Protein AF-A0A2P6TY11-F1 (afdb_monomer)

Foldseek 3Di:
DDDDDDDDDDDDDDDDDDDDDDDDDDDDPDDPPPDDDDPPPPDPDPDDDDDDDDDDDDDPPDVPPPDPVVVVVVVLLVVLVVLLVLLLVLLVVLLVLLCCQQPPVQVCCCVQQVDGDDLLSSLLSNLLSLLSNLLSLLSNLSSVCSNVVNCLDPLNLLSLLLLLQLLVQLLVLLVPQDDGPGDGSSVVSNVSSVSSNVSSQVSSQVNDPVGPDVVVSVVVLVVLLVCLPDDDDADPVLRVLLVLLSVLLVVLLVQLVCLLCCVVVVPPPVVWFPDDCPSSNNSSSNSSSSSSNSVSSLSSSSSVCSRVLNCQDPSNLSSLQSLLSSLVSNLVSLVSCVVVVRTDPDPVSVVSSVSSNVSNVVSVCSNVDRDD

Radius of gyration: 25.92 Å; Cα contacts (8 Å, |Δi|>4): 413; chains: 1; bounding box: 106×38×72 Å

pLDDT: mean 79.42, std 19.56, range [36.31, 98.5]

Structure (mmCIF, N/CA/C/O backbone):
data_AF-A0A2P6TY11-F1
#
_entry.id   AF-A0A2P6TY11-F1
#
loop_
_atom_site.group_PDB
_atom_site.id
_atom_site.type_symbol
_atom_site.label_atom_id
_atom_site.label_alt_id
_atom_site.label_comp_id
_atom_site.label_asym_id
_atom_site.label_entity_id
_atom_site.label_seq_id
_atom_site.pdbx_PDB_ins_code
_atom_site.Cartn_x
_atom_site.Cartn_y
_atom_site.Cartn_z
_atom_site.occupancy
_atom_site.B_iso_or_equiv
_atom_site.auth_seq_id
_atom_site.auth_comp_id
_atom_site.auth_asym_id
_atom_site.auth_atom_id
_atom_site.pdbx_PDB_model_num
ATOM 1 N N . MET A 1 1 ? 55.629 5.378 -38.501 1.00 40.62 1 MET A N 1
ATOM 2 C CA . MET A 1 1 ? 54.324 5.969 -38.134 1.00 40.62 1 MET A CA 1
ATOM 3 C C . MET A 1 1 ? 53.344 5.737 -39.278 1.00 40.62 1 MET A C 1
ATOM 5 O O . MET A 1 1 ? 53.450 6.406 -40.295 1.00 40.62 1 MET A O 1
ATOM 9 N N . ARG A 1 2 ? 52.465 4.734 -39.169 1.00 37.78 2 ARG A N 1
ATOM 10 C CA . ARG A 1 2 ? 51.372 4.485 -40.125 1.00 37.78 2 ARG A CA 1
ATOM 11 C C . ARG A 1 2 ? 50.059 4.681 -39.375 1.00 37.78 2 ARG A C 1
ATOM 13 O O . ARG A 1 2 ? 49.819 3.980 -38.398 1.00 37.78 2 ARG A O 1
ATOM 20 N N . ALA A 1 3 ? 49.269 5.659 -39.804 1.00 41.94 3 ALA A N 1
ATOM 21 C CA . ALA A 1 3 ? 47.935 5.915 -39.284 1.00 41.94 3 ALA A CA 1
ATOM 22 C C . ALA A 1 3 ? 46.945 4.952 -39.954 1.00 41.94 3 ALA A C 1
ATOM 24 O O . ALA A 1 3 ? 46.796 4.953 -41.174 1.00 41.94 3 ALA A O 1
ATOM 25 N N . THR A 1 4 ? 46.299 4.109 -39.157 1.00 53.91 4 THR A N 1
ATOM 26 C CA . THR A 1 4 ? 45.190 3.249 -39.574 1.00 53.91 4 THR A CA 1
ATOM 27 C C . THR A 1 4 ? 43.882 4.018 -39.424 1.00 53.91 4 THR A C 1
ATOM 29 O O . THR A 1 4 ? 43.480 4.346 -38.308 1.00 53.91 4 THR A O 1
ATOM 32 N N . ALA A 1 5 ? 43.234 4.318 -40.548 1.00 45.38 5 ALA A N 1
ATOM 33 C CA . ALA A 1 5 ? 41.890 4.880 -40.596 1.00 45.38 5 ALA A CA 1
ATOM 34 C C . ALA A 1 5 ? 40.842 3.790 -40.298 1.00 45.38 5 ALA A C 1
ATOM 36 O O . ALA A 1 5 ? 40.917 2.688 -40.841 1.00 45.38 5 ALA A O 1
ATOM 37 N N . ALA A 1 6 ? 39.875 4.105 -39.435 1.00 46.41 6 ALA A N 1
ATOM 38 C CA . ALA A 1 6 ? 38.727 3.255 -39.127 1.00 46.41 6 ALA A CA 1
ATOM 39 C C . ALA A 1 6 ? 37.583 3.483 -40.140 1.00 46.41 6 ALA A C 1
ATOM 41 O O . ALA A 1 6 ? 37.410 4.615 -40.602 1.00 46.41 6 ALA A O 1
ATOM 42 N N . PRO A 1 7 ? 36.781 2.457 -40.483 1.00 54.06 7 PRO A N 1
ATOM 43 C CA . PRO A 1 7 ? 35.682 2.604 -41.429 1.00 54.06 7 PRO A CA 1
ATOM 44 C C . PRO A 1 7 ? 34.426 3.176 -40.756 1.00 54.06 7 PRO A C 1
ATOM 46 O O . PRO A 1 7 ? 34.010 2.738 -39.683 1.00 54.06 7 PRO A O 1
ATOM 49 N N . ALA A 1 8 ? 33.801 4.145 -41.426 1.00 42.31 8 ALA A N 1
ATOM 50 C CA . ALA A 1 8 ? 32.500 4.695 -41.074 1.00 42.31 8 ALA A CA 1
ATOM 51 C C . ALA A 1 8 ? 31.389 3.690 -41.424 1.00 42.31 8 ALA A C 1
ATOM 53 O O . ALA A 1 8 ? 31.134 3.411 -42.595 1.00 42.31 8 ALA A O 1
ATOM 54 N N . ALA A 1 9 ? 30.721 3.149 -40.406 1.00 42.91 9 ALA A N 1
ATOM 55 C CA . ALA A 1 9 ? 29.521 2.340 -40.575 1.00 42.91 9 ALA A CA 1
ATOM 56 C C . ALA A 1 9 ? 28.297 3.254 -40.759 1.00 42.91 9 ALA A C 1
ATOM 58 O O . ALA A 1 9 ? 27.858 3.928 -39.827 1.00 42.91 9 ALA A O 1
ATOM 59 N N . LEU A 1 10 ? 27.751 3.268 -41.977 1.00 42.81 10 LEU A N 1
ATOM 60 C CA . LEU A 1 10 ? 26.432 3.811 -42.298 1.00 42.81 10 LEU A CA 1
ATOM 61 C C . LEU A 1 10 ? 25.348 2.962 -41.615 1.00 42.81 10 LEU A C 1
ATOM 63 O O . LEU A 1 10 ? 25.094 1.828 -42.016 1.00 42.81 10 LEU A O 1
ATOM 67 N N . LEU A 1 11 ? 24.683 3.522 -40.605 1.00 41.84 11 LEU A N 1
ATOM 68 C CA . LEU A 1 11 ? 23.433 2.988 -40.066 1.00 41.84 11 LEU A CA 1
ATOM 69 C C . LEU A 1 11 ? 22.262 3.582 -40.855 1.00 41.84 11 LEU A C 1
ATOM 71 O O . LEU A 1 11 ? 21.918 4.752 -40.701 1.00 41.84 11 LEU A O 1
ATOM 75 N N . ALA A 1 12 ? 21.660 2.761 -41.713 1.00 39.78 12 ALA A N 1
ATOM 76 C CA . ALA A 1 12 ? 20.399 3.058 -42.375 1.00 39.78 12 ALA A CA 1
ATOM 77 C C . ALA A 1 12 ? 19.230 2.859 -41.391 1.00 39.78 12 ALA A C 1
ATOM 79 O O . ALA A 1 12 ? 19.043 1.772 -40.844 1.00 39.78 12 ALA A O 1
ATOM 80 N N . SER A 1 13 ? 18.433 3.907 -41.176 1.00 36.94 13 SER A N 1
ATOM 81 C CA . SER A 1 13 ? 17.167 3.847 -40.435 1.00 36.94 13 SER A CA 1
ATOM 82 C C . SER A 1 13 ? 16.083 3.143 -41.261 1.00 36.94 13 SER A C 1
ATOM 84 O O . SER A 1 13 ? 15.829 3.580 -42.387 1.00 36.94 13 SER A O 1
ATOM 86 N N . PRO A 1 14 ? 15.362 2.135 -40.736 1.00 51.38 14 PRO A N 1
ATOM 87 C CA . PRO A 1 14 ? 14.135 1.680 -41.368 1.00 51.38 14 PRO A CA 1
ATOM 88 C C . PRO A 1 14 ? 12.995 2.649 -41.028 1.00 51.38 14 PRO A C 1
ATOM 90 O O . PRO A 1 14 ? 12.669 2.893 -39.864 1.00 51.38 14 PRO A O 1
ATOM 93 N N . ALA A 1 15 ? 12.408 3.225 -42.074 1.00 41.44 15 ALA A N 1
ATOM 94 C CA . ALA A 1 15 ? 11.246 4.094 -42.006 1.00 41.44 15 ALA A CA 1
ATOM 95 C C . ALA A 1 15 ? 10.008 3.344 -41.479 1.00 41.44 15 ALA A C 1
ATOM 97 O O . ALA A 1 15 ? 9.709 2.222 -41.887 1.00 41.44 15 ALA A O 1
ATOM 98 N N . LEU A 1 16 ? 9.276 4.010 -40.584 1.00 43.75 16 LEU A N 1
ATOM 99 C CA . LEU A 1 16 ? 7.970 3.605 -40.075 1.00 43.75 16 LEU A CA 1
ATOM 100 C C . LEU A 1 16 ? 6.944 3.461 -41.210 1.00 43.75 16 LEU A C 1
ATOM 102 O O . LEU A 1 16 ? 6.547 4.453 -41.820 1.00 43.75 16 LEU A O 1
ATOM 106 N N . ALA A 1 17 ? 6.418 2.253 -41.398 1.00 38.78 17 ALA A N 1
ATOM 107 C CA . ALA A 1 17 ? 5.129 2.040 -42.043 1.00 38.78 17 ALA A CA 1
ATOM 108 C C . ALA A 1 17 ? 4.051 1.911 -40.953 1.00 38.78 17 ALA A C 1
ATOM 110 O O . ALA A 1 17 ? 4.006 0.928 -40.214 1.00 38.78 17 ALA A O 1
ATOM 111 N N . ALA A 1 18 ? 3.194 2.924 -40.825 1.00 40.81 18 ALA A N 1
ATOM 112 C CA . ALA A 1 18 ? 2.023 2.877 -39.955 1.00 40.81 18 ALA A CA 1
ATOM 113 C C . ALA A 1 18 ? 0.886 2.090 -40.635 1.00 40.81 18 ALA A C 1
ATOM 115 O O . ALA A 1 18 ? 0.525 2.429 -41.767 1.00 40.81 18 ALA A O 1
ATOM 116 N N . PRO A 1 19 ? 0.249 1.105 -39.975 1.00 49.22 19 PRO A N 1
ATOM 117 C CA . PRO A 1 19 ? -0.977 0.528 -40.493 1.00 49.22 19 PRO A CA 1
ATOM 118 C C . PRO A 1 19 ? -2.156 1.449 -40.161 1.00 49.22 19 PRO A C 1
ATOM 120 O O . PRO A 1 19 ? -2.515 1.689 -39.009 1.00 49.22 19 PRO A O 1
ATOM 123 N N . ARG A 1 20 ? -2.745 1.988 -41.227 1.00 48.00 20 ARG A N 1
ATOM 124 C CA . ARG A 1 20 ? -4.023 2.703 -41.258 1.00 48.00 20 ARG A CA 1
ATOM 125 C C . ARG A 1 20 ? -5.128 1.663 -41.498 1.00 48.00 20 ARG A C 1
ATOM 127 O O . ARG A 1 20 ? -4.941 0.830 -42.380 1.00 48.00 20 ARG A O 1
ATOM 134 N N . ARG A 1 21 ? -6.291 1.838 -40.841 1.00 39.62 21 ARG A N 1
ATOM 135 C CA . ARG A 1 21 ? -7.585 1.098 -40.968 1.00 39.62 21 ARG A CA 1
ATOM 136 C C . ARG A 1 21 ? -7.737 -0.072 -39.969 1.00 39.62 21 ARG A C 1
ATOM 138 O O . ARG A 1 21 ? -6.777 -0.778 -39.728 1.00 39.62 21 ARG A O 1
ATOM 145 N N . LEU A 1 22 ? -8.881 -0.333 -39.323 1.00 39.62 22 LEU A N 1
ATOM 146 C CA . LEU A 1 22 ? -10.284 -0.024 -39.626 1.00 39.62 22 LEU A CA 1
ATOM 147 C C . LEU A 1 22 ? -11.126 0.070 -38.338 1.00 39.62 22 LEU A C 1
ATOM 149 O O . LEU A 1 22 ? -10.875 -0.616 -37.351 1.00 39.62 22 LEU A O 1
ATOM 153 N N . ALA A 1 23 ? -12.154 0.910 -38.411 1.00 45.47 23 ALA A N 1
ATOM 154 C CA . ALA A 1 23 ? -13.245 1.012 -37.461 1.00 45.47 23 ALA A CA 1
ATOM 155 C C . ALA A 1 23 ? -14.111 -0.258 -37.459 1.00 45.47 23 ALA A C 1
ATOM 157 O O . ALA A 1 23 ? -14.538 -0.718 -38.514 1.00 45.47 23 ALA A O 1
ATOM 158 N N . ALA A 1 24 ? -14.422 -0.760 -36.267 1.00 36.34 24 ALA A N 1
ATOM 159 C CA . ALA A 1 24 ? -15.607 -1.567 -35.999 1.00 36.34 24 ALA A CA 1
ATOM 160 C C . ALA A 1 24 ? -15.994 -1.334 -34.534 1.00 36.34 24 ALA A C 1
ATOM 162 O O . ALA A 1 24 ? -15.425 -1.921 -33.613 1.00 36.34 24 ALA A O 1
ATOM 163 N N . ALA A 1 25 ? -16.912 -0.393 -34.322 1.00 40.16 25 ALA A N 1
ATOM 164 C CA . ALA A 1 25 ? -17.541 -0.161 -33.034 1.00 40.16 25 ALA A CA 1
ATOM 165 C C . ALA A 1 25 ? -18.395 -1.389 -32.687 1.00 40.16 25 ALA A C 1
ATOM 167 O O . ALA A 1 25 ? -19.441 -1.617 -33.290 1.00 40.16 25 ALA A O 1
ATOM 168 N N . ALA A 1 26 ? -17.926 -2.201 -31.742 1.00 40.09 26 ALA A N 1
ATOM 169 C CA . ALA A 1 26 ? -18.736 -3.250 -31.145 1.00 40.09 26 ALA A CA 1
ATOM 170 C C . ALA A 1 26 ? -19.734 -2.598 -30.178 1.00 40.09 26 ALA A C 1
ATOM 172 O O . ALA A 1 26 ? -19.340 -1.936 -29.217 1.00 40.09 26 ALA A O 1
ATOM 173 N N . ALA A 1 27 ? -21.021 -2.764 -30.473 1.00 42.53 27 ALA A N 1
ATOM 174 C CA . ALA A 1 27 ? -22.122 -2.359 -29.617 1.00 42.53 27 ALA A CA 1
ATOM 175 C C . ALA A 1 27 ? -21.977 -3.002 -28.227 1.00 42.53 27 ALA A C 1
ATOM 177 O O . ALA A 1 27 ? -21.871 -4.222 -28.100 1.00 42.53 27 ALA A O 1
ATOM 178 N N . ILE A 1 28 ? -21.961 -2.169 -27.188 1.00 42.12 28 ILE A N 1
ATOM 179 C CA . ILE A 1 28 ? -22.003 -2.603 -25.792 1.00 42.12 28 ILE A CA 1
ATOM 180 C C . ILE A 1 28 ? -23.464 -2.966 -25.485 1.00 42.12 28 ILE A C 1
ATOM 182 O O . ILE A 1 28 ? -24.328 -2.099 -25.645 1.00 42.12 28 ILE A O 1
ATOM 186 N N . PRO A 1 29 ? -23.784 -4.199 -25.052 1.00 41.47 29 PRO A N 1
ATOM 187 C CA . PRO A 1 29 ? -25.127 -4.511 -24.590 1.00 41.47 29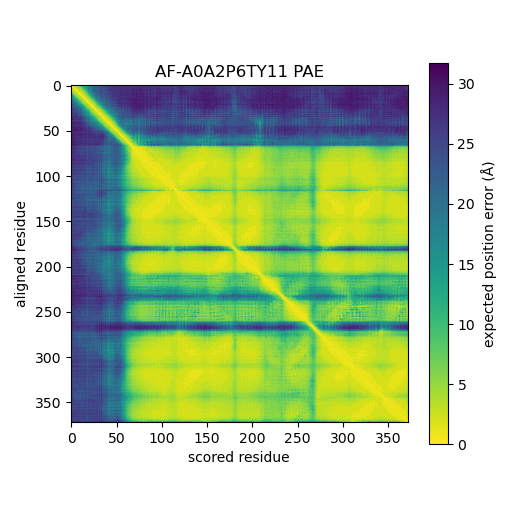 PRO A CA 1
ATOM 188 C C . PRO A 1 29 ? -25.401 -3.715 -23.310 1.00 41.47 29 PRO A C 1
ATOM 190 O O . PRO A 1 29 ? -24.650 -3.796 -22.335 1.00 41.47 29 PRO A O 1
ATOM 193 N N . ALA A 1 30 ? -26.466 -2.915 -23.328 1.00 38.72 30 ALA A N 1
ATOM 194 C CA . ALA A 1 30 ? -26.945 -2.201 -22.157 1.00 38.72 30 ALA A CA 1
ATOM 195 C C . ALA A 1 30 ? -27.335 -3.218 -21.070 1.00 38.72 30 ALA A C 1
ATOM 197 O O . ALA A 1 30 ? -28.277 -3.991 -21.234 1.00 38.72 30 ALA A O 1
ATOM 198 N N . LEU A 1 31 ? -26.589 -3.228 -19.965 1.00 39.88 31 LEU A N 1
ATOM 199 C CA . LEU A 1 31 ? -26.963 -3.956 -18.756 1.00 39.88 31 LEU A CA 1
ATOM 200 C C . LEU A 1 31 ? -28.198 -3.284 -18.133 1.00 39.88 31 LEU A C 1
ATOM 202 O O . LEU A 1 31 ? -28.187 -2.061 -17.959 1.00 39.88 31 LEU A O 1
ATOM 206 N N . PRO A 1 32 ? -29.241 -4.038 -17.743 1.00 39.47 32 PRO A N 1
ATOM 207 C CA . PRO A 1 32 ? -30.366 -3.479 -17.013 1.00 39.47 32 PRO A CA 1
ATOM 208 C C . PRO A 1 32 ? -29.928 -3.204 -15.568 1.00 39.47 32 PRO A C 1
ATOM 210 O O . PRO A 1 32 ? -30.013 -4.063 -14.694 1.00 39.47 32 PRO A O 1
ATOM 213 N N . LEU A 1 33 ? -29.437 -1.992 -15.302 1.00 39.03 33 LEU A N 1
ATOM 214 C CA . LEU A 1 33 ? -29.245 -1.481 -13.944 1.00 39.03 33 LEU A CA 1
ATOM 215 C C . LEU A 1 33 ? -30.608 -1.102 -13.350 1.00 39.03 33 LEU A C 1
ATOM 217 O O . LEU A 1 33 ? -30.952 0.069 -13.215 1.00 39.03 33 LEU A O 1
ATOM 221 N N . GLY A 1 34 ? -31.397 -2.112 -12.987 1.00 36.31 34 GLY A N 1
ATOM 222 C CA . GLY A 1 34 ? -32.557 -1.951 -12.114 1.00 36.31 34 GLY A CA 1
ATOM 223 C C . GLY A 1 34 ? -32.104 -1.771 -10.666 1.00 36.31 34 GLY A C 1
ATOM 224 O O . GLY A 1 34 ? -32.229 -2.689 -9.861 1.00 36.31 34 GLY A O 1
ATOM 225 N N . TRP A 1 35 ? -31.529 -0.614 -10.331 1.00 45.62 35 TRP A N 1
ATOM 226 C CA . TRP A 1 35 ? -31.229 -0.261 -8.943 1.00 45.62 35 TRP A CA 1
ATOM 227 C C . TRP A 1 35 ? -32.441 0.454 -8.346 1.00 45.62 35 TRP A C 1
ATOM 229 O O . TRP A 1 35 ? -32.693 1.619 -8.644 1.00 45.62 35 TRP A O 1
ATOM 239 N N . VAL A 1 36 ? -33.211 -0.253 -7.518 1.00 40.28 36 VAL A N 1
ATOM 240 C CA . VAL A 1 36 ? -34.223 0.368 -6.657 1.00 40.28 36 VAL A CA 1
ATOM 241 C C . VAL A 1 36 ? -33.528 0.718 -5.339 1.00 40.28 36 VAL A C 1
ATOM 243 O O . VAL A 1 36 ? -33.209 -0.195 -4.572 1.00 40.28 36 VAL A O 1
ATOM 246 N N . PRO A 1 37 ? -33.241 2.001 -5.047 1.00 43.97 37 PRO A N 1
ATOM 247 C CA . PRO A 1 37 ? -32.718 2.379 -3.744 1.00 43.97 37 PRO A CA 1
ATOM 248 C C . PRO A 1 37 ? -33.745 2.016 -2.672 1.00 43.97 37 PRO A C 1
ATOM 250 O O . PRO A 1 37 ? -34.868 2.521 -2.662 1.00 43.97 37 PRO A O 1
ATOM 253 N N . ARG A 1 38 ? -33.354 1.135 -1.748 1.00 48.62 38 ARG A N 1
ATOM 254 C CA . ARG A 1 38 ? -34.124 0.879 -0.529 1.00 48.62 38 ARG A CA 1
ATOM 255 C C . ARG A 1 38 ? -34.150 2.195 0.263 1.00 48.62 38 ARG A C 1
ATOM 257 O O . ARG A 1 38 ? -33.069 2.734 0.521 1.00 48.62 38 ARG A O 1
ATOM 264 N N . PRO A 1 39 ? -35.323 2.749 0.619 1.00 40.44 39 PRO A N 1
ATOM 265 C CA . PRO A 1 39 ? -35.387 4.010 1.344 1.00 40.44 39 PRO A CA 1
ATOM 266 C C . PRO A 1 39 ? -34.617 3.864 2.656 1.00 40.44 39 PRO A C 1
ATOM 268 O O . PRO A 1 39 ? -34.905 2.985 3.470 1.00 40.44 39 PRO A O 1
ATOM 271 N N . ALA A 1 40 ? -33.591 4.698 2.827 1.00 43.97 40 ALA A N 1
ATOM 272 C CA . ALA A 1 40 ? -32.840 4.775 4.064 1.00 43.97 40 ALA A CA 1
ATOM 273 C C . ALA A 1 40 ? -33.810 5.206 5.167 1.00 43.97 40 ALA A C 1
ATOM 275 O O . ALA A 1 40 ? -34.296 6.338 5.160 1.00 43.97 40 ALA A O 1
ATOM 276 N N . ALA A 1 41 ? -34.108 4.294 6.093 1.00 46.41 41 ALA A N 1
ATOM 277 C CA . ALA A 1 41 ? -34.803 4.633 7.321 1.00 46.41 41 ALA A CA 1
ATOM 278 C C . ALA A 1 41 ? -33.974 5.712 8.028 1.00 46.41 41 ALA A C 1
ATOM 280 O O . ALA A 1 41 ? -32.862 5.457 8.496 1.00 46.41 41 ALA A O 1
ATOM 281 N N . GLN A 1 42 ? -34.484 6.942 8.025 1.00 38.94 42 GLN A N 1
ATOM 282 C CA . GLN A 1 42 ? -33.873 8.059 8.726 1.00 38.94 42 GLN A CA 1
ATOM 283 C C . GLN A 1 42 ? -33.934 7.741 10.221 1.00 38.94 42 GLN A C 1
ATOM 285 O O . GLN A 1 42 ? -34.986 7.862 10.845 1.00 38.94 42 GLN A O 1
ATOM 290 N N . ARG A 1 43 ? -32.815 7.291 10.800 1.00 44.38 43 ARG A N 1
ATOM 291 C CA . ARG A 1 43 ? -32.682 7.214 12.257 1.00 44.38 43 ARG A CA 1
ATOM 292 C C . ARG A 1 43 ? -32.761 8.648 12.800 1.00 44.38 43 ARG A C 1
ATOM 294 O O . ARG A 1 43 ? -31.983 9.492 12.346 1.00 44.38 43 ARG A O 1
ATOM 301 N N . PRO A 1 44 ? -33.679 8.953 13.733 1.00 43.09 44 PRO A N 1
ATOM 302 C CA . PRO A 1 44 ? -33.722 10.264 14.356 1.00 43.09 44 PRO A CA 1
ATOM 303 C C . PRO A 1 44 ? -32.406 10.492 15.103 1.00 43.09 44 PRO A C 1
ATOM 305 O O . PRO A 1 44 ? -32.013 9.706 15.962 1.00 43.09 44 PRO A O 1
ATOM 308 N N . LEU A 1 45 ? -31.709 11.568 14.734 1.00 41.53 45 LEU A N 1
ATOM 309 C CA . LEU A 1 45 ? -30.538 12.063 15.446 1.00 41.53 45 LEU A CA 1
ATOM 310 C C . LEU A 1 45 ? -30.964 12.388 16.880 1.00 41.53 45 LEU A C 1
ATOM 312 O O . LEU A 1 45 ? -31.670 13.371 17.116 1.00 41.53 45 LEU A O 1
ATOM 316 N N . SER A 1 46 ? -30.537 11.566 17.835 1.00 43.38 46 SER A N 1
ATOM 317 C CA . SER A 1 46 ? -30.676 11.837 19.260 1.00 43.38 46 SER A CA 1
ATOM 318 C C . SER A 1 46 ? -29.835 13.066 19.611 1.00 43.38 46 SER A C 1
ATOM 320 O O . SER A 1 46 ? -28.642 12.971 19.903 1.00 43.38 46 SER A O 1
ATOM 322 N N . ARG A 1 47 ? -30.451 14.248 19.535 1.00 41.34 47 ARG A N 1
ATOM 323 C CA . ARG A 1 47 ? -29.926 15.472 20.138 1.00 41.34 47 ARG A CA 1
ATOM 324 C C . ARG A 1 47 ? -29.892 15.271 21.649 1.00 41.34 47 ARG A C 1
ATOM 326 O O . ARG A 1 47 ? -30.924 15.012 22.262 1.00 41.34 47 ARG A O 1
ATOM 333 N N . ALA A 1 48 ? -28.703 15.411 22.228 1.00 44.88 48 ALA A N 1
ATOM 334 C CA . ALA A 1 48 ? -28.534 15.568 23.661 1.00 44.88 48 ALA A CA 1
ATOM 335 C C . ALA A 1 48 ? -29.424 16.721 24.155 1.00 44.88 48 ALA A C 1
ATOM 337 O O . ALA A 1 48 ? -29.466 17.797 23.552 1.00 44.88 48 ALA A O 1
ATOM 338 N N . ALA A 1 49 ? -30.177 16.433 25.212 1.00 42.75 49 ALA A N 1
ATOM 339 C CA . ALA A 1 49 ? -31.235 17.263 25.752 1.00 42.75 49 ALA A CA 1
ATOM 340 C C . ALA A 1 49 ? -30.709 18.612 26.265 1.00 42.75 49 ALA A C 1
ATOM 342 O O . ALA A 1 49 ? -29.871 18.665 27.163 1.00 42.75 49 ALA A O 1
ATOM 343 N N . ALA A 1 50 ? -31.274 19.696 25.733 1.00 45.47 50 ALA A N 1
ATOM 344 C CA . ALA A 1 50 ? -31.438 20.938 26.470 1.00 45.47 50 ALA A CA 1
ATOM 345 C C . ALA A 1 50 ? -32.874 20.949 27.009 1.00 45.47 50 ALA A C 1
ATOM 347 O O . ALA A 1 50 ? -33.826 20.721 26.262 1.00 45.47 50 ALA A O 1
ATOM 348 N N . ALA A 1 51 ? -33.011 21.148 28.316 1.00 58.12 51 ALA A N 1
ATOM 349 C CA . ALA A 1 51 ? -34.282 21.169 29.019 1.00 58.12 51 ALA A CA 1
ATOM 350 C C . ALA A 1 51 ? -35.161 22.348 28.570 1.00 58.12 51 ALA A C 1
ATOM 352 O O . ALA A 1 51 ? -34.692 23.482 28.530 1.00 58.12 51 ALA A O 1
ATOM 353 N N . SER A 1 52 ? -36.441 22.097 28.284 1.00 49.03 52 SER A N 1
ATOM 354 C CA . SER A 1 52 ? -37.553 22.988 28.661 1.00 49.03 52 SER A CA 1
ATOM 355 C C . SER A 1 52 ? -38.930 22.425 28.276 1.00 49.03 52 SER A C 1
ATOM 357 O O . SER A 1 52 ? -39.140 21.910 27.184 1.00 49.03 52 SER A O 1
ATOM 359 N N . SER A 1 53 ? -39.830 22.574 29.251 1.00 46.41 53 SER A N 1
ATOM 360 C CA . SER A 1 53 ? -41.297 22.659 29.238 1.00 46.41 53 SER A CA 1
ATOM 361 C C . SER A 1 53 ? -42.144 21.579 28.556 1.00 46.41 53 SER A C 1
ATOM 363 O O . SER A 1 53 ? -42.303 21.516 27.339 1.00 46.41 53 SER A O 1
ATOM 365 N N . SER A 1 54 ? -42.815 20.848 29.444 1.00 55.34 54 SER A N 1
ATOM 366 C CA . SER A 1 54 ? -44.102 20.171 29.316 1.00 55.34 54 SER A CA 1
ATOM 367 C C . SER A 1 54 ? -45.123 20.889 28.424 1.00 55.34 54 SER A C 1
ATOM 369 O O . SER A 1 54 ? -45.579 21.986 28.748 1.00 55.34 54 SER A O 1
ATOM 371 N N . ALA A 1 55 ? -45.563 20.204 27.373 1.00 51.97 55 ALA A N 1
ATOM 372 C CA . ALA A 1 55 ? -46.898 20.365 26.817 1.00 51.97 55 ALA A CA 1
ATOM 373 C C . ALA A 1 55 ? -47.391 18.986 26.363 1.00 51.97 55 ALA A C 1
ATOM 375 O O . ALA A 1 55 ? -46.759 18.337 25.524 1.00 51.97 55 ALA A O 1
ATOM 376 N N . ASP A 1 56 ? -48.485 18.547 26.982 1.00 57.06 56 ASP A N 1
ATOM 377 C CA . ASP A 1 56 ? -49.173 17.281 26.754 1.00 57.06 56 ASP A CA 1
ATOM 378 C C . ASP A 1 56 ? -49.410 17.010 25.264 1.00 57.06 56 ASP A C 1
ATOM 380 O O . ASP A 1 56 ? -50.099 17.761 24.570 1.00 57.06 56 ASP A O 1
ATOM 384 N N . LYS A 1 57 ? -48.869 15.888 24.777 1.00 51.81 57 LYS A N 1
ATOM 385 C CA . LYS A 1 57 ? -49.295 15.259 23.523 1.00 51.81 57 LYS A CA 1
ATOM 386 C C . LYS A 1 57 ? -49.858 13.871 23.829 1.00 51.81 57 LYS A C 1
ATOM 388 O O . LYS A 1 57 ? -49.198 13.117 24.546 1.00 51.81 57 LYS A O 1
ATOM 393 N N . PRO A 1 58 ? -51.033 13.512 23.278 1.00 53.53 58 PRO A N 1
ATOM 394 C CA . PRO A 1 58 ? -51.674 12.246 23.580 1.00 53.53 58 PRO A CA 1
ATOM 395 C C . PRO A 1 58 ? -50.841 11.071 23.065 1.00 53.53 58 PRO A C 1
ATOM 397 O O . PRO A 1 58 ? -50.415 11.010 21.910 1.00 53.53 58 PRO A O 1
ATOM 400 N N . SER A 1 59 ? -50.624 10.147 23.988 1.00 51.12 59 SER A N 1
ATOM 401 C CA . SER A 1 59 ? -49.892 8.893 23.920 1.00 51.12 59 SER A CA 1
ATOM 402 C C . SER A 1 59 ? -50.584 7.874 23.010 1.00 51.12 59 SER A C 1
ATOM 404 O O . SER A 1 59 ? -51.332 7.009 23.448 1.00 51.12 59 SER A O 1
ATOM 406 N N . GLY A 1 60 ? -50.274 7.949 21.718 1.00 50.59 60 GLY A N 1
ATOM 407 C CA . GLY A 1 60 ? -50.470 6.869 20.747 1.00 50.59 60 GLY A CA 1
ATOM 408 C C . GLY A 1 60 ? -49.159 6.144 20.437 1.00 50.59 60 GLY A C 1
ATOM 409 O O . GLY A 1 60 ? -48.824 5.958 19.271 1.00 50.59 60 GLY A O 1
ATOM 410 N N . GLN A 1 61 ? -48.362 5.799 21.455 1.00 51.88 61 GLN A N 1
ATOM 411 C CA . GLN A 1 61 ? -47.175 4.958 21.283 1.00 51.88 61 GLN A CA 1
ATOM 412 C C . GLN A 1 61 ? -47.643 3.511 21.103 1.00 51.88 61 GLN A C 1
ATOM 414 O O . GLN A 1 61 ? -47.766 2.752 22.061 1.00 51.88 61 GLN A O 1
ATOM 419 N N . GLN A 1 62 ? -47.942 3.134 19.857 1.00 52.97 62 GLN A N 1
ATOM 420 C CA . GLN A 1 62 ? -47.965 1.724 19.484 1.00 52.97 62 GLN A CA 1
ATOM 421 C C . GLN A 1 62 ? -46.602 1.131 19.871 1.00 52.97 62 GLN A C 1
ATOM 423 O O . GLN A 1 62 ? -45.581 1.661 19.420 1.00 52.97 62 GLN A O 1
ATOM 428 N N . PRO A 1 63 ? -46.547 0.070 20.697 1.00 54.75 63 PRO A N 1
ATOM 429 C CA . PRO A 1 63 ? -45.315 -0.670 20.905 1.00 54.75 63 PRO A CA 1
ATOM 430 C C . PRO A 1 63 ? -44.917 -1.242 19.546 1.00 54.75 63 PRO A C 1
ATOM 432 O O . PRO A 1 63 ? -45.523 -2.193 19.053 1.00 54.75 63 PRO A O 1
ATOM 435 N N . GLY A 1 64 ? -43.966 -0.580 18.885 1.00 61.47 64 GLY A N 1
ATOM 436 C CA . GLY A 1 64 ? -43.459 -0.997 17.590 1.00 61.47 64 GLY A CA 1
ATOM 437 C C . GLY A 1 64 ? -42.944 -2.421 17.721 1.00 61.47 64 GLY A C 1
ATOM 438 O O . GLY A 1 64 ? -41.976 -2.669 18.434 1.00 61.47 64 GLY A O 1
ATOM 439 N N . ALA A 1 65 ? -43.607 -3.356 17.046 1.00 54.66 65 ALA A N 1
ATOM 440 C CA . ALA A 1 65 ? -43.326 -4.789 17.043 1.00 54.66 65 ALA A CA 1
ATOM 441 C C . ALA A 1 65 ? -41.978 -5.163 16.376 1.00 54.66 65 ALA A C 1
ATOM 443 O O . ALA A 1 65 ? -41.863 -6.223 15.767 1.00 54.66 65 ALA A O 1
ATOM 444 N N . GLY A 1 66 ? -40.967 -4.292 16.431 1.00 57.78 66 GLY A N 1
ATOM 445 C CA . GLY A 1 66 ? -39.764 -4.380 15.601 1.00 57.78 66 GLY A CA 1
ATOM 446 C C . GLY A 1 66 ? -38.428 -4.437 16.339 1.00 57.78 66 GLY A C 1
ATOM 447 O O . GLY A 1 66 ? -37.448 -4.844 15.725 1.00 57.78 66 GLY A O 1
ATOM 448 N N . ASP A 1 67 ? -38.361 -4.098 17.627 1.00 66.62 67 ASP A N 1
ATOM 449 C CA . ASP A 1 67 ? -37.083 -4.011 18.345 1.00 66.62 67 ASP A CA 1
ATOM 450 C C . ASP A 1 67 ? -36.862 -5.255 19.204 1.00 66.62 67 ASP A C 1
ATOM 452 O O . ASP A 1 67 ? -36.937 -5.219 20.430 1.00 66.62 67 ASP A O 1
ATOM 456 N N . ASN A 1 68 ? -36.607 -6.396 18.558 1.00 87.00 68 ASN A N 1
ATOM 457 C CA . ASN A 1 68 ? -36.053 -7.541 19.270 1.00 87.00 68 ASN A CA 1
ATOM 458 C C . ASN A 1 68 ? -34.526 -7.350 19.378 1.00 87.00 68 ASN A C 1
ATOM 460 O O . ASN A 1 68 ? -33.819 -7.593 18.393 1.00 87.00 68 ASN A O 1
ATOM 464 N N . PRO A 1 69 ? -33.981 -6.954 20.547 1.00 88.56 69 PRO A N 1
ATOM 465 C CA . PRO A 1 69 ? -32.551 -6.678 20.703 1.00 88.56 69 PRO A CA 1
ATOM 466 C C . PRO A 1 69 ? -31.685 -7.922 20.466 1.00 88.56 69 PRO A C 1
ATOM 468 O O . PRO A 1 69 ? -30.490 -7.811 20.195 1.00 88.56 69 PRO A O 1
ATOM 471 N N . ILE A 1 70 ? -32.271 -9.120 20.566 1.00 90.31 70 ILE A N 1
ATOM 472 C CA . ILE A 1 70 ? -31.592 -10.376 20.247 1.00 90.31 70 ILE A CA 1
ATOM 473 C C . ILE A 1 70 ? -31.403 -10.490 18.734 1.00 90.31 70 ILE A C 1
ATOM 475 O O . ILE A 1 70 ? -30.311 -10.828 18.286 1.00 90.31 70 ILE A O 1
ATOM 479 N N . LEU A 1 71 ? -32.426 -10.149 17.945 1.00 89.38 71 LEU A N 1
ATOM 480 C CA . LEU A 1 71 ? -32.349 -10.200 16.487 1.00 89.38 71 LEU A CA 1
ATOM 481 C C . LEU A 1 71 ? -31.316 -9.198 15.948 1.00 89.38 71 LEU A C 1
ATOM 483 O O . LEU A 1 71 ? -30.520 -9.563 15.088 1.00 89.38 71 LEU A O 1
ATOM 487 N N . GLU A 1 72 ? -31.257 -7.976 16.494 1.00 89.50 72 GLU A N 1
ATOM 488 C CA . GLU A 1 72 ? -30.241 -6.985 16.093 1.00 89.50 72 GLU A CA 1
ATOM 489 C C . GLU A 1 72 ? -28.817 -7.478 16.399 1.00 89.50 72 GLU A C 1
ATOM 491 O O . GLU A 1 72 ? -27.929 -7.368 15.551 1.00 89.50 72 GLU A O 1
ATOM 496 N N . LYS A 1 73 ? -28.604 -8.103 17.566 1.00 89.88 73 LYS A N 1
ATOM 497 C CA . LYS A 1 73 ? -27.310 -8.706 17.923 1.00 89.88 73 LYS A CA 1
ATOM 498 C C . LYS A 1 73 ? -26.923 -9.851 16.988 1.00 89.88 73 LYS A C 1
ATOM 500 O O . LYS A 1 73 ? -25.772 -9.903 16.564 1.00 89.88 73 LYS A O 1
ATOM 505 N N . VAL A 1 74 ? -27.857 -10.742 16.648 1.00 92.38 74 VAL A N 1
ATOM 506 C CA . VAL A 1 74 ? -27.602 -11.859 15.720 1.00 92.38 74 VAL A CA 1
ATOM 507 C C . VAL A 1 74 ? -27.205 -11.330 14.341 1.00 92.38 74 VAL A C 1
ATOM 509 O O . VAL A 1 74 ? -26.157 -11.714 13.824 1.00 92.38 74 VAL A O 1
ATOM 512 N N . VAL A 1 75 ? -27.962 -10.370 13.798 1.00 91.50 75 VAL A N 1
ATOM 513 C CA . VAL A 1 75 ? -27.656 -9.732 12.505 1.00 91.50 75 VAL A CA 1
ATOM 514 C C . VAL A 1 75 ? -26.300 -9.017 12.542 1.00 91.50 75 VAL A C 1
ATOM 516 O O . VAL A 1 75 ? -25.552 -9.036 11.563 1.00 91.50 75 VAL A O 1
ATOM 519 N N . GLN A 1 76 ? -25.944 -8.387 13.664 1.00 90.50 76 GLN A N 1
ATOM 520 C CA . GLN A 1 76 ? -24.651 -7.722 13.813 1.00 90.50 76 GLN A CA 1
ATOM 521 C C . GLN A 1 76 ? -23.478 -8.715 13.819 1.00 90.50 76 GLN A C 1
ATOM 523 O O . GLN A 1 76 ? -22.460 -8.437 13.183 1.00 90.50 76 GLN A O 1
ATOM 528 N N . VAL A 1 77 ? -23.611 -9.850 14.510 1.00 92.31 77 VAL A N 1
ATOM 529 C CA . VAL A 1 77 ? -22.582 -10.905 14.555 1.00 92.31 77 VAL A CA 1
ATOM 530 C C . VAL A 1 77 ? -22.409 -11.556 13.182 1.00 92.31 77 VAL A C 1
ATOM 532 O O . VAL A 1 77 ? -21.281 -11.737 12.727 1.00 92.31 77 VAL A O 1
ATOM 535 N N . GLU A 1 78 ? -23.505 -11.841 12.479 1.00 94.12 78 GLU A N 1
ATOM 536 C CA . GLU A 1 78 ? -23.466 -12.403 11.125 1.00 94.12 78 GLU A CA 1
ATOM 537 C C . GLU A 1 78 ? -22.716 -11.478 10.155 1.00 94.12 78 GLU A C 1
ATOM 539 O O . GLU A 1 78 ? -21.752 -11.896 9.512 1.00 94.12 78 GLU A O 1
ATOM 544 N N . ARG A 1 79 ? -23.038 -10.177 10.159 1.00 93.06 79 ARG A N 1
ATOM 545 C CA . ARG A 1 79 ? -22.313 -9.176 9.355 1.00 93.06 79 ARG A CA 1
ATOM 546 C C . ARG A 1 79 ? -20.834 -9.062 9.723 1.00 93.06 79 ARG A C 1
ATOM 548 O O . ARG A 1 79 ? -20.002 -8.787 8.859 1.00 93.06 79 ARG A O 1
ATOM 555 N N . GLN A 1 80 ? -20.478 -9.215 11.000 1.00 94.25 80 GLN A N 1
ATOM 556 C CA . GLN A 1 80 ? -19.074 -9.211 11.426 1.00 94.25 80 GLN A CA 1
ATOM 557 C C . GLN A 1 80 ? -18.314 -10.409 10.850 1.00 94.25 80 GLN A C 1
ATOM 559 O O . GLN A 1 80 ? -17.209 -10.225 10.335 1.00 94.25 80 GLN A O 1
ATOM 564 N N . ASN A 1 81 ? -18.926 -11.594 10.862 1.00 95.94 81 ASN A N 1
ATOM 565 C CA . ASN A 1 81 ? -18.348 -12.804 10.283 1.00 95.94 81 ASN A CA 1
ATOM 566 C C . ASN A 1 81 ? -18.175 -12.681 8.764 1.00 95.94 81 ASN A C 1
ATOM 568 O O . ASN A 1 81 ? -17.093 -12.965 8.252 1.00 95.94 81 ASN A O 1
ATOM 572 N N . GLU A 1 82 ? -19.188 -12.187 8.046 1.00 95.62 82 GLU A N 1
ATOM 573 C CA . GLU A 1 82 ? -19.110 -11.957 6.596 1.00 95.62 82 GLU A CA 1
ATOM 574 C C . GLU A 1 82 ? -17.966 -11.005 6.224 1.00 95.62 82 GLU A C 1
ATOM 576 O O . GLU A 1 82 ? -17.179 -11.287 5.317 1.00 95.62 82 GLU A O 1
ATOM 581 N N . ARG A 1 83 ? -17.815 -9.896 6.960 1.00 95.44 83 ARG A N 1
ATOM 582 C CA . ARG A 1 83 ? -16.705 -8.950 6.763 1.00 95.44 83 ARG A CA 1
ATOM 583 C C . ARG A 1 83 ? -15.354 -9.597 7.060 1.00 95.44 83 ARG A C 1
ATOM 585 O O . ARG A 1 83 ? -14.413 -9.418 6.291 1.00 95.44 83 ARG A O 1
ATOM 592 N N . GLY A 1 84 ? -15.248 -10.347 8.158 1.00 96.12 84 GLY A N 1
ATOM 593 C CA . GLY A 1 84 ? -14.027 -11.070 8.518 1.00 96.12 84 GLY A CA 1
ATOM 594 C C . GLY A 1 84 ? -13.591 -12.046 7.421 1.00 96.12 84 GLY A C 1
ATOM 595 O O . GLY A 1 84 ? -12.423 -12.054 7.025 1.00 96.12 84 GLY A O 1
ATOM 596 N N . LEU A 1 85 ? -14.541 -12.804 6.867 1.00 97.25 85 LEU A N 1
ATOM 597 C CA . LEU A 1 85 ? -14.308 -13.720 5.749 1.00 97.25 85 LEU A CA 1
ATOM 598 C C . LEU A 1 85 ? -13.876 -12.981 4.479 1.00 97.25 85 LEU A C 1
ATOM 600 O O . LEU A 1 85 ? -12.882 -13.367 3.863 1.00 97.25 85 LEU A O 1
ATOM 604 N N . ALA A 1 86 ? -14.565 -11.899 4.112 1.00 97.06 86 ALA A N 1
ATOM 605 C CA . ALA A 1 86 ? -14.241 -11.114 2.923 1.00 97.06 86 ALA A CA 1
ATOM 606 C C . ALA A 1 86 ? -12.837 -10.486 3.003 1.00 97.06 86 ALA A C 1
ATOM 608 O O . ALA A 1 86 ? -12.044 -10.633 2.071 1.00 97.06 86 ALA A O 1
ATOM 609 N N . TYR A 1 87 ? -12.474 -9.863 4.130 1.00 98.00 87 TYR A N 1
ATOM 610 C CA . TYR A 1 87 ? -11.113 -9.358 4.339 1.00 98.00 87 TYR A CA 1
ATOM 611 C C . TYR A 1 87 ? -10.071 -10.475 4.400 1.00 98.00 87 TYR A C 1
ATOM 613 O O . TYR A 1 87 ? -8.958 -10.294 3.906 1.00 98.00 87 TYR A O 1
ATOM 621 N N . GLY A 1 88 ? -10.419 -11.637 4.958 1.00 97.94 88 GLY A N 1
ATOM 622 C CA . GLY A 1 88 ? -9.564 -12.822 4.932 1.00 97.94 88 GLY A CA 1
ATOM 623 C C . GLY A 1 88 ? -9.259 -13.287 3.509 1.00 9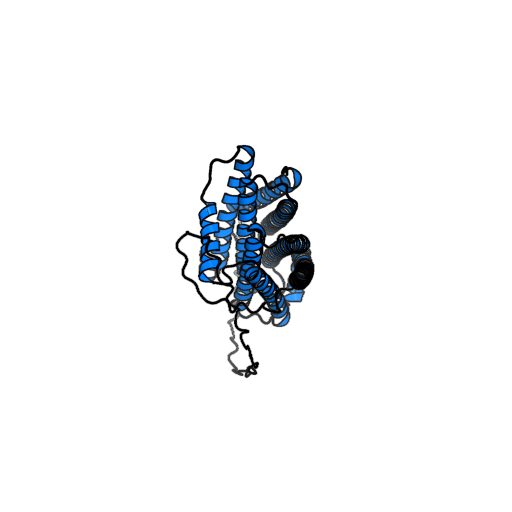7.94 88 GLY A C 1
ATOM 624 O O . GLY A 1 88 ? -8.094 -13.490 3.170 1.00 97.94 88 GLY A O 1
ATOM 625 N N . ALA A 1 89 ? -10.283 -13.388 2.661 1.00 97.88 89 ALA A N 1
ATOM 626 C CA . ALA A 1 89 ? -10.130 -13.750 1.257 1.00 97.88 89 ALA A CA 1
ATOM 627 C C . ALA A 1 89 ? -9.294 -12.712 0.490 1.00 97.88 89 ALA A C 1
ATOM 629 O O . ALA A 1 89 ? -8.356 -13.081 -0.216 1.00 97.88 89 ALA A O 1
ATOM 630 N N . LEU A 1 90 ? -9.571 -11.414 0.678 1.00 97.25 90 LEU A N 1
ATOM 631 C CA . LEU A 1 90 ? -8.781 -10.336 0.076 1.00 97.25 90 LEU A CA 1
ATOM 632 C C . LEU A 1 90 ? -7.312 -10.397 0.509 1.00 97.25 90 LEU A C 1
ATOM 634 O O . LEU A 1 90 ? -6.431 -10.279 -0.338 1.00 97.25 9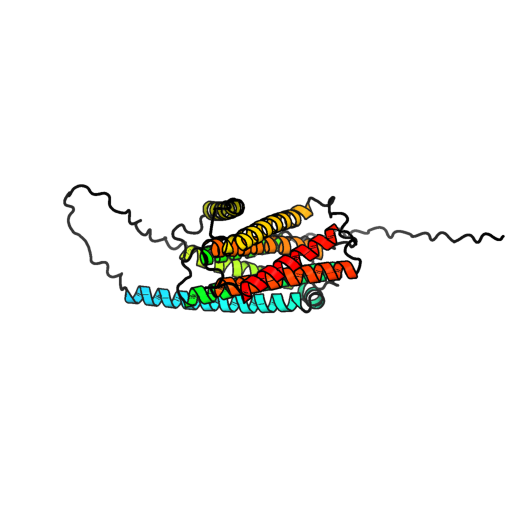0 LEU A O 1
ATOM 638 N N . ALA A 1 91 ? -7.035 -10.627 1.796 1.00 97.81 91 ALA A N 1
ATOM 639 C CA . ALA A 1 91 ? -5.672 -10.747 2.306 1.00 97.81 91 ALA A CA 1
ATOM 640 C C . ALA A 1 91 ? -4.912 -11.910 1.649 1.00 97.81 91 ALA A C 1
ATOM 642 O O . ALA A 1 91 ? -3.760 -11.739 1.258 1.00 97.81 91 ALA A O 1
ATOM 643 N N . VAL A 1 92 ? -5.553 -13.069 1.472 1.00 97.88 92 VAL A N 1
ATOM 644 C CA . VAL A 1 92 ? -4.935 -14.229 0.810 1.00 97.88 92 VAL A CA 1
ATOM 645 C C . VAL A 1 92 ? -4.699 -13.964 -0.676 1.00 97.88 92 VAL A C 1
ATOM 647 O O . VAL A 1 92 ? -3.594 -14.191 -1.163 1.00 97.88 92 VAL A O 1
ATOM 650 N N . LEU A 1 93 ? -5.701 -13.452 -1.398 1.00 97.19 93 LEU A N 1
ATOM 651 C CA . LEU A 1 93 ? -5.599 -13.202 -2.839 1.00 97.19 93 LEU A CA 1
ATOM 652 C C . LEU A 1 93 ? -4.548 -12.132 -3.160 1.00 97.19 93 LEU A C 1
ATOM 654 O O . LEU A 1 93 ? -3.665 -12.352 -3.989 1.00 97.19 93 LEU A O 1
ATOM 658 N N . LEU A 1 94 ? -4.610 -10.987 -2.476 1.00 97.00 94 LEU A N 1
ATOM 659 C CA . LEU A 1 94 ? -3.665 -9.884 -2.666 1.00 97.00 94 LEU A CA 1
ATOM 660 C C . LEU A 1 94 ? -2.278 -10.240 -2.127 1.00 97.00 94 LEU A C 1
ATOM 662 O O . LEU A 1 94 ? -1.277 -9.863 -2.731 1.00 97.00 94 LEU A O 1
ATOM 666 N N . GLY A 1 95 ? -2.211 -11.007 -1.036 1.00 98.00 95 GLY A N 1
ATOM 667 C CA . GLY A 1 95 ? -0.961 -11.496 -0.462 1.00 98.00 95 GLY A CA 1
ATOM 668 C C . GLY A 1 95 ? -0.247 -12.470 -1.396 1.00 98.00 95 GLY A C 1
ATOM 669 O O . GLY A 1 95 ? 0.939 -12.302 -1.669 1.00 98.00 95 GLY A O 1
ATOM 670 N N . GLY A 1 96 ? -0.978 -13.439 -1.951 1.00 97.56 96 GLY A N 1
ATOM 671 C CA . GLY A 1 96 ? -0.458 -14.387 -2.935 1.00 97.56 96 GLY A CA 1
ATOM 672 C C . GLY A 1 96 ? 0.005 -13.698 -4.219 1.00 97.56 96 GLY A C 1
ATOM 673 O O . GLY A 1 96 ? 1.122 -13.938 -4.676 1.00 97.56 96 GLY A O 1
ATOM 674 N N . ALA A 1 97 ? -0.804 -12.779 -4.760 1.00 96.06 97 ALA A N 1
ATOM 675 C CA . ALA A 1 97 ? -0.429 -11.986 -5.930 1.00 96.06 97 ALA A CA 1
ATOM 676 C C . ALA A 1 97 ? 0.801 -11.102 -5.657 1.00 96.06 97 ALA A C 1
ATOM 678 O O . ALA A 1 97 ? 1.733 -11.065 -6.462 1.00 96.06 97 ALA A O 1
ATOM 679 N N . GLY A 1 98 ? 0.834 -10.428 -4.505 1.00 97.06 98 GLY A N 1
ATOM 680 C CA . GLY A 1 98 ? 1.954 -9.593 -4.082 1.00 97.06 98 GLY A CA 1
ATOM 681 C C . GLY A 1 98 ? 3.247 -10.385 -3.918 1.00 97.06 98 GLY A C 1
ATOM 682 O O . GLY A 1 98 ? 4.290 -9.960 -4.412 1.00 97.06 98 GLY A O 1
ATOM 683 N N . LEU A 1 99 ? 3.178 -11.571 -3.306 1.00 97.88 99 LEU A N 1
ATOM 684 C CA . LEU A 1 99 ? 4.326 -12.461 -3.142 1.00 97.88 99 LEU A CA 1
ATOM 685 C C . LEU A 1 99 ? 4.848 -12.966 -4.492 1.00 97.88 99 LEU A C 1
ATOM 687 O O . LEU A 1 99 ? 6.058 -12.948 -4.714 1.00 97.88 99 LEU A O 1
ATOM 691 N N . ALA A 1 100 ? 3.958 -13.356 -5.410 1.00 97.06 100 ALA A N 1
ATOM 692 C CA . ALA A 1 100 ? 4.340 -13.780 -6.755 1.00 97.06 100 ALA A CA 1
ATOM 693 C C . ALA A 1 100 ? 5.056 -12.653 -7.520 1.00 97.06 100 ALA A C 1
ATOM 695 O O . ALA A 1 100 ? 6.152 -12.859 -8.045 1.00 97.06 100 ALA A O 1
ATOM 696 N N . LEU A 1 101 ? 4.492 -11.440 -7.506 1.00 96.06 101 LEU A N 1
ATOM 697 C CA . LEU A 1 101 ? 5.085 -10.261 -8.149 1.00 96.06 101 LEU A CA 1
ATOM 698 C C . LEU A 1 101 ? 6.412 -9.842 -7.501 1.00 96.06 101 LEU A C 1
ATOM 700 O O . LEU A 1 101 ? 7.296 -9.335 -8.189 1.00 96.06 101 LEU A O 1
ATOM 704 N N . LEU A 1 102 ? 6.577 -10.064 -6.195 1.00 96.31 102 LEU A N 1
ATOM 705 C CA . LEU A 1 102 ? 7.818 -9.772 -5.482 1.00 96.31 102 LEU A CA 1
ATOM 706 C C . LEU A 1 102 ? 8.929 -10.784 -5.823 1.00 96.31 102 LEU A C 1
ATOM 708 O O . LEU A 1 102 ? 10.067 -10.387 -6.105 1.00 96.31 102 LEU A O 1
ATOM 712 N N . ALA A 1 103 ? 8.591 -12.078 -5.795 1.00 97.25 103 ALA A N 1
ATOM 713 C CA . ALA A 1 103 ? 9.528 -13.191 -5.933 1.00 97.25 103 ALA A CA 1
ATOM 714 C C . ALA A 1 103 ? 9.934 -13.452 -7.390 1.00 97.25 103 ALA A C 1
ATOM 716 O O . ALA A 1 103 ? 11.120 -13.596 -7.683 1.00 97.25 103 ALA A O 1
ATOM 717 N N . VAL A 1 104 ? 8.967 -13.470 -8.312 1.00 96.94 104 VAL A N 1
ATOM 718 C CA . VAL A 1 104 ? 9.173 -13.809 -9.730 1.00 96.94 104 VAL A CA 1
ATOM 719 C C . VAL A 1 104 ? 8.588 -12.739 -10.668 1.00 96.94 104 VAL A C 1
ATOM 721 O O . VAL A 1 104 ? 7.817 -13.065 -11.575 1.00 96.94 104 VAL A O 1
ATOM 724 N N . PRO A 1 105 ? 8.980 -11.452 -10.523 1.00 95.88 105 PRO A N 1
ATOM 725 C CA . PRO A 1 105 ? 8.379 -10.340 -11.267 1.00 95.88 105 PRO A CA 1
ATOM 726 C C . PRO A 1 105 ? 8.418 -10.544 -12.783 1.00 95.88 105 PRO A C 1
ATOM 728 O O . PRO A 1 105 ? 7.460 -10.209 -13.470 1.00 95.88 105 PRO A O 1
ATOM 731 N N . GLN A 1 106 ? 9.499 -11.128 -13.312 1.00 95.31 106 GLN A N 1
ATOM 732 C CA . GLN A 1 106 ? 9.639 -11.359 -14.749 1.00 95.31 106 GLN A CA 1
ATOM 733 C C . GLN A 1 106 ? 8.591 -12.344 -15.281 1.00 95.31 106 GLN A C 1
ATOM 735 O O . GLN A 1 106 ? 7.901 -12.042 -16.249 1.00 95.31 106 GLN A O 1
ATOM 740 N N . ARG A 1 107 ? 8.404 -13.480 -14.597 1.00 95.62 107 ARG A N 1
ATOM 741 C CA . ARG A 1 107 ? 7.407 -14.492 -14.978 1.00 95.62 107 ARG A CA 1
ATOM 742 C C . ARG A 1 107 ? 5.987 -13.963 -14.855 1.00 95.62 107 ARG A C 1
ATOM 744 O O . ARG A 1 107 ? 5.158 -14.248 -15.709 1.00 95.62 107 ARG A O 1
ATOM 751 N N . CYS A 1 108 ? 5.709 -13.158 -13.831 1.00 93.62 108 CYS A N 1
ATOM 752 C CA . CYS A 1 108 ? 4.416 -12.497 -13.713 1.00 93.62 108 CYS A CA 1
ATOM 753 C C . CYS A 1 108 ? 4.170 -11.518 -14.866 1.00 93.62 108 CYS A C 1
ATOM 755 O O . CYS A 1 108 ? 3.055 -11.474 -15.374 1.00 93.62 108 CYS A O 1
ATOM 757 N N . VAL A 1 109 ? 5.190 -10.770 -15.303 1.00 91.31 109 VAL A N 1
ATOM 758 C CA . VAL A 1 109 ? 5.075 -9.873 -16.464 1.00 91.31 109 VAL A CA 1
ATOM 759 C C . VAL A 1 109 ? 4.808 -10.651 -17.751 1.00 91.31 109 VAL A C 1
ATOM 761 O O . VAL A 1 109 ? 3.875 -10.319 -18.480 1.00 91.31 109 VAL A O 1
ATOM 764 N N . GLU A 1 110 ? 5.567 -11.718 -17.989 1.00 91.75 110 GLU A N 1
ATOM 765 C CA . GLU A 1 110 ? 5.368 -12.616 -19.132 1.00 91.75 110 GLU A CA 1
ATOM 766 C C . GLU A 1 110 ? 3.961 -13.228 -19.128 1.00 91.75 110 GLU A C 1
ATOM 768 O O . GLU A 1 110 ? 3.298 -13.253 -20.158 1.00 91.75 110 GLU A O 1
ATOM 773 N N . PHE A 1 111 ? 3.471 -13.675 -17.970 1.00 90.56 111 PHE A N 1
ATOM 774 C CA . PHE A 1 111 ? 2.171 -14.335 -17.856 1.00 90.56 111 PHE A CA 1
ATOM 775 C C . PHE A 1 111 ? 0.984 -13.365 -17.953 1.00 90.56 111 PHE A C 1
ATOM 777 O O . PHE A 1 111 ? 0.067 -13.576 -18.742 1.00 90.56 111 PHE A O 1
ATOM 784 N N . LEU A 1 112 ? 0.977 -12.301 -17.146 1.00 88.06 112 LEU A N 1
ATOM 785 C CA . LEU A 1 112 ? -0.162 -11.382 -17.042 1.00 88.06 112 LEU A CA 1
ATOM 786 C C . LEU A 1 112 ? -0.205 -10.375 -18.197 1.00 88.06 112 LEU A C 1
ATOM 788 O O . LEU A 1 112 ? -1.294 -9.963 -18.605 1.00 88.06 112 LEU A O 1
ATOM 792 N N . TRP A 1 113 ? 0.966 -9.974 -18.706 1.00 85.25 113 TRP A N 1
ATOM 793 C CA . TRP A 1 113 ? 1.097 -8.946 -19.737 1.00 85.25 113 TRP A CA 1
ATOM 794 C C . TRP A 1 113 ? 1.678 -9.467 -21.059 1.00 85.25 113 TRP A C 1
ATOM 796 O O . TRP A 1 113 ? 1.902 -8.650 -21.945 1.00 85.25 113 TRP A O 1
ATOM 806 N N . ALA A 1 114 ? 1.915 -10.778 -21.227 1.00 87.75 114 ALA A N 1
ATOM 807 C CA . ALA A 1 114 ? 2.434 -11.364 -22.476 1.00 87.75 114 ALA A CA 1
ATOM 808 C C . ALA A 1 114 ? 3.635 -10.588 -23.061 1.00 87.75 114 ALA A C 1
ATOM 810 O O . ALA A 1 114 ? 3.782 -10.453 -24.275 1.00 87.75 114 ALA A O 1
ATOM 811 N N . ALA A 1 115 ? 4.462 -10.019 -22.180 1.00 86.50 115 ALA A N 1
ATOM 812 C CA . ALA A 1 115 ? 5.502 -9.060 -22.524 1.00 86.50 115 ALA A CA 1
ATOM 813 C C . ALA A 1 115 ? 6.853 -9.535 -22.002 1.00 86.50 115 ALA A C 1
ATOM 815 O O . ALA A 1 115 ? 6.937 -10.122 -20.926 1.00 86.50 115 ALA A O 1
ATOM 816 N N . THR A 1 116 ? 7.923 -9.228 -22.735 1.00 87.75 116 THR A N 1
ATOM 817 C CA . THR A 1 116 ? 9.292 -9.471 -22.273 1.00 87.75 116 THR A CA 1
ATOM 818 C C . THR A 1 116 ? 9.693 -8.367 -21.287 1.00 87.75 116 THR A C 1
ATOM 820 O O . THR A 1 116 ? 9.810 -7.203 -21.686 1.00 87.75 116 THR A O 1
ATOM 823 N N . PRO A 1 117 ? 9.885 -8.677 -19.994 1.00 87.94 117 PRO A N 1
ATOM 824 C CA . PRO A 1 117 ? 10.179 -7.669 -18.987 1.00 87.94 117 PRO A CA 1
ATOM 825 C C . PRO A 1 117 ? 11.611 -7.156 -19.134 1.00 87.94 117 PRO A C 1
ATOM 827 O O . PRO A 1 117 ? 12.572 -7.918 -19.043 1.00 87.94 117 PRO A O 1
ATOM 830 N N . SER A 1 118 ? 11.775 -5.839 -19.259 1.00 91.50 118 SER A N 1
ATOM 831 C CA . SER A 1 118 ? 13.071 -5.216 -18.986 1.00 91.50 118 SER A CA 1
ATOM 832 C C . SER A 1 118 ? 13.391 -5.294 -17.487 1.00 91.50 118 SER A C 1
ATOM 834 O O . SER A 1 118 ? 12.492 -5.439 -16.652 1.00 91.50 118 SER A O 1
ATOM 836 N N . VAL A 1 119 ? 14.668 -5.144 -17.116 1.00 91.19 119 VAL A N 1
ATOM 837 C CA . VAL A 1 119 ? 15.091 -5.098 -15.699 1.00 91.19 119 VAL A CA 1
ATOM 838 C C . VAL A 1 119 ? 14.332 -4.004 -14.936 1.00 91.19 119 VAL A C 1
ATOM 840 O O . VAL A 1 119 ? 13.910 -4.209 -13.798 1.00 91.19 119 VAL A O 1
ATOM 843 N N . LEU A 1 120 ? 14.079 -2.870 -15.596 1.00 89.75 120 LEU A N 1
ATOM 844 C CA . LEU A 1 120 ? 13.319 -1.752 -15.042 1.00 89.75 120 LEU A CA 1
ATOM 845 C C . LEU A 1 120 ? 11.858 -2.114 -14.768 1.00 89.75 120 LEU A C 1
ATOM 847 O O . LEU A 1 120 ? 11.368 -1.887 -13.663 1.00 89.75 120 LEU A O 1
ATOM 851 N N . VAL A 1 121 ? 11.179 -2.737 -15.734 1.00 91.38 121 VAL A N 1
ATOM 852 C CA . VAL A 1 121 ? 9.797 -3.205 -15.560 1.00 91.38 121 VAL A CA 1
ATOM 853 C C . VAL A 1 121 ? 9.716 -4.266 -14.464 1.00 91.38 121 VAL A C 1
ATOM 855 O O . VAL A 1 121 ? 8.802 -4.212 -13.644 1.00 91.38 121 VAL A O 1
ATOM 858 N N . ALA A 1 122 ? 10.682 -5.184 -14.384 1.00 93.25 122 ALA A N 1
ATOM 859 C CA . ALA A 1 122 ? 10.738 -6.173 -13.311 1.00 93.25 122 ALA A CA 1
ATOM 860 C C . ALA A 1 122 ? 10.898 -5.513 -11.926 1.00 93.25 122 ALA A C 1
ATOM 862 O O . ALA A 1 122 ? 10.225 -5.914 -10.978 1.00 93.25 122 ALA A O 1
ATOM 863 N N . GLY A 1 123 ? 11.722 -4.465 -11.810 1.00 92.81 123 GLY A N 1
ATOM 864 C CA . GLY A 1 123 ? 11.864 -3.678 -10.580 1.00 92.81 123 GLY A CA 1
ATOM 865 C C . GLY A 1 123 ? 10.580 -2.938 -10.181 1.00 92.81 123 GLY A C 1
ATOM 866 O O . GLY A 1 123 ? 10.169 -2.994 -9.023 1.00 92.81 123 GLY A O 1
ATOM 867 N N . ILE A 1 124 ? 9.898 -2.299 -11.139 1.00 91.69 124 ILE A N 1
ATOM 868 C CA . ILE A 1 124 ? 8.601 -1.636 -10.902 1.00 91.69 124 ILE A CA 1
ATOM 869 C C . ILE A 1 124 ? 7.539 -2.664 -10.489 1.00 91.69 124 ILE A C 1
ATOM 871 O O . ILE A 1 124 ? 6.782 -2.431 -9.550 1.00 91.69 124 ILE A O 1
ATOM 875 N N . THR A 1 125 ? 7.517 -3.825 -11.145 1.00 94.12 125 THR A N 1
ATOM 876 C CA . THR A 1 125 ? 6.600 -4.931 -10.835 1.00 94.12 125 THR A CA 1
ATOM 877 C C . THR A 1 125 ? 6.829 -5.461 -9.421 1.00 94.12 125 THR A C 1
ATOM 879 O O . THR A 1 125 ? 5.871 -5.651 -8.676 1.00 94.12 125 THR A O 1
ATOM 882 N N . ARG A 1 126 ? 8.093 -5.621 -9.009 1.00 95.69 126 ARG A N 1
ATOM 883 C CA . ARG A 1 126 ? 8.456 -6.009 -7.639 1.00 95.69 126 ARG A CA 1
ATOM 884 C C . ARG A 1 126 ? 7.966 -4.989 -6.609 1.00 95.69 126 ARG A C 1
ATOM 886 O O . ARG A 1 126 ? 7.416 -5.374 -5.581 1.00 95.69 126 ARG A O 1
ATOM 893 N N . ASN A 1 127 ? 8.115 -3.697 -6.899 1.00 94.50 127 ASN A N 1
ATOM 894 C CA . ASN A 1 127 ? 7.601 -2.621 -6.046 1.00 94.50 127 ASN A CA 1
ATOM 895 C C . ASN A 1 127 ? 6.068 -2.635 -5.966 1.00 94.50 127 ASN A C 1
ATOM 897 O O . ASN A 1 127 ? 5.493 -2.472 -4.896 1.00 94.50 127 ASN A O 1
ATOM 901 N N . PHE A 1 128 ? 5.379 -2.896 -7.075 1.00 94.38 128 PHE A N 1
ATOM 902 C CA . PHE A 1 128 ? 3.930 -3.075 -7.045 1.00 94.38 128 PHE A CA 1
ATOM 903 C C . PHE A 1 128 ? 3.517 -4.302 -6.212 1.00 94.38 128 PHE A C 1
ATOM 905 O O . PHE A 1 128 ? 2.577 -4.226 -5.422 1.00 94.38 128 PHE A O 1
ATOM 912 N N . GLY A 1 129 ? 4.266 -5.405 -6.308 1.00 96.62 129 GLY A N 1
ATOM 913 C CA . GLY A 1 129 ? 4.077 -6.590 -5.469 1.00 96.62 129 GLY A CA 1
ATOM 914 C C . GLY A 1 129 ? 4.199 -6.297 -3.970 1.00 96.62 129 GLY A C 1
ATOM 915 O O . GLY A 1 129 ? 3.371 -6.757 -3.185 1.00 96.62 129 GLY A O 1
ATOM 916 N N . SER A 1 130 ? 5.165 -5.470 -3.558 1.00 97.44 130 SER A N 1
ATOM 917 C CA . SER A 1 130 ? 5.314 -5.080 -2.148 1.00 97.44 130 SER A CA 1
ATOM 918 C C . SER A 1 130 ? 4.149 -4.218 -1.646 1.00 97.44 130 SER A C 1
ATOM 920 O O . SER A 1 130 ? 3.696 -4.396 -0.514 1.00 97.44 130 SER A O 1
ATOM 922 N N . VAL A 1 131 ? 3.600 -3.340 -2.493 1.00 96.69 131 VAL A N 1
ATOM 923 C CA . VAL A 1 131 ? 2.375 -2.584 -2.186 1.00 96.69 131 VAL A CA 1
ATOM 924 C C . VAL A 1 131 ? 1.194 -3.533 -1.991 1.00 96.69 131 VAL A C 1
ATOM 926 O O . VAL A 1 131 ? 0.455 -3.374 -1.024 1.00 96.69 131 VAL A O 1
ATOM 929 N N . LEU A 1 132 ? 1.024 -4.546 -2.846 1.00 96.94 132 LEU A N 1
ATOM 930 C CA . LEU A 1 132 ? -0.037 -5.548 -2.679 1.00 96.94 132 LEU A CA 1
ATOM 931 C C . LEU A 1 132 ? 0.109 -6.343 -1.376 1.00 96.94 132 LEU A C 1
ATOM 933 O O . LEU A 1 132 ? -0.892 -6.616 -0.716 1.00 96.94 132 LEU A O 1
ATOM 937 N N . LEU A 1 133 ? 1.340 -6.647 -0.953 1.00 98.00 133 LEU A N 1
ATOM 938 C CA . LEU A 1 133 ? 1.589 -7.245 0.361 1.00 98.00 133 LEU A CA 1
ATOM 939 C C . LEU A 1 133 ? 1.172 -6.308 1.503 1.00 98.00 133 LEU A C 1
ATOM 941 O O . LEU A 1 133 ? 0.552 -6.760 2.462 1.00 98.00 133 LEU A O 1
ATOM 945 N N . LEU A 1 134 ? 1.437 -5.001 1.402 1.00 97.94 134 LEU A N 1
ATOM 946 C CA . LEU A 1 134 ? 0.945 -4.035 2.390 1.00 97.94 134 LEU A CA 1
ATOM 947 C C . LEU A 1 134 ? -0.590 -3.978 2.415 1.00 97.94 134 LEU A C 1
ATOM 949 O O . LEU A 1 134 ? -1.185 -3.937 3.490 1.00 97.94 134 LEU A O 1
ATOM 953 N N . VAL A 1 135 ? -1.239 -4.013 1.251 1.00 97.88 135 VAL A N 1
ATOM 954 C CA . VAL A 1 135 ? -2.705 -4.069 1.141 1.00 97.88 135 VAL A CA 1
ATOM 955 C C . VAL A 1 135 ? -3.241 -5.334 1.817 1.00 97.88 135 VAL A C 1
ATOM 957 O O . VAL A 1 135 ? -4.209 -5.259 2.573 1.00 97.88 135 VAL A O 1
ATOM 960 N N . ALA A 1 136 ? -2.584 -6.477 1.612 1.00 98.38 136 ALA A N 1
ATOM 961 C CA . ALA A 1 136 ? -2.929 -7.734 2.265 1.00 98.38 136 ALA A CA 1
ATOM 962 C C . ALA A 1 136 ? -2.784 -7.657 3.793 1.00 98.38 136 ALA A C 1
ATOM 964 O O . ALA A 1 136 ? -3.660 -8.129 4.515 1.00 98.38 136 ALA A O 1
ATOM 965 N N . VAL A 1 137 ? -1.735 -6.998 4.296 1.00 98.38 137 VAL A N 1
ATOM 966 C CA . VAL A 1 137 ? -1.564 -6.722 5.732 1.00 98.38 137 VAL A CA 1
ATOM 967 C C . VAL A 1 137 ? -2.689 -5.826 6.260 1.00 98.38 137 VAL A C 1
ATOM 969 O O . VAL A 1 137 ? -3.252 -6.112 7.315 1.00 98.38 137 VAL A O 1
ATOM 972 N N . CYS A 1 138 ? -3.068 -4.772 5.533 1.00 98.31 138 CYS A N 1
ATOM 973 C CA . CYS A 1 138 ? -4.204 -3.923 5.899 1.00 98.31 138 CYS A CA 1
ATOM 974 C C . CYS A 1 138 ? -5.514 -4.723 5.954 1.00 98.31 138 CYS A C 1
ATOM 976 O O . CYS A 1 138 ? -6.257 -4.603 6.927 1.00 98.31 138 CYS A O 1
ATOM 978 N N . ALA A 1 139 ? -5.778 -5.568 4.953 1.00 98.25 139 ALA A N 1
ATOM 979 C CA . ALA A 1 139 ? -6.940 -6.452 4.928 1.00 98.25 139 ALA A CA 1
ATOM 980 C C . ALA A 1 139 ? -6.917 -7.445 6.102 1.00 98.25 139 ALA A C 1
ATOM 982 O O . ALA A 1 139 ? -7.922 -7.607 6.785 1.00 98.25 139 ALA A O 1
ATOM 983 N N . HIS A 1 140 ? -5.764 -8.032 6.425 1.00 98.50 140 HIS A N 1
ATOM 984 C CA . HIS A 1 140 ? -5.614 -8.906 7.588 1.00 98.50 140 HIS A CA 1
ATOM 985 C C . HIS A 1 140 ? -5.923 -8.181 8.912 1.00 98.50 140 HIS A C 1
ATOM 987 O O . HIS A 1 140 ? -6.683 -8.689 9.734 1.00 98.50 140 HIS A O 1
ATOM 993 N N . CYS A 1 141 ? -5.426 -6.955 9.094 1.00 98.25 141 CYS A N 1
ATOM 994 C CA . CYS A 1 141 ? -5.762 -6.123 10.253 1.00 98.25 141 CYS A CA 1
ATOM 995 C C . CYS A 1 141 ? -7.268 -5.810 10.344 1.00 98.25 141 CYS A C 1
ATOM 997 O O . CYS A 1 141 ? -7.822 -5.745 11.441 1.00 98.25 141 CYS A O 1
ATOM 999 N N . LEU A 1 142 ? -7.936 -5.601 9.205 1.00 98.12 142 LEU A N 1
ATOM 1000 C CA . LEU A 1 142 ? -9.379 -5.348 9.139 1.00 98.12 142 LEU A CA 1
ATOM 1001 C C . LEU A 1 142 ? -10.203 -6.611 9.401 1.00 98.12 142 LEU A C 1
ATOM 1003 O O . LEU A 1 142 ? -11.237 -6.526 10.061 1.00 98.12 142 LEU 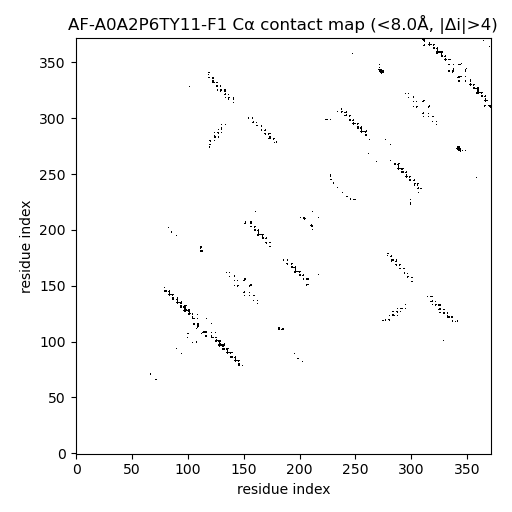A O 1
ATOM 1007 N N . LYS A 1 143 ? -9.714 -7.782 8.980 1.00 98.12 143 LYS A N 1
ATOM 1008 C CA . LYS A 1 143 ? -10.260 -9.078 9.392 1.00 98.12 143 LYS A CA 1
ATOM 1009 C C . LYS A 1 143 ? -10.235 -9.206 10.917 1.00 98.12 143 LYS A C 1
ATOM 1011 O O . LYS A 1 143 ? -11.289 -9.401 11.515 1.00 98.12 143 LYS A O 1
ATOM 1016 N N . GLU A 1 144 ? -9.075 -9.015 11.555 1.00 97.94 144 GLU A N 1
ATOM 1017 C CA . GLU A 1 144 ? -8.978 -9.080 13.023 1.00 97.94 144 GLU A CA 1
ATOM 1018 C C . GLU A 1 144 ? -9.897 -8.047 13.694 1.00 97.94 144 GLU A C 1
ATOM 1020 O O . GLU A 1 144 ? -10.471 -8.286 14.756 1.00 97.94 144 GLU A O 1
ATOM 1025 N N . ALA A 1 145 ? -10.042 -6.861 13.107 1.00 97.19 145 ALA A N 1
ATOM 1026 C CA . ALA A 1 145 ? -10.936 -5.842 13.633 1.00 97.19 145 ALA A CA 1
ATOM 1027 C C . ALA A 1 145 ? -12.414 -6.239 13.531 1.00 97.19 145 ALA A C 1
ATOM 1029 O O . ALA A 1 145 ? -13.173 -5.927 14.450 1.00 97.19 145 ALA A O 1
ATOM 1030 N N . ALA A 1 146 ? -12.815 -6.915 12.453 1.00 97.19 146 ALA A N 1
ATOM 1031 C CA . ALA A 1 146 ? -14.164 -7.435 12.266 1.00 97.19 146 ALA A CA 1
ATOM 1032 C C . ALA A 1 146 ? -14.482 -8.534 13.287 1.00 97.19 146 ALA A C 1
ATOM 1034 O O . ALA A 1 146 ? -15.483 -8.414 13.990 1.00 97.19 146 ALA A O 1
ATOM 1035 N N . GLU A 1 147 ? -13.581 -9.506 13.451 1.00 96.50 147 GLU A N 1
ATOM 1036 C CA . GLU A 1 147 ? -13.720 -10.624 14.400 1.00 96.50 147 GLU A CA 1
ATOM 1037 C C . GLU A 1 147 ? -13.844 -10.154 15.857 1.00 96.50 147 GLU A C 1
ATOM 1039 O O . GLU A 1 147 ? -14.559 -10.750 16.654 1.00 96.50 147 GLU A O 1
ATOM 1044 N N . HIS A 1 148 ? -13.182 -9.049 16.210 1.00 96.69 148 HIS A N 1
ATOM 1045 C CA . HIS A 1 148 ? -13.213 -8.495 17.568 1.00 96.69 148 HIS A CA 1
ATOM 1046 C C . HIS A 1 148 ? -14.229 -7.351 17.739 1.00 96.69 148 HIS A C 1
ATOM 1048 O O . HIS A 1 148 ? -14.191 -6.648 18.750 1.00 96.69 148 HIS A O 1
ATOM 1054 N N . GLY A 1 149 ? -15.077 -7.073 16.742 1.00 95.25 149 GLY A N 1
ATOM 1055 C CA . GLY A 1 149 ? -16.066 -5.991 16.809 1.00 95.25 149 GLY A CA 1
ATOM 1056 C C . GLY A 1 149 ? -15.475 -4.576 16.921 1.00 95.25 149 GLY A C 1
ATOM 1057 O O . GLY A 1 149 ? -16.149 -3.648 17.362 1.00 95.25 149 GLY A O 1
ATOM 1058 N N . ARG A 1 150 ? -14.216 -4.372 16.511 1.00 96.19 150 ARG A N 1
ATOM 1059 C CA . ARG A 1 150 ? -13.483 -3.097 16.640 1.00 96.19 150 ARG A CA 1
ATOM 1060 C C . ARG A 1 150 ? -13.559 -2.206 15.403 1.00 96.19 150 ARG A C 1
ATOM 1062 O O . ARG A 1 150 ? -12.972 -1.129 15.417 1.00 96.19 150 ARG A O 1
ATOM 1069 N N . MET A 1 151 ? -14.287 -2.605 14.358 1.00 95.12 151 MET A N 1
ATOM 1070 C CA . MET A 1 151 ? -14.378 -1.887 13.070 1.00 95.12 151 MET A CA 1
ATOM 1071 C C . MET A 1 151 ? -14.797 -0.417 13.181 1.00 95.12 151 MET A C 1
ATOM 1073 O O . MET A 1 151 ? -14.474 0.382 12.309 1.00 95.12 151 MET A O 1
ATOM 1077 N N . GLN A 1 152 ? -15.469 -0.051 14.273 1.00 93.88 152 GLN A N 1
ATOM 1078 C CA . GLN A 1 152 ? -15.874 1.323 14.551 1.00 93.88 152 GLN A CA 1
ATOM 1079 C C . GLN A 1 152 ? -14.724 2.246 14.971 1.00 93.88 152 GLN A C 1
ATOM 1081 O O . GLN A 1 152 ? -14.894 3.462 14.998 1.00 93.88 152 GLN A O 1
ATOM 1086 N N . SER A 1 153 ? -13.546 1.703 15.293 1.00 93.19 153 SER A N 1
ATOM 1087 C CA . SER A 1 153 ? -12.415 2.538 15.686 1.00 93.19 153 SER A CA 1
ATOM 1088 C C . SER A 1 153 ? -11.901 3.380 14.515 1.00 93.19 153 SER A C 1
ATOM 1090 O O . SER A 1 153 ? -11.827 2.923 13.371 1.00 93.19 153 SER A O 1
ATOM 1092 N N . GLU A 1 154 ? -11.467 4.600 14.828 1.00 90.50 154 GLU A N 1
ATOM 1093 C CA . GLU A 1 154 ? -10.939 5.565 13.860 1.00 90.50 154 GLU A CA 1
ATOM 1094 C C . GLU A 1 154 ? -9.796 4.988 13.003 1.00 90.50 154 GLU A C 1
ATOM 1096 O O . GLU A 1 154 ? -9.722 5.247 11.803 1.00 90.50 154 GLU A O 1
ATOM 1101 N N . THR A 1 155 ? -8.933 4.149 13.586 1.00 92.81 155 THR A N 1
ATOM 1102 C CA . THR A 1 155 ? -7.831 3.490 12.871 1.00 92.81 155 THR A CA 1
ATOM 1103 C C . THR A 1 155 ? -8.342 2.610 11.730 1.00 92.81 155 THR A C 1
ATOM 1105 O O . THR A 1 155 ? -7.862 2.732 10.605 1.00 92.81 155 THR A O 1
ATOM 1108 N N . TYR A 1 156 ? -9.337 1.758 11.987 1.00 95.12 156 TYR A N 1
ATOM 1109 C CA . TYR A 1 156 ? -9.862 0.840 10.971 1.00 95.12 156 TYR A CA 1
ATOM 1110 C C . TYR A 1 156 ? -10.732 1.559 9.942 1.00 95.12 156 TYR A C 1
ATOM 1112 O O . TYR A 1 156 ? -10.654 1.233 8.760 1.00 95.12 156 TYR A O 1
ATOM 1120 N N . ARG A 1 157 ? -11.470 2.605 10.343 1.00 92.56 157 ARG A N 1
ATOM 1121 C CA . ARG A 1 157 ? -12.167 3.483 9.388 1.00 92.56 157 ARG A CA 1
ATOM 1122 C C . ARG A 1 157 ? -11.185 4.138 8.411 1.00 92.56 157 ARG A C 1
ATOM 1124 O O . ARG A 1 157 ? -11.428 4.126 7.208 1.00 92.56 157 ARG A O 1
ATOM 1131 N N . ARG A 1 158 ? -10.042 4.642 8.896 1.00 90.81 158 ARG A N 1
ATOM 1132 C CA . ARG A 1 158 ? -8.981 5.201 8.036 1.00 90.81 158 ARG A CA 1
ATOM 1133 C C . ARG A 1 158 ? -8.365 4.148 7.114 1.00 90.81 158 ARG A C 1
ATOM 1135 O O . ARG A 1 158 ? -8.143 4.447 5.946 1.00 90.81 158 ARG A O 1
ATOM 1142 N N . LEU A 1 159 ? -8.112 2.932 7.604 1.00 94.62 159 LEU A N 1
ATOM 1143 C CA . LEU A 1 159 ? -7.591 1.841 6.771 1.00 94.62 159 LEU A CA 1
ATOM 1144 C C . LEU A 1 159 ? -8.583 1.434 5.672 1.00 94.62 159 LEU A C 1
ATOM 1146 O O . LEU A 1 159 ? -8.175 1.333 4.519 1.00 94.62 159 LEU A O 1
ATOM 1150 N N . ASN A 1 160 ? -9.875 1.292 5.988 1.00 95.19 160 ASN A N 1
ATOM 1151 C CA . ASN A 1 160 ? -10.925 1.052 4.989 1.00 95.19 160 ASN A CA 1
ATOM 1152 C C . ASN A 1 160 ? -10.971 2.163 3.942 1.00 95.19 160 ASN A C 1
ATOM 1154 O O . ASN A 1 160 ? -10.997 1.889 2.746 1.00 95.19 160 ASN A O 1
ATOM 1158 N N . LEU A 1 161 ? -10.920 3.423 4.380 1.00 91.25 161 LEU A N 1
ATOM 1159 C CA . LEU A 1 161 ? -10.887 4.559 3.467 1.00 91.25 161 LEU A CA 1
ATOM 1160 C C . LEU A 1 161 ? -9.638 4.529 2.570 1.00 91.25 161 LEU A C 1
ATOM 1162 O O . LEU A 1 161 ? -9.723 4.815 1.378 1.00 91.25 161 LEU A O 1
ATOM 1166 N N . GLY A 1 162 ? -8.489 4.140 3.123 1.00 92.75 162 GLY A N 1
ATOM 1167 C CA . GLY A 1 162 ? -7.257 3.934 2.367 1.00 92.75 162 GLY A CA 1
AT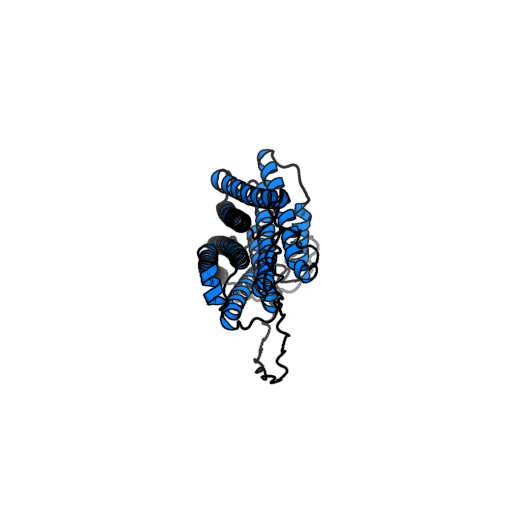OM 1168 C C . GLY A 1 162 ? -7.382 2.837 1.314 1.00 92.75 162 GLY A C 1
ATOM 1169 O O . GLY A 1 162 ? -6.986 3.057 0.173 1.00 92.75 162 GLY A O 1
ATOM 1170 N N . LEU A 1 163 ? -7.974 1.692 1.663 1.00 96.25 163 LEU A N 1
ATOM 1171 C CA . LEU A 1 163 ? -8.225 0.592 0.726 1.00 96.25 163 LEU A CA 1
ATOM 1172 C C . LEU A 1 163 ? -9.221 0.971 -0.374 1.00 96.25 163 LEU A C 1
ATOM 1174 O O . LEU A 1 163 ? -9.002 0.621 -1.533 1.00 96.25 163 LEU A O 1
ATOM 1178 N N . LEU A 1 164 ? -10.269 1.726 -0.031 1.00 94.88 164 LEU A N 1
ATOM 1179 C CA . LEU A 1 164 ? -11.222 2.283 -0.990 1.00 94.88 164 LEU A CA 1
ATOM 1180 C C . LEU A 1 164 ? -10.506 3.152 -2.031 1.00 94.88 164 LEU A C 1
ATOM 1182 O O . LEU A 1 164 ? -10.613 2.899 -3.231 1.00 94.88 164 LEU A O 1
ATOM 1186 N N . TRP A 1 165 ? -9.748 4.155 -1.579 1.00 92.12 165 TRP A N 1
ATOM 1187 C CA . TRP A 1 165 ? -9.049 5.073 -2.481 1.00 92.12 165 TRP A CA 1
ATOM 1188 C C . TRP A 1 165 ? -7.929 4.402 -3.264 1.00 92.12 165 TRP A C 1
ATOM 1190 O O . TRP A 1 165 ? -7.739 4.722 -4.435 1.00 92.12 165 TRP A O 1
ATOM 1200 N N . TRP A 1 166 ? -7.212 3.464 -2.649 1.00 94.88 166 TRP A N 1
ATOM 1201 C CA . TRP A 1 166 ? -6.195 2.681 -3.336 1.00 94.88 166 TRP A CA 1
ATOM 1202 C C . TRP A 1 166 ? -6.815 1.838 -4.455 1.00 94.88 166 TRP A C 1
ATOM 1204 O O . TRP A 1 166 ? -6.379 1.943 -5.597 1.00 94.88 166 TRP A O 1
ATOM 1214 N N . GLY A 1 167 ? -7.880 1.081 -4.173 1.00 96.38 167 GLY A N 1
ATOM 1215 C CA . GLY A 1 167 ? -8.537 0.247 -5.179 1.00 96.38 167 GLY A CA 1
ATOM 1216 C C . GLY A 1 167 ? -9.127 1.070 -6.331 1.00 96.38 167 GLY A C 1
ATOM 1217 O O . GLY A 1 167 ? -8.881 0.750 -7.494 1.00 96.38 167 GLY A O 1
ATOM 1218 N N . LEU A 1 168 ? -9.821 2.178 -6.032 1.00 94.81 168 LEU A N 1
ATOM 1219 C CA . LEU A 1 168 ? -10.355 3.088 -7.057 1.00 94.81 168 LEU A CA 1
ATOM 1220 C C . LEU A 1 168 ? -9.245 3.766 -7.865 1.00 94.81 168 LEU A C 1
ATOM 1222 O O . LEU A 1 168 ? -9.309 3.806 -9.092 1.00 94.81 168 LEU A O 1
ATOM 1226 N N . GLY A 1 169 ? -8.219 4.286 -7.189 1.00 93.19 169 GLY A N 1
ATOM 1227 C CA . GLY A 1 169 ? -7.097 4.965 -7.827 1.00 93.19 169 GLY A CA 1
ATOM 1228 C C . GLY A 1 169 ? -6.295 4.026 -8.723 1.00 93.19 169 GLY A C 1
ATOM 1229 O O . GLY A 1 169 ? -5.951 4.397 -9.841 1.00 93.19 169 GLY A O 1
ATOM 1230 N N . SER A 1 170 ? -6.043 2.793 -8.279 1.00 94.25 170 SER A N 1
ATOM 1231 C CA . SER A 1 170 ? -5.336 1.784 -9.066 1.00 94.25 170 SER A CA 1
ATOM 1232 C C . SER A 1 170 ? -6.177 1.283 -10.240 1.00 94.25 170 SER A C 1
ATOM 1234 O O . SER A 1 170 ? -5.645 1.123 -11.336 1.00 94.25 170 SER A O 1
ATOM 1236 N N . ALA A 1 171 ? -7.489 1.092 -10.062 1.00 94.12 171 ALA A N 1
ATOM 1237 C CA . ALA A 1 171 ? -8.382 0.746 -11.167 1.00 94.12 171 ALA A CA 1
ATOM 1238 C C . ALA A 1 171 ? -8.427 1.862 -12.224 1.00 94.12 171 ALA A C 1
ATOM 1240 O O . ALA A 1 171 ? -8.317 1.582 -13.417 1.00 94.12 171 ALA A O 1
ATOM 1241 N N . LEU A 1 172 ? -8.511 3.126 -11.795 1.00 92.62 172 LEU A N 1
ATOM 1242 C CA . LEU A 1 172 ? -8.464 4.283 -12.687 1.00 92.62 172 LEU A CA 1
ATOM 1243 C C . LEU A 1 172 ? -7.109 4.400 -13.397 1.00 92.62 172 LEU A C 1
ATOM 1245 O O . LEU A 1 172 ? -7.068 4.641 -14.598 1.00 92.62 172 LEU A O 1
ATOM 1249 N N . ALA A 1 173 ? -6.002 4.195 -12.683 1.00 90.25 173 ALA A N 1
ATOM 1250 C CA . ALA A 1 173 ? -4.662 4.195 -13.261 1.00 90.25 173 ALA A CA 1
ATOM 1251 C C . ALA A 1 173 ? -4.494 3.103 -14.333 1.00 90.25 173 ALA A C 1
ATOM 1253 O O . ALA A 1 173 ? -3.946 3.383 -15.395 1.00 90.25 173 ALA A O 1
ATOM 1254 N N . LEU A 1 174 ? -5.018 1.893 -14.096 1.00 89.00 174 LEU A N 1
ATOM 1255 C CA . LEU A 1 174 ? -5.071 0.836 -15.113 1.00 89.00 174 LEU A CA 1
ATOM 1256 C C . LEU A 1 174 ? -5.954 1.225 -16.301 1.00 89.00 174 LEU A C 1
ATOM 1258 O O . LEU A 1 174 ? -5.619 0.906 -17.436 1.00 89.00 174 LEU A O 1
ATOM 1262 N N . TRP A 1 175 ? -7.081 1.892 -16.056 1.00 88.06 175 TRP A N 1
ATOM 1263 C CA . TRP A 1 175 ? -8.009 2.307 -17.109 1.00 88.06 175 TRP A CA 1
ATOM 1264 C C . TRP A 1 175 ? -7.434 3.407 -18.009 1.00 88.06 175 TRP A C 1
ATOM 1266 O O . TRP A 1 175 ? -7.652 3.402 -19.217 1.00 88.06 175 TRP A O 1
ATOM 1276 N N . LEU A 1 176 ? -6.692 4.349 -17.423 1.00 87.56 176 LEU A N 1
ATOM 1277 C CA . LEU A 1 176 ? -6.044 5.456 -18.130 1.00 87.56 176 LEU A CA 1
ATOM 1278 C C . LEU A 1 176 ? -4.693 5.073 -18.746 1.00 87.56 176 LEU A C 1
ATOM 1280 O O . LEU A 1 176 ? -4.105 5.878 -19.473 1.00 87.56 176 LEU A O 1
ATOM 1284 N N . ALA A 1 177 ? -4.180 3.877 -18.451 1.00 83.88 177 ALA A N 1
ATOM 1285 C CA . ALA A 1 177 ? -2.948 3.389 -19.042 1.00 83.88 177 ALA A CA 1
ATOM 1286 C C . ALA A 1 177 ? -3.078 3.325 -20.578 1.00 83.88 177 ALA A C 1
ATOM 1288 O O . ALA A 1 177 ? -4.130 2.933 -21.091 1.00 83.88 177 ALA A O 1
ATOM 1289 N N . PRO A 1 178 ? -2.029 3.704 -21.337 1.00 78.38 178 PRO A N 1
ATOM 1290 C CA . PRO A 1 178 ? -2.060 3.644 -22.795 1.00 78.38 178 PRO A CA 1
ATOM 1291 C C . PRO A 1 178 ? -2.427 2.229 -23.245 1.00 78.38 178 PRO A C 1
ATOM 1293 O O . PRO A 1 178 ? -1.850 1.270 -22.737 1.00 78.38 178 PRO A O 1
ATOM 1296 N N . ALA A 1 179 ? -3.385 2.117 -24.173 1.00 64.94 179 ALA A N 1
ATOM 1297 C CA . ALA A 1 179 ? -3.994 0.852 -24.578 1.00 64.94 179 ALA A CA 1
ATOM 1298 C C . ALA A 1 179 ? -2.933 -0.221 -24.865 1.00 64.94 179 ALA A C 1
ATOM 1300 O O . ALA A 1 179 ? -2.219 -0.170 -25.867 1.00 64.94 179 ALA A O 1
ATOM 1301 N N . GLN A 1 180 ? -2.832 -1.188 -23.958 1.00 64.25 180 GLN A N 1
ATOM 1302 C CA . GLN A 1 180 ? -2.023 -2.381 -24.141 1.00 64.25 180 GLN A CA 1
ATOM 1303 C C . GLN A 1 180 ? -2.905 -3.471 -24.775 1.00 64.25 180 GLN A C 1
ATOM 1305 O O . GLN A 1 180 ? -4.110 -3.505 -24.510 1.00 64.25 180 GLN A O 1
ATOM 1310 N N . PRO A 1 181 ? -2.352 -4.413 -25.557 1.00 55.62 181 PRO A N 1
ATOM 1311 C CA . PRO A 1 181 ? -3.088 -5.559 -26.113 1.00 55.62 181 PRO A CA 1
ATOM 1312 C C . PRO A 1 181 ? -3.579 -6.586 -25.056 1.00 55.62 181 PRO A C 1
ATOM 1314 O O . PRO A 1 181 ? -3.756 -7.765 -25.348 1.00 55.62 181 PRO A O 1
ATOM 1317 N N . LEU A 1 182 ? -3.823 -6.170 -23.811 1.00 54.75 182 LEU A N 1
ATOM 1318 C CA . LEU A 1 182 ? -3.792 -7.017 -22.617 1.00 54.75 182 LEU A CA 1
ATOM 1319 C C . LEU A 1 182 ? -5.148 -7.099 -21.935 1.00 54.75 182 LEU A C 1
ATOM 1321 O O . LEU A 1 182 ? -5.392 -6.469 -20.914 1.00 54.75 182 LEU A O 1
ATOM 1325 N N . ARG A 1 183 ? -6.055 -7.897 -22.497 1.00 67.25 183 ARG A N 1
ATOM 1326 C CA . ARG A 1 183 ? -7.437 -7.951 -21.996 1.00 67.25 183 ARG A CA 1
ATOM 1327 C C . ARG A 1 183 ? -7.591 -8.757 -20.701 1.00 67.25 183 ARG A C 1
ATOM 1329 O O . ARG A 1 183 ? -8.375 -8.361 -19.846 1.00 67.25 183 ARG A O 1
ATOM 1336 N N . MET A 1 184 ? -6.847 -9.855 -20.526 1.00 76.44 184 MET A N 1
ATOM 1337 C CA . MET A 1 184 ? -7.115 -10.790 -19.422 1.00 76.44 184 MET A CA 1
ATOM 1338 C C . MET A 1 184 ? -6.455 -10.384 -18.096 1.00 76.44 184 MET A C 1
ATOM 1340 O O . MET A 1 184 ? -7.156 -10.237 -17.098 1.00 76.44 184 MET A O 1
ATOM 1344 N N . GLY A 1 185 ? -5.135 -10.151 -18.073 1.00 80.94 185 GLY A N 1
ATOM 1345 C CA . GLY A 1 185 ? -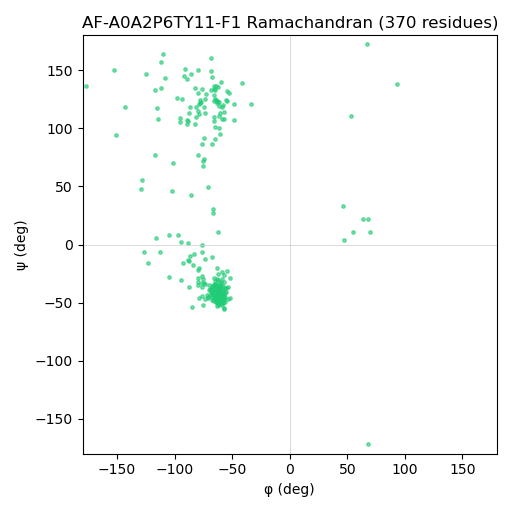4.420 -9.763 -16.847 1.00 80.94 185 GLY A CA 1
ATOM 1346 C C . GLY A 1 185 ? -4.887 -8.417 -16.288 1.00 80.94 185 GLY A C 1
ATOM 1347 O O . GLY A 1 185 ? -5.123 -8.291 -15.087 1.00 80.94 185 GLY A O 1
ATOM 1348 N N . GLN A 1 186 ? -5.118 -7.437 -17.168 1.00 84.00 186 GLN A N 1
ATOM 1349 C CA . GLN A 1 186 ? -5.702 -6.151 -16.787 1.00 84.00 186 GLN A CA 1
ATOM 1350 C C . GLN A 1 186 ? -7.120 -6.326 -16.238 1.00 84.00 186 GLN A C 1
ATOM 1352 O O . GLN A 1 186 ? -7.416 -5.786 -15.179 1.00 84.00 186 GLN A O 1
ATOM 1357 N N . GLY A 1 187 ? -7.974 -7.113 -16.905 1.00 88.25 187 GLY A N 1
ATOM 1358 C CA . GLY A 1 187 ? -9.342 -7.370 -16.450 1.00 88.25 187 GLY A CA 1
ATOM 1359 C C . GLY A 1 187 ? -9.396 -8.010 -15.062 1.00 88.25 187 GLY A C 1
ATOM 1360 O O . GLY A 1 187 ? -10.129 -7.533 -14.197 1.00 88.25 187 GLY A O 1
ATOM 1361 N N . LEU A 1 188 ? -8.569 -9.033 -14.818 1.00 89.12 188 LEU A N 1
ATOM 1362 C CA . LEU A 1 188 ? -8.480 -9.702 -13.518 1.00 89.12 188 LEU A CA 1
ATOM 1363 C C . LEU A 1 188 ? -7.999 -8.746 -12.418 1.00 89.12 188 LEU A C 1
ATOM 1365 O O . LEU A 1 188 ? -8.604 -8.678 -11.348 1.00 89.12 188 LEU A O 1
ATOM 1369 N N . MET A 1 189 ? -6.941 -7.976 -12.691 1.00 89.81 189 MET A N 1
ATOM 1370 C CA . MET A 1 189 ? -6.423 -6.988 -11.746 1.00 89.81 189 MET A CA 1
ATOM 1371 C C . MET A 1 189 ? -7.452 -5.897 -11.454 1.00 89.81 189 MET A C 1
ATOM 1373 O O . MET A 1 189 ? -7.696 -5.590 -10.291 1.00 89.81 189 MET A O 1
ATOM 1377 N N . THR A 1 190 ? -8.100 -5.339 -12.477 1.00 91.94 190 THR A N 1
ATOM 1378 C CA . THR A 1 190 ? -9.154 -4.335 -12.305 1.00 91.94 190 THR A CA 1
ATOM 1379 C C . THR A 1 190 ? -10.318 -4.891 -11.488 1.00 91.94 190 THR A C 1
ATOM 1381 O O . THR A 1 190 ? -10.778 -4.211 -10.575 1.00 91.94 190 THR A O 1
ATOM 1384 N N . ALA A 1 191 ? -10.757 -6.126 -11.744 1.00 93.56 191 ALA A N 1
ATOM 1385 C CA . ALA A 1 191 ? -11.817 -6.764 -10.966 1.00 93.56 191 ALA A CA 1
ATOM 1386 C C . ALA A 1 191 ? -11.429 -6.913 -9.487 1.00 93.56 191 ALA A C 1
ATOM 1388 O O . ALA A 1 191 ? -12.209 -6.544 -8.613 1.00 93.56 191 ALA A O 1
ATOM 1389 N N . LEU A 1 192 ? -10.208 -7.375 -9.197 1.00 94.75 192 LEU A N 1
ATOM 1390 C CA . LEU A 1 192 ? -9.710 -7.517 -7.826 1.00 94.75 192 LEU A CA 1
ATOM 1391 C C . LEU A 1 192 ? -9.594 -6.162 -7.103 1.00 94.75 192 LEU A C 1
ATOM 1393 O O . LEU A 1 192 ? -9.981 -6.037 -5.938 1.00 94.75 19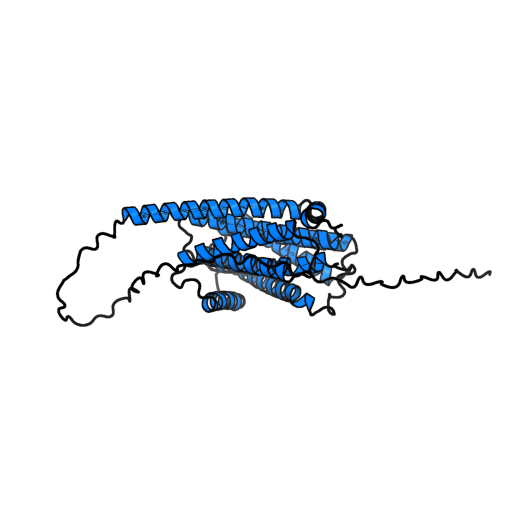2 LEU A O 1
ATOM 1397 N N . LEU A 1 193 ? -9.104 -5.128 -7.793 1.00 94.75 193 LEU A N 1
ATOM 1398 C CA . LEU A 1 193 ? -8.978 -3.768 -7.258 1.00 94.75 193 LEU A CA 1
ATOM 1399 C C . LEU A 1 193 ? -10.346 -3.133 -6.978 1.00 94.75 193 LEU A C 1
ATOM 1401 O O . LEU A 1 193 ? -10.546 -2.548 -5.913 1.00 94.75 193 LEU A O 1
ATOM 1405 N N . LEU A 1 194 ? -11.302 -3.289 -7.898 1.00 96.12 194 LEU A N 1
ATOM 1406 C CA . LEU A 1 194 ? -12.668 -2.801 -7.723 1.00 96.12 194 LEU A CA 1
ATOM 1407 C C . LEU A 1 194 ? -13.415 -3.577 -6.638 1.00 96.12 194 LEU A C 1
ATOM 1409 O O . LEU A 1 194 ? -14.118 -2.954 -5.853 1.00 96.12 194 LEU A O 1
ATOM 1413 N N . ALA A 1 195 ? -13.227 -4.894 -6.531 1.00 96.12 195 ALA A N 1
ATOM 1414 C CA . ALA A 1 195 ? -13.793 -5.691 -5.443 1.00 96.12 195 ALA A CA 1
ATOM 1415 C C . ALA A 1 195 ? -13.253 -5.239 -4.077 1.00 96.12 195 ALA A C 1
ATOM 1417 O O . ALA A 1 195 ? -14.020 -5.076 -3.128 1.00 96.12 195 ALA A O 1
ATOM 1418 N N . THR A 1 196 ? -11.947 -4.955 -3.998 1.00 96.38 196 THR A N 1
ATOM 1419 C CA . THR A 1 196 ? -11.313 -4.398 -2.793 1.00 96.38 196 THR A CA 1
ATOM 1420 C C . THR A 1 196 ? -11.916 -3.040 -2.437 1.00 96.38 196 THR A C 1
ATOM 1422 O O . THR A 1 196 ? -12.333 -2.829 -1.298 1.00 96.38 196 THR A O 1
ATOM 1425 N N . ALA A 1 197 ? -12.013 -2.134 -3.416 1.00 96.62 197 ALA A N 1
ATOM 1426 C CA . ALA A 1 197 ? -12.592 -0.810 -3.222 1.00 96.62 197 ALA A CA 1
ATOM 1427 C C . ALA A 1 197 ? -14.059 -0.880 -2.787 1.00 96.62 197 ALA A C 1
ATOM 1429 O O . ALA A 1 197 ? -14.459 -0.219 -1.833 1.00 96.62 197 ALA A O 1
ATOM 1430 N N . TRP A 1 198 ? -14.847 -1.709 -3.467 1.00 96.56 198 TRP A N 1
ATOM 1431 C CA . TRP A 1 198 ? -16.262 -1.911 -3.197 1.00 96.56 198 TRP A CA 1
ATOM 1432 C C . TRP A 1 198 ? -16.494 -2.410 -1.772 1.00 96.56 198 TRP A C 1
ATOM 1434 O O . TRP A 1 198 ? -17.244 -1.794 -1.015 1.00 96.56 198 TRP A O 1
ATOM 1444 N N . HIS A 1 199 ? -15.797 -3.475 -1.369 1.00 96.88 199 HIS A N 1
ATOM 1445 C CA . HIS A 1 199 ? -15.949 -4.043 -0.033 1.00 96.88 199 HIS A CA 1
ATOM 1446 C C . HIS A 1 199 ? -15.507 -3.067 1.070 1.00 96.88 199 HIS A C 1
ATOM 1448 O O . HIS A 1 199 ? -16.213 -2.890 2.069 1.00 96.88 199 HIS A O 1
ATOM 1454 N N . ALA A 1 200 ? -14.380 -2.380 0.869 1.00 95.81 200 ALA A N 1
ATOM 1455 C CA . ALA A 1 200 ? -13.893 -1.371 1.804 1.00 95.81 200 ALA A CA 1
ATOM 1456 C C . ALA A 1 200 ? -14.856 -0.175 1.919 1.00 95.81 200 ALA A C 1
ATOM 1458 O O . ALA A 1 200 ? -15.112 0.308 3.023 1.00 95.81 200 ALA A O 1
ATOM 1459 N N . GLY A 1 201 ? -15.438 0.266 0.799 1.00 94.44 201 GLY A N 1
ATOM 1460 C CA . GLY A 1 201 ? -16.420 1.348 0.747 1.00 94.44 201 GLY A CA 1
ATOM 1461 C C . GLY A 1 201 ? -17.726 1.006 1.459 1.00 94.44 201 GLY A C 1
ATOM 1462 O O . GLY A 1 201 ? -18.183 1.795 2.285 1.00 94.44 201 GLY A O 1
ATOM 1463 N N . LEU A 1 202 ? -18.283 -0.184 1.214 1.00 94.69 202 LEU A N 1
ATOM 1464 C CA . LEU A 1 202 ? -19.472 -0.667 1.925 1.00 94.69 202 LEU A CA 1
ATOM 1465 C C . LEU A 1 202 ? -19.215 -0.762 3.431 1.00 94.69 202 LEU A C 1
ATOM 1467 O O . LEU A 1 202 ? -19.983 -0.236 4.233 1.00 94.69 202 LEU A O 1
ATOM 1471 N N . THR A 1 203 ? -18.084 -1.351 3.821 1.00 94.38 203 THR A N 1
ATOM 1472 C CA . THR A 1 203 ? -17.715 -1.469 5.235 1.00 94.38 203 THR A CA 1
ATOM 1473 C C . THR A 1 203 ? -17.547 -0.097 5.893 1.00 94.38 203 THR A C 1
ATOM 1475 O O . THR A 1 203 ? -17.956 0.101 7.039 1.00 94.38 203 THR A O 1
ATOM 1478 N N . TYR A 1 204 ? -16.953 0.869 5.186 1.00 92.50 204 TYR A N 1
ATOM 1479 C CA . TYR A 1 204 ? -16.843 2.242 5.672 1.00 92.50 204 TYR A CA 1
ATOM 1480 C C . TYR A 1 204 ? -18.228 2.875 5.851 1.00 92.50 204 TYR A C 1
ATOM 1482 O O . TYR A 1 204 ? -18.504 3.436 6.905 1.00 92.50 204 TYR A O 1
ATOM 1490 N N . GLN A 1 205 ? -19.122 2.738 4.867 1.00 93.00 205 GLN A N 1
ATOM 1491 C CA . GLN A 1 205 ? -20.480 3.286 4.928 1.00 93.00 205 GLN A CA 1
ATOM 1492 C C . GLN A 1 205 ? -21.274 2.772 6.132 1.00 93.00 205 GLN A C 1
ATOM 1494 O O . GLN A 1 205 ? -22.023 3.523 6.744 1.00 93.00 205 GLN A O 1
ATOM 1499 N N . GLU A 1 206 ? -21.125 1.492 6.459 1.00 90.94 206 GLU A N 1
ATOM 1500 C CA . GLU A 1 206 ? -21.843 0.865 7.570 1.00 90.94 206 GLU A CA 1
ATOM 1501 C C . GLU A 1 206 ? -21.231 1.177 8.939 1.00 90.94 206 GLU A C 1
ATOM 1503 O O . GLU A 1 206 ? -21.882 0.996 9.969 1.00 90.94 206 GLU A O 1
ATOM 1508 N N . THR A 1 207 ? -19.963 1.585 8.969 1.00 89.19 207 THR A N 1
ATOM 1509 C CA . THR A 1 207 ? -19.277 1.945 10.212 1.00 89.19 207 THR A CA 1
ATOM 1510 C C . THR A 1 207 ? -19.358 3.441 10.485 1.00 89.19 207 THR A C 1
ATOM 1512 O O . THR A 1 207 ? -19.425 3.840 11.640 1.00 89.19 207 THR A O 1
ATOM 1515 N N . ASP A 1 208 ? -19.409 4.295 9.470 1.00 87.06 208 ASP A N 1
ATOM 1516 C CA . ASP A 1 208 ? -19.446 5.737 9.673 1.00 87.06 208 ASP A CA 1
ATOM 1517 C C . ASP A 1 208 ? -20.871 6.306 9.698 1.00 87.06 208 ASP A C 1
ATOM 1519 O O . ASP A 1 208 ? -21.638 6.159 8.749 1.00 87.06 208 ASP A O 1
ATOM 1523 N N . GLU A 1 209 ? -21.215 7.029 10.766 1.00 86.31 209 GLU A N 1
ATOM 1524 C CA . GLU A 1 209 ? -22.542 7.646 10.937 1.00 86.31 209 GLU A CA 1
ATOM 1525 C C . GLU A 1 209 ? -22.857 8.684 9.853 1.00 86.31 209 GLU A C 1
ATOM 1527 O O . GLU A 1 209 ? -24.020 8.952 9.552 1.00 86.31 209 GLU A O 1
ATOM 1532 N N . GLN A 1 210 ? -21.824 9.284 9.254 1.00 83.62 210 GLN A N 1
ATOM 1533 C CA . GLN A 1 210 ? -21.983 10.334 8.251 1.00 83.62 210 GLN A CA 1
ATOM 1534 C C . GLN A 1 210 ? -22.156 9.783 6.826 1.00 83.62 210 GLN A C 1
ATOM 1536 O O . GLN A 1 210 ? -22.533 10.542 5.922 1.00 83.62 210 GLN A O 1
ATOM 1541 N N . GLY A 1 211 ? -21.937 8.474 6.640 1.00 80.62 211 GLY A N 1
ATOM 1542 C CA . GLY A 1 211 ? -22.034 7.764 5.368 1.00 80.62 211 GLY A CA 1
ATOM 1543 C C . GLY A 1 211 ? -20.954 8.142 4.344 1.00 80.62 211 GLY A C 1
ATOM 1544 O O . GLY A 1 211 ? -20.007 8.880 4.613 1.00 80.62 211 GLY A O 1
ATOM 1545 N N . LEU A 1 212 ? -21.108 7.645 3.112 1.00 78.75 212 LEU A N 1
ATOM 1546 C CA . LEU A 1 212 ? -20.208 7.945 1.991 1.00 78.75 212 LEU A CA 1
ATOM 1547 C C . LEU A 1 212 ? -20.542 9.309 1.380 1.00 78.75 212 LEU A C 1
ATOM 1549 O O . LEU A 1 212 ? -21.162 9.399 0.324 1.00 78.75 212 LEU A O 1
ATOM 1553 N N . LYS A 1 213 ? -20.133 10.394 2.038 1.00 84.69 213 LYS A N 1
ATOM 1554 C CA . LYS A 1 213 ? -20.160 11.734 1.434 1.00 84.69 213 LYS A CA 1
ATOM 1555 C C . LYS A 1 213 ? -18.780 12.027 0.839 1.00 84.69 213 LYS A C 1
ATOM 1557 O O . LYS A 1 213 ? -17.867 12.330 1.607 1.00 84.69 213 LYS A O 1
ATOM 1562 N N . PRO A 1 214 ? -18.585 11.987 -0.496 1.00 73.56 214 PRO A N 1
ATOM 1563 C CA . PRO A 1 214 ? -17.253 12.077 -1.106 1.00 73.56 214 PRO A CA 1
ATOM 1564 C C . PRO A 1 214 ? -16.467 13.321 -0.679 1.00 73.56 214 PRO A C 1
ATOM 1566 O O . PRO A 1 214 ? -15.285 13.226 -0.360 1.00 73.56 214 PRO A O 1
ATOM 1569 N N . GLY A 1 215 ? -17.136 14.476 -0.583 1.00 77.62 215 GLY A N 1
ATOM 1570 C CA . GLY A 1 215 ? -16.513 15.717 -0.111 1.00 77.62 215 GLY A CA 1
ATOM 1571 C C . GLY A 1 215 ? -16.061 15.656 1.352 1.00 77.62 215 GLY A C 1
ATOM 1572 O O . GLY A 1 215 ? -15.014 16.201 1.694 1.00 77.62 215 GLY A O 1
ATOM 1573 N N . TYR A 1 216 ? -16.801 14.949 2.210 1.00 77.56 216 TYR A N 1
ATOM 1574 C CA . TYR A 1 216 ? -16.413 14.728 3.602 1.00 77.56 216 TYR A CA 1
ATOM 1575 C C . TYR A 1 216 ? -15.222 13.774 3.706 1.00 77.56 216 TYR A C 1
ATOM 1577 O O . TYR A 1 216 ? -14.255 14.094 4.391 1.00 77.56 216 TYR A O 1
ATOM 1585 N N . LEU A 1 217 ? -15.248 12.661 2.968 1.00 72.31 217 LEU A N 1
ATOM 1586 C CA . LEU A 1 217 ? -14.144 11.699 2.904 1.00 72.31 217 LEU A CA 1
ATOM 1587 C C . LEU A 1 217 ? -12.855 12.353 2.416 1.00 72.31 217 LEU A C 1
ATOM 1589 O O . LEU A 1 217 ? -11.792 12.170 3.005 1.00 72.31 217 LEU A O 1
ATOM 1593 N N . PHE A 1 218 ? -12.958 13.157 1.359 1.00 73.62 218 PHE A N 1
ATOM 1594 C CA . PHE A 1 218 ? -11.828 13.893 0.816 1.00 73.62 218 PHE A CA 1
ATOM 1595 C C . PHE A 1 218 ? -11.312 14.938 1.810 1.00 73.62 218 PHE A C 1
ATOM 1597 O O . PHE A 1 218 ? -10.108 15.034 2.031 1.00 73.62 218 PHE A O 1
ATOM 1604 N N . LYS A 1 219 ? -12.205 15.671 2.490 1.00 80.81 219 LYS A N 1
ATOM 1605 C CA . LYS A 1 219 ? -11.824 16.624 3.542 1.00 80.81 219 LYS A CA 1
ATOM 1606 C C . LYS A 1 219 ? -11.183 15.933 4.748 1.00 80.81 219 LYS A C 1
ATOM 1608 O O . LYS A 1 219 ? -10.209 16.456 5.278 1.00 80.81 219 LYS A O 1
ATOM 1613 N N . GLN A 1 220 ? -11.679 14.772 5.175 1.00 73.31 220 GLN A N 1
ATOM 1614 C CA . GLN A 1 220 ? -11.060 13.966 6.231 1.00 73.31 220 GLN A CA 1
ATOM 1615 C C . GLN A 1 220 ? -9.674 13.475 5.815 1.00 73.31 220 GLN A C 1
ATOM 1617 O O . GLN A 1 220 ? -8.734 13.541 6.609 1.00 73.31 220 GLN A O 1
ATOM 1622 N N . PHE A 1 221 ? -9.537 13.006 4.575 1.00 70.38 221 PHE A N 1
ATOM 1623 C CA . PHE A 1 221 ? -8.260 12.580 4.020 1.00 70.38 221 PHE A CA 1
ATOM 1624 C C . PHE A 1 221 ? -7.264 13.746 3.994 1.00 70.38 221 PHE A C 1
ATOM 1626 O O . PHE A 1 221 ? -6.195 13.650 4.590 1.00 70.38 221 PHE A O 1
ATOM 1633 N N . LEU A 1 222 ? -7.645 14.890 3.418 1.00 73.88 222 LEU A N 1
ATOM 1634 C CA . LEU A 1 222 ? -6.814 16.096 3.395 1.00 73.88 222 LEU A CA 1
ATOM 1635 C C . LEU A 1 222 ? -6.512 16.643 4.794 1.00 73.88 222 LEU A C 1
ATOM 1637 O O . LEU A 1 222 ? -5.391 17.065 5.050 1.00 73.88 222 LEU A O 1
ATOM 1641 N N . GLY A 1 223 ? -7.474 16.618 5.717 1.00 72.12 223 GLY A N 1
ATOM 1642 C CA . GLY A 1 223 ? -7.266 17.026 7.107 1.00 72.12 223 GLY A CA 1
ATOM 1643 C C . GLY A 1 223 ? -6.278 16.111 7.832 1.00 72.12 223 GLY A C 1
ATOM 1644 O O . GLY A 1 223 ? -5.401 16.584 8.555 1.00 72.12 223 GLY A O 1
ATOM 1645 N N . SER A 1 224 ? -6.354 14.804 7.571 1.00 65.12 224 SER A N 1
ATOM 1646 C CA . SER A 1 224 ? -5.373 13.823 8.047 1.00 65.12 224 SER A CA 1
ATOM 1647 C C . SER A 1 224 ? -3.983 14.113 7.473 1.00 65.12 224 SER A C 1
ATOM 1649 O O . SER A 1 224 ? -2.999 14.104 8.211 1.00 65.12 224 SER A O 1
ATOM 1651 N N . LEU A 1 225 ? -3.902 14.474 6.186 1.00 65.56 225 LEU A N 1
ATOM 1652 C CA . LEU A 1 225 ? -2.653 14.907 5.562 1.00 65.56 225 LEU A CA 1
ATOM 1653 C C . LEU A 1 225 ? -2.120 16.223 6.153 1.00 65.56 225 LEU A C 1
ATOM 1655 O O . LEU A 1 225 ? -0.929 16.322 6.423 1.00 65.56 225 LEU A O 1
ATOM 1659 N N . GLY A 1 226 ? -2.968 17.216 6.422 1.00 67.56 226 GLY A N 1
ATOM 1660 C CA . GLY A 1 226 ? -2.567 18.474 7.066 1.00 67.56 226 GLY A CA 1
ATOM 1661 C C . GLY A 1 226 ? -1.995 18.252 8.470 1.00 67.56 226 GLY A C 1
ATOM 1662 O O . GLY A 1 226 ? -0.961 18.816 8.837 1.00 67.56 226 GLY A O 1
ATOM 1663 N N . ASN A 1 227 ? -2.582 17.317 9.220 1.00 68.31 227 ASN A N 1
ATOM 1664 C CA . ASN A 1 227 ? -2.098 16.906 10.538 1.00 68.31 227 ASN A CA 1
ATOM 1665 C C . ASN A 1 227 ? -0.744 16.167 10.500 1.00 68.31 227 ASN A C 1
ATOM 1667 O O . ASN A 1 227 ? -0.102 16.003 11.545 1.00 68.31 227 ASN A O 1
ATOM 1671 N N . LEU A 1 228 ? -0.230 15.765 9.328 1.00 63.56 228 LEU A N 1
ATOM 1672 C CA . LEU A 1 228 ? 1.153 15.282 9.206 1.00 63.56 228 LEU A CA 1
ATOM 1673 C C . LEU A 1 228 ? 2.173 16.367 9.560 1.00 63.56 228 LEU A C 1
ATOM 1675 O O . LEU A 1 228 ? 3.245 16.025 10.058 1.00 63.56 228 LEU A O 1
ATOM 1679 N N . ALA A 1 229 ? 1.853 17.647 9.347 1.00 63.59 229 ALA A N 1
ATOM 1680 C CA . ALA A 1 229 ? 2.746 18.764 9.653 1.00 63.59 229 ALA A CA 1
ATOM 1681 C C . ALA A 1 229 ? 2.695 19.221 11.117 1.00 63.59 229 ALA A C 1
ATOM 1683 O O . ALA A 1 229 ? 3.630 19.873 11.572 1.00 63.59 229 ALA A O 1
ATOM 1684 N N . SER A 1 230 ? 1.649 18.851 11.858 1.00 66.31 230 SER A N 1
ATOM 1685 C CA . SER A 1 230 ? 1.545 19.173 13.279 1.00 66.31 230 SER A CA 1
ATOM 1686 C C . SER A 1 230 ? 2.418 18.227 14.110 1.00 66.31 230 SER A C 1
ATOM 1688 O O . SER A 1 230 ? 2.283 16.997 14.028 1.00 66.31 230 SER A O 1
ATOM 1690 N N . TYR A 1 231 ? 3.315 18.809 14.904 1.00 66.31 231 TYR A N 1
ATOM 1691 C CA . TYR A 1 231 ? 4.080 18.137 15.949 1.00 66.31 231 TYR A CA 1
ATOM 1692 C C . TYR A 1 231 ? 3.638 18.737 17.284 1.00 66.31 231 TYR A C 1
ATOM 1694 O O . TYR A 1 231 ? 3.922 19.896 17.566 1.00 66.31 231 TYR A O 1
ATOM 1702 N N . SER A 1 232 ? 2.882 17.982 18.081 1.00 64.50 232 SER A N 1
ATOM 1703 C CA . SER A 1 232 ? 2.578 18.382 19.459 1.00 64.50 232 SER A CA 1
ATOM 1704 C C . SER A 1 232 ? 3.627 17.798 20.399 1.00 64.50 232 SER A C 1
ATOM 1706 O O . SER A 1 232 ? 4.047 16.663 20.183 1.00 64.50 232 SER A O 1
ATOM 1708 N N . ASN A 1 233 ? 3.984 18.526 21.457 1.00 53.97 233 ASN A N 1
ATOM 1709 C CA . ASN A 1 233 ? 4.844 18.033 22.535 1.00 53.97 233 ASN A CA 1
ATOM 1710 C C . ASN A 1 233 ? 4.201 16.813 23.220 1.00 53.97 233 ASN A C 1
ATOM 1712 O O . ASN A 1 233 ? 3.347 16.957 24.089 1.00 53.97 233 ASN A O 1
ATOM 1716 N N . THR A 1 234 ? 4.583 15.612 22.792 1.00 59.41 234 THR A N 1
ATOM 1717 C CA . THR A 1 234 ? 4.281 14.334 23.457 1.00 59.41 234 THR A CA 1
ATOM 1718 C C . THR A 1 234 ? 5.552 13.748 24.066 1.00 59.41 234 THR A C 1
ATOM 1720 O O . THR A 1 234 ? 6.651 14.181 23.719 1.00 59.41 234 THR A O 1
ATOM 1723 N N . ASP A 1 235 ? 5.402 12.775 24.967 1.00 62.66 235 ASP A N 1
ATOM 1724 C CA . ASP A 1 235 ? 6.493 12.107 25.686 1.00 62.66 235 ASP A CA 1
ATOM 1725 C C . ASP A 1 235 ? 7.715 11.777 24.820 1.00 62.66 235 ASP A C 1
ATOM 1727 O O . ASP A 1 235 ? 7.596 11.293 23.689 1.00 62.66 235 ASP A O 1
ATOM 1731 N N . LYS A 1 236 ? 8.911 11.994 25.390 1.00 64.81 236 LYS A N 1
ATOM 1732 C CA . LYS A 1 236 ? 10.214 11.948 24.699 1.00 64.81 236 LYS A CA 1
ATOM 1733 C C . LYS A 1 236 ? 10.461 10.665 23.889 1.00 64.81 236 LYS A C 1
ATOM 1735 O O . LYS A 1 236 ? 11.153 10.721 22.877 1.00 64.81 236 LYS A O 1
ATOM 1740 N N . SER A 1 237 ? 9.884 9.530 24.289 1.00 55.38 237 SER A N 1
ATOM 1741 C CA . SER A 1 237 ? 10.044 8.234 23.610 1.00 55.38 237 SER A CA 1
ATOM 1742 C C . SER A 1 237 ? 9.230 8.099 22.314 1.00 55.38 237 SER A C 1
ATOM 1744 O O . SER A 1 237 ? 9.651 7.380 21.411 1.00 55.38 237 SER A O 1
ATOM 1746 N N . ALA A 1 238 ? 8.105 8.808 22.177 1.00 67.12 238 ALA A N 1
ATOM 1747 C CA . ALA A 1 238 ? 7.258 8.770 20.979 1.00 67.12 238 ALA A CA 1
ATOM 1748 C C . ALA A 1 238 ? 7.695 9.780 19.904 1.00 67.12 238 ALA A C 1
ATOM 1750 O O . ALA A 1 238 ? 7.273 9.685 18.749 1.00 67.12 238 ALA A O 1
ATOM 1751 N N . ILE A 1 239 ? 8.548 10.741 20.275 1.00 74.69 239 ILE A N 1
ATOM 1752 C CA . ILE A 1 239 ? 8.955 11.861 19.424 1.00 74.69 239 ILE A CA 1
ATOM 1753 C C . ILE A 1 239 ? 9.664 11.379 18.152 1.00 74.69 239 ILE A C 1
ATOM 1755 O O . ILE A 1 239 ? 9.311 11.812 17.055 1.00 74.69 239 ILE A O 1
ATOM 1759 N N . VAL A 1 240 ? 10.625 10.457 18.268 1.00 77.06 240 VAL A N 1
ATOM 1760 C CA . VAL A 1 240 ? 11.392 9.969 17.107 1.00 77.06 240 VAL A CA 1
ATOM 1761 C C . VAL A 1 240 ? 10.470 9.280 16.101 1.00 77.06 240 VAL A C 1
ATOM 1763 O O . VAL A 1 240 ? 10.492 9.622 14.921 1.00 77.06 240 VAL A O 1
ATOM 1766 N N . SER A 1 241 ? 9.588 8.389 16.560 1.00 74.12 241 SER A N 1
ATOM 1767 C CA . SER A 1 241 ? 8.606 7.728 15.692 1.00 74.12 241 SER A CA 1
ATOM 1768 C C . SER A 1 241 ? 7.628 8.707 15.058 1.00 74.12 241 SER A C 1
ATOM 1770 O O . SER A 1 241 ? 7.334 8.591 13.869 1.00 74.12 241 SER A O 1
ATOM 1772 N N . LEU A 1 242 ? 7.185 9.723 15.798 1.00 73.62 242 LEU A N 1
ATOM 1773 C CA . LEU A 1 242 ? 6.319 10.774 15.271 1.00 73.62 242 LEU A CA 1
ATOM 1774 C C . LEU A 1 242 ? 6.978 11.533 14.103 1.00 73.62 242 LEU A C 1
ATOM 1776 O O . LEU A 1 242 ? 6.333 11.752 13.072 1.00 73.62 242 LEU A O 1
ATOM 1780 N N . TYR A 1 243 ? 8.251 11.917 14.253 1.00 77.56 243 TYR A N 1
ATOM 1781 C CA . TYR A 1 243 ? 9.009 12.639 13.228 1.00 77.56 243 TYR A CA 1
ATOM 1782 C C . TYR A 1 243 ? 9.349 11.759 12.030 1.00 77.56 243 TYR A C 1
ATOM 1784 O O . TYR A 1 243 ? 9.120 12.179 10.896 1.00 77.56 243 TYR A O 1
ATOM 1792 N N . VAL A 1 244 ? 9.840 10.538 12.258 1.00 79.56 244 VAL A N 1
ATOM 1793 C CA . VAL A 1 244 ? 10.234 9.626 11.176 1.00 79.56 244 VAL A CA 1
ATOM 1794 C C . VAL A 1 244 ? 9.024 9.240 10.330 1.00 79.56 244 VAL A C 1
ATOM 1796 O O . VAL A 1 244 ? 9.071 9.399 9.112 1.00 79.56 244 VAL A O 1
ATOM 1799 N N . TYR A 1 245 ? 7.908 8.823 10.940 1.00 78.44 245 TYR A N 1
ATOM 1800 C CA . TYR A 1 245 ? 6.698 8.492 10.181 1.00 78.44 245 TYR A CA 1
ATOM 1801 C C . TYR A 1 245 ? 6.078 9.721 9.507 1.00 78.44 245 TYR A C 1
ATOM 1803 O O . TYR A 1 245 ? 5.608 9.625 8.374 1.00 78.44 245 TYR A O 1
ATOM 1811 N N . GLY A 1 246 ? 6.105 10.888 10.163 1.00 72.12 246 GLY A N 1
ATOM 1812 C CA . GLY A 1 246 ? 5.620 12.139 9.580 1.00 72.12 246 GLY A CA 1
ATOM 1813 C C . GLY A 1 246 ? 6.421 12.570 8.349 1.00 72.12 246 GLY A C 1
ATOM 1814 O O . GLY A 1 246 ? 5.836 12.916 7.321 1.00 72.12 246 GLY A O 1
ATOM 1815 N N . LEU A 1 247 ? 7.752 12.513 8.429 1.00 77.69 247 LEU A N 1
ATOM 1816 C CA . LEU A 1 247 ? 8.645 12.807 7.311 1.00 77.69 247 LEU A CA 1
ATOM 1817 C C . LEU A 1 247 ? 8.481 11.778 6.190 1.00 77.69 247 LEU A C 1
ATOM 1819 O O . LEU A 1 247 ? 8.304 12.168 5.039 1.00 77.69 247 LEU A O 1
ATOM 1823 N N . ALA A 1 248 ? 8.470 10.487 6.528 1.00 74.69 248 ALA A N 1
ATOM 1824 C CA . ALA A 1 248 ? 8.298 9.409 5.562 1.00 74.69 248 ALA A CA 1
ATOM 1825 C C . ALA A 1 248 ? 6.962 9.519 4.816 1.00 74.69 248 ALA A C 1
ATOM 1827 O O . ALA A 1 248 ? 6.916 9.341 3.603 1.00 74.69 248 ALA A O 1
ATOM 1828 N N . ALA A 1 249 ? 5.868 9.871 5.495 1.00 69.38 249 ALA A N 1
ATOM 1829 C CA . ALA A 1 249 ? 4.582 10.069 4.835 1.00 69.38 249 ALA A CA 1
ATOM 1830 C C . ALA A 1 249 ? 4.634 11.236 3.835 1.00 69.38 249 ALA A C 1
ATOM 1832 O O . ALA A 1 249 ? 4.147 11.104 2.715 1.00 69.38 249 ALA A O 1
ATOM 1833 N N . LYS A 1 250 ? 5.278 12.356 4.192 1.00 72.75 250 LYS A N 1
ATOM 1834 C CA . LYS A 1 250 ? 5.442 13.511 3.292 1.00 72.75 250 LYS A CA 1
ATOM 1835 C C . LYS A 1 250 ? 6.274 13.169 2.059 1.00 72.75 250 LYS A C 1
ATOM 1837 O O . LYS A 1 250 ? 5.864 13.491 0.947 1.00 72.75 250 LYS A O 1
ATOM 1842 N N . THR A 1 251 ? 7.416 12.506 2.241 1.00 74.94 251 THR A N 1
ATOM 1843 C CA . THR A 1 251 ? 8.266 12.092 1.113 1.00 74.94 251 THR A CA 1
ATOM 1844 C C . THR A 1 251 ? 7.546 11.085 0.223 1.00 74.94 251 THR A C 1
ATOM 1846 O O . THR A 1 251 ? 7.660 11.154 -0.997 1.00 74.94 251 THR A O 1
ATOM 1849 N N . THR A 1 252 ? 6.733 10.213 0.815 1.00 70.19 252 THR A N 1
ATOM 1850 C CA . THR A 1 252 ? 5.909 9.248 0.087 1.00 70.19 252 THR A CA 1
ATOM 1851 C C . THR A 1 252 ? 4.802 9.931 -0.726 1.00 70.19 252 THR A C 1
ATOM 1853 O O . THR A 1 252 ? 4.576 9.561 -1.874 1.00 70.19 252 THR A O 1
ATOM 1856 N N . ILE A 1 253 ? 4.146 10.968 -0.193 1.00 72.75 253 ILE A N 1
ATOM 1857 C CA . ILE A 1 253 ? 3.162 11.772 -0.945 1.00 72.75 253 ILE A CA 1
ATOM 1858 C C . ILE A 1 253 ? 3.836 12.519 -2.095 1.00 72.75 253 ILE A C 1
ATOM 1860 O O . ILE A 1 253 ? 3.303 12.541 -3.201 1.00 72.75 253 ILE A O 1
ATOM 1864 N N . ALA A 1 254 ? 5.014 13.100 -1.858 1.00 75.19 254 ALA A N 1
ATOM 1865 C CA . ALA A 1 254 ? 5.787 13.751 -2.911 1.00 75.19 254 ALA A CA 1
ATOM 1866 C C . ALA A 1 254 ? 6.169 12.754 -4.019 1.00 75.19 254 ALA A C 1
ATOM 1868 O O . ALA A 1 254 ? 6.016 13.066 -5.198 1.00 75.19 254 ALA A O 1
ATOM 1869 N N . ALA A 1 255 ? 6.581 11.535 -3.653 1.00 71.75 255 ALA A N 1
ATOM 1870 C CA . ALA A 1 255 ? 6.856 10.460 -4.604 1.00 71.75 255 ALA A CA 1
ATOM 1871 C C . ALA A 1 255 ? 5.596 10.031 -5.376 1.00 71.75 255 ALA A C 1
ATOM 1873 O O . ALA A 1 255 ? 5.649 9.867 -6.592 1.00 71.75 255 ALA A O 1
ATOM 1874 N N . ALA A 1 256 ? 4.449 9.905 -4.704 1.00 71.50 256 ALA A N 1
ATOM 1875 C CA . ALA A 1 256 ? 3.175 9.605 -5.352 1.00 71.50 256 ALA A CA 1
ATOM 1876 C C . ALA A 1 256 ? 2.781 10.686 -6.367 1.00 71.50 256 ALA A C 1
ATOM 1878 O O . ALA A 1 256 ? 2.437 10.370 -7.503 1.00 71.50 256 ALA A O 1
ATOM 1879 N N . ALA A 1 257 ? 2.871 11.961 -5.977 1.00 76.19 257 ALA A N 1
ATOM 1880 C CA . ALA A 1 257 ? 2.595 13.087 -6.861 1.00 76.19 257 ALA A CA 1
ATOM 1881 C C . ALA A 1 257 ? 3.542 13.093 -8.068 1.00 76.19 257 ALA A C 1
ATOM 1883 O O . ALA A 1 257 ? 3.078 13.260 -9.192 1.00 76.19 257 ALA A O 1
ATOM 1884 N N . ALA A 1 258 ? 4.838 12.841 -7.853 1.00 71.94 258 ALA A N 1
ATOM 1885 C CA . ALA A 1 258 ? 5.810 12.722 -8.934 1.00 71.94 258 ALA A CA 1
ATOM 1886 C C . ALA A 1 258 ? 5.410 11.619 -9.927 1.00 71.94 258 ALA A C 1
ATOM 1888 O O . ALA A 1 258 ? 5.276 11.905 -11.112 1.00 71.94 258 ALA A O 1
ATOM 1889 N N . HIS A 1 259 ? 5.100 10.411 -9.446 1.00 68.38 259 HIS A N 1
ATOM 1890 C CA . HIS A 1 259 ? 4.701 9.285 -10.297 1.00 68.38 259 HIS A CA 1
ATOM 1891 C C . HIS A 1 259 ? 3.375 9.496 -11.040 1.00 68.38 259 HIS A C 1
ATOM 1893 O O . HIS A 1 259 ? 3.219 9.029 -12.167 1.00 68.38 259 HIS A O 1
ATOM 1899 N N . LEU A 1 260 ? 2.414 10.203 -10.438 1.00 74.12 260 LEU A N 1
ATOM 1900 C CA . LEU A 1 260 ? 1.135 10.521 -11.082 1.00 74.12 260 LEU A CA 1
ATOM 1901 C C . LEU A 1 260 ? 1.267 11.643 -12.124 1.00 74.12 260 LEU A C 1
ATOM 1903 O O . LEU A 1 260 ? 0.559 11.640 -13.130 1.00 74.12 260 LEU A O 1
ATOM 1907 N N . LEU A 1 261 ? 2.172 12.600 -11.901 1.00 71.25 261 LEU A N 1
ATOM 1908 C CA . LEU A 1 261 ? 2.419 13.730 -12.802 1.00 71.25 261 LEU A CA 1
ATOM 1909 C C . LEU A 1 261 ? 3.469 13.420 -13.884 1.00 71.25 261 LEU A C 1
ATOM 1911 O O . LEU A 1 261 ? 3.562 14.158 -14.868 1.00 71.25 261 LEU A O 1
ATOM 1915 N N . GLU A 1 262 ? 4.224 12.324 -13.754 1.00 64.06 262 GLU A N 1
ATOM 1916 C CA . GLU A 1 262 ? 5.326 11.937 -14.649 1.00 64.06 262 GLU A CA 1
ATOM 1917 C C . GLU A 1 262 ? 4.891 11.759 -16.112 1.00 64.06 262 GLU A C 1
ATOM 1919 O O . GLU A 1 262 ? 5.643 12.085 -17.028 1.00 64.06 262 GLU A O 1
ATOM 1924 N N . GLY A 1 263 ? 3.633 11.367 -16.355 1.00 54.28 263 GLY A N 1
ATOM 1925 C CA . GLY A 1 263 ? 3.057 11.317 -17.705 1.00 54.28 263 GLY A CA 1
ATOM 1926 C C . GLY A 1 263 ? 3.056 12.672 -18.434 1.00 54.28 263 GLY A C 1
ATOM 1927 O O . GLY A 1 263 ? 3.062 12.703 -19.664 1.00 54.28 263 GLY A O 1
ATOM 1928 N N . LYS A 1 264 ? 3.094 13.787 -17.689 1.00 49.47 264 LYS A N 1
ATOM 1929 C CA . LYS A 1 264 ? 3.214 15.162 -18.208 1.00 49.47 264 LYS A CA 1
ATOM 1930 C C . LYS A 1 264 ? 4.613 15.756 -18.005 1.00 49.47 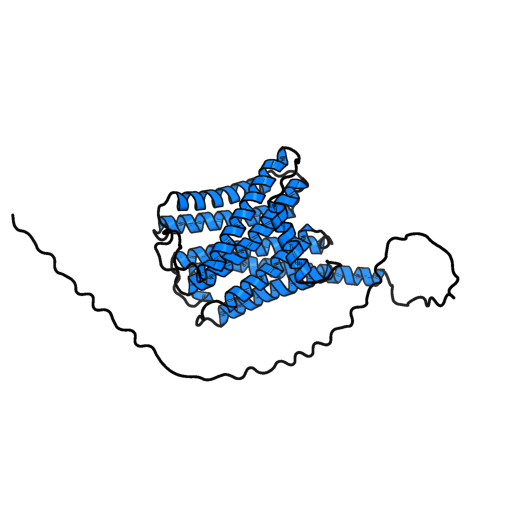264 LYS A C 1
ATOM 1932 O O . LYS A 1 264 ? 5.048 16.556 -18.825 1.00 49.47 264 LYS A O 1
ATOM 1937 N N . MET A 1 265 ? 5.349 15.327 -16.980 1.00 42.81 265 MET A N 1
ATOM 1938 C CA . MET A 1 265 ? 6.732 15.745 -16.689 1.00 42.81 265 MET A CA 1
ATOM 1939 C C . MET A 1 265 ? 7.765 14.908 -17.461 1.00 42.81 265 MET A C 1
ATOM 1941 O O . MET A 1 265 ? 8.814 14.542 -16.933 1.00 42.81 265 MET A O 1
ATOM 1945 N N . ARG A 1 266 ? 7.501 14.642 -18.746 1.00 43.94 266 ARG A N 1
ATOM 1946 C CA . ARG A 1 266 ? 8.352 13.866 -19.671 1.00 43.94 266 ARG A CA 1
ATOM 1947 C C . ARG A 1 266 ? 9.749 14.478 -19.934 1.00 43.94 266 ARG A C 1
ATOM 1949 O O . ARG A 1 266 ? 10.442 14.026 -20.835 1.00 43.94 266 ARG A O 1
ATOM 1956 N N . ILE A 1 267 ? 10.156 15.496 -19.169 1.00 39.38 267 ILE A N 1
ATOM 1957 C CA . ILE A 1 267 ? 11.388 16.286 -19.336 1.00 39.38 267 ILE A CA 1
ATOM 1958 C C . ILE A 1 267 ? 12.233 16.325 -18.036 1.00 39.38 267 ILE A C 1
ATOM 1960 O O . ILE A 1 267 ? 13.368 16.781 -18.063 1.00 39.38 267 ILE A O 1
ATOM 1964 N N . MET A 1 268 ? 11.761 15.789 -16.900 1.00 38.81 268 MET A N 1
ATOM 1965 C CA . MET A 1 268 ? 12.538 15.763 -15.642 1.00 38.81 268 MET A CA 1
ATOM 1966 C C . MET A 1 268 ? 12.597 14.375 -14.999 1.00 38.81 268 MET A C 1
ATOM 1968 O O . MET A 1 268 ? 12.409 14.231 -13.796 1.00 38.81 268 MET A O 1
ATOM 1972 N N . SER A 1 269 ? 12.904 13.332 -15.771 1.00 44.53 269 SER A N 1
ATOM 1973 C CA . SER A 1 269 ? 13.273 12.026 -15.210 1.00 44.53 269 SER A CA 1
ATOM 1974 C C . SER A 1 269 ? 14.664 12.067 -14.549 1.00 44.53 269 SER A C 1
ATOM 1976 O O . SER A 1 269 ? 15.506 11.243 -14.879 1.00 44.53 269 SER A O 1
ATOM 1978 N N . ASP A 1 270 ? 14.946 13.050 -13.682 1.00 48.69 270 ASP A N 1
ATOM 1979 C CA . ASP A 1 270 ? 16.131 13.216 -12.814 1.00 48.69 270 ASP A CA 1
ATOM 1980 C C . ASP A 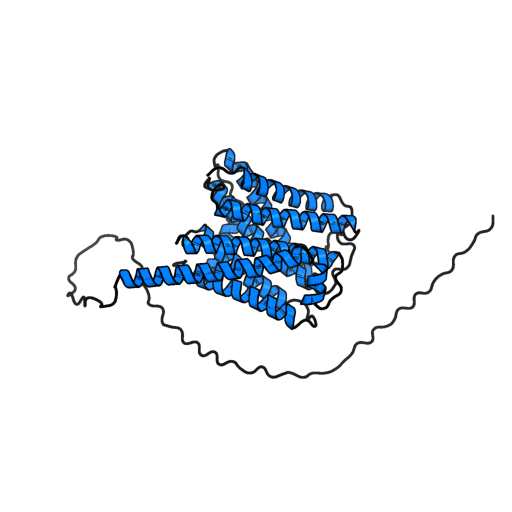1 270 ? 17.539 13.002 -13.447 1.00 48.69 270 ASP A C 1
ATOM 1982 O O . ASP A 1 270 ? 18.539 12.987 -12.732 1.00 48.69 270 ASP A O 1
ATOM 1986 N N . GLY A 1 271 ? 17.662 12.746 -14.755 1.00 54.94 271 GLY A N 1
ATOM 1987 C CA . GLY A 1 271 ? 18.833 12.067 -15.328 1.00 54.94 271 GLY A CA 1
ATOM 1988 C C . GLY A 1 271 ? 19.146 10.700 -14.685 1.00 54.94 271 GLY A C 1
ATOM 1989 O O . GLY A 1 271 ? 20.226 10.159 -14.910 1.00 54.94 271 GLY A O 1
ATOM 1990 N N . LEU A 1 272 ? 18.246 10.150 -13.850 1.00 63.78 272 LEU A N 1
ATOM 1991 C CA . LEU A 1 272 ? 18.528 8.954 -13.046 1.00 63.78 272 LEU A CA 1
ATOM 1992 C C . LEU A 1 272 ? 18.234 7.661 -13.795 1.00 63.78 272 LEU A C 1
ATOM 1994 O O . LEU A 1 272 ? 18.941 6.680 -13.588 1.00 63.78 272 LEU A O 1
ATOM 1998 N N . LEU A 1 273 ? 17.188 7.629 -14.617 1.00 73.12 273 LEU A N 1
ATOM 1999 C CA . LEU A 1 273 ? 16.877 6.454 -15.422 1.00 73.12 273 LEU A CA 1
ATOM 2000 C C . LEU A 1 273 ? 17.655 6.531 -16.730 1.00 73.12 273 LEU A C 1
ATOM 2002 O O . LEU A 1 273 ? 17.463 7.452 -17.519 1.00 73.12 273 LEU A O 1
ATOM 2006 N N . LEU A 1 274 ? 18.524 5.547 -16.947 1.00 74.88 274 LEU A N 1
ATOM 2007 C CA . LEU A 1 274 ? 19.319 5.428 -18.171 1.00 74.88 274 LEU A CA 1
ATOM 2008 C C . LEU A 1 274 ? 18.628 4.544 -19.220 1.00 74.88 274 LEU A C 1
ATOM 2010 O O . LEU A 1 274 ? 18.989 4.571 -20.393 1.00 74.88 274 LEU A O 1
ATOM 2014 N N . ALA A 1 275 ? 17.623 3.770 -18.802 1.00 74.94 275 ALA A N 1
ATOM 2015 C CA . ALA A 1 275 ? 16.878 2.854 -19.654 1.00 74.94 275 ALA A CA 1
ATOM 2016 C C . ALA A 1 275 ? 15.451 3.365 -19.936 1.00 74.94 275 ALA A C 1
ATOM 2018 O O . ALA A 1 275 ? 14.800 3.902 -19.034 1.00 74.94 275 ALA A O 1
ATOM 2019 N N . PRO A 1 276 ? 14.917 3.155 -21.155 1.00 80.50 276 PRO A N 1
ATOM 2020 C CA . PRO A 1 276 ? 13.536 3.502 -21.468 1.00 80.50 276 PRO A CA 1
ATOM 2021 C C . PRO A 1 276 ? 12.549 2.630 -20.672 1.00 80.50 276 PRO A C 1
ATOM 2023 O O . PRO A 1 276 ? 12.700 1.412 -20.586 1.00 80.50 276 PRO A O 1
ATOM 2026 N N . LEU A 1 277 ? 11.494 3.252 -20.129 1.00 79.25 277 LEU A N 1
ATOM 2027 C CA . LEU A 1 277 ? 10.452 2.566 -19.344 1.00 79.25 277 LEU A CA 1
ATOM 2028 C C . LEU A 1 277 ? 9.616 1.572 -20.174 1.00 79.25 277 LEU A C 1
ATOM 2030 O O . LEU A 1 277 ? 9.077 0.606 -19.635 1.00 79.25 277 LEU A O 1
ATOM 2034 N N . GLY A 1 278 ? 9.471 1.834 -21.477 1.00 84.88 278 GLY A N 1
ATOM 2035 C CA . GLY A 1 278 ? 8.497 1.156 -22.336 1.00 84.88 278 GLY A CA 1
ATOM 2036 C C . GLY A 1 278 ? 7.042 1.491 -21.970 1.00 84.88 278 GLY A C 1
ATOM 2037 O O . GLY A 1 278 ? 6.757 2.145 -20.966 1.00 84.88 278 GLY A O 1
ATOM 2038 N N . SER A 1 279 ? 6.088 1.048 -22.791 1.00 83.75 279 SER A N 1
ATOM 2039 C CA . SER A 1 279 ? 4.657 1.318 -22.572 1.00 83.75 279 SER A CA 1
ATOM 2040 C C . SER A 1 279 ? 4.128 0.660 -21.289 1.00 83.75 279 SER A C 1
ATOM 2042 O O . SER A 1 279 ? 3.323 1.254 -20.569 1.00 83.75 279 SER A O 1
ATOM 2044 N N . LEU A 1 280 ? 4.603 -0.552 -20.979 1.00 85.38 280 LEU A N 1
ATOM 2045 C CA . LEU A 1 280 ? 4.216 -1.282 -19.774 1.00 85.38 280 LEU A CA 1
ATOM 2046 C C . LEU A 1 280 ? 4.731 -0.588 -18.510 1.00 85.38 280 LEU A C 1
ATOM 2048 O O . LEU A 1 280 ? 3.959 -0.373 -17.580 1.00 85.38 280 LEU A O 1
ATOM 2052 N N . GLY A 1 281 ? 5.997 -0.160 -18.493 1.00 85.88 281 GLY A N 1
ATOM 2053 C CA . GLY A 1 281 ? 6.537 0.614 -17.375 1.00 85.88 281 GLY A CA 1
ATOM 2054 C C . GLY A 1 281 ? 5.730 1.888 -17.128 1.00 85.88 281 GLY A C 1
ATOM 2055 O O . GLY A 1 281 ? 5.382 2.174 -15.985 1.00 85.88 281 GLY A O 1
ATOM 2056 N N . VAL A 1 282 ? 5.355 2.608 -18.197 1.00 83.38 282 VAL A N 1
ATOM 2057 C CA . VAL A 1 282 ? 4.525 3.829 -18.103 1.00 83.38 282 VAL A CA 1
ATOM 2058 C C . VAL A 1 282 ? 3.147 3.528 -17.509 1.00 83.38 282 VAL A C 1
ATOM 2060 O O . VAL A 1 282 ? 2.583 4.369 -16.820 1.00 83.38 282 VAL A O 1
ATOM 2063 N N . SER A 1 283 ? 2.621 2.326 -17.738 1.00 84.12 283 SER A N 1
ATOM 2064 C CA . SER A 1 283 ? 1.319 1.890 -17.222 1.00 84.12 283 SER A CA 1
ATOM 2065 C C . SER A 1 283 ? 1.384 1.451 -15.753 1.00 84.12 283 SER A C 1
ATOM 2067 O O . SER A 1 283 ? 0.445 1.675 -14.995 1.00 84.12 283 SER A O 1
ATOM 2069 N N . LEU A 1 284 ? 2.495 0.838 -15.333 1.00 86.94 284 LEU A N 1
ATOM 2070 C CA . LEU A 1 284 ? 2.687 0.356 -13.961 1.00 86.94 284 LEU A CA 1
ATOM 2071 C C . LEU A 1 284 ? 3.080 1.473 -12.984 1.00 86.94 284 LEU A C 1
ATOM 2073 O O . LEU A 1 284 ? 2.769 1.390 -11.796 1.00 86.94 284 LEU A O 1
ATOM 2077 N N . LEU A 1 285 ? 3.751 2.523 -13.461 1.00 87.06 285 LEU A N 1
ATOM 2078 C CA . LEU A 1 285 ? 4.264 3.593 -12.605 1.00 87.06 285 LEU A CA 1
ATOM 2079 C C . LEU A 1 285 ? 3.160 4.345 -11.831 1.00 87.06 285 LEU A C 1
ATOM 2081 O O . LEU A 1 285 ? 3.304 4.497 -10.614 1.00 87.06 285 LEU A O 1
ATOM 2085 N N . PRO A 1 286 ? 2.018 4.722 -12.446 1.00 87.56 286 PRO A N 1
ATOM 2086 C CA . PRO A 1 286 ? 0.899 5.305 -11.712 1.00 87.56 286 PRO A CA 1
ATOM 2087 C C . PRO A 1 286 ? 0.325 4.370 -10.640 1.00 87.56 286 PRO A C 1
ATOM 2089 O O . PRO A 1 286 ? -0.094 4.850 -9.590 1.00 87.56 286 PRO A O 1
ATOM 2092 N N . LEU A 1 287 ? 0.346 3.045 -10.845 1.00 90.19 287 LEU A N 1
ATOM 2093 C CA . LEU A 1 287 ? -0.121 2.080 -9.837 1.00 90.19 287 LEU A CA 1
ATOM 2094 C C . LEU A 1 287 ? 0.759 2.090 -8.594 1.00 90.19 287 LEU A C 1
ATOM 2096 O O . LEU A 1 287 ? 0.243 2.090 -7.476 1.00 90.19 287 LEU A O 1
ATOM 2100 N N . VAL A 1 288 ? 2.078 2.146 -8.787 1.00 89.50 288 VAL A N 1
ATOM 2101 C CA . VAL A 1 288 ? 3.032 2.315 -7.686 1.00 89.50 288 VAL A CA 1
ATOM 2102 C C . VAL A 1 288 ? 2.819 3.671 -7.006 1.00 89.50 288 VAL A C 1
ATOM 2104 O O . VAL A 1 288 ? 2.805 3.738 -5.779 1.00 89.50 288 VAL A O 1
ATOM 2107 N N . GLY A 1 289 ? 2.556 4.733 -7.777 1.00 87.12 289 GLY A N 1
ATOM 2108 C CA . GLY A 1 289 ? 2.192 6.057 -7.262 1.00 87.12 289 GLY A CA 1
ATOM 2109 C C . GLY A 1 289 ? 0.970 6.037 -6.336 1.00 87.12 289 GLY A C 1
ATOM 2110 O O . GLY A 1 289 ? 1.035 6.537 -5.213 1.00 87.12 289 GLY A O 1
ATOM 2111 N N . VAL A 1 290 ? -0.126 5.400 -6.755 1.00 90.56 290 VAL A N 1
ATOM 2112 C CA . VAL A 1 290 ? -1.315 5.200 -5.903 1.00 90.56 290 VAL A CA 1
ATOM 2113 C C . VAL A 1 290 ? -0.981 4.332 -4.684 1.00 90.56 290 VAL A C 1
ATOM 2115 O O . VAL A 1 290 ? -1.431 4.618 -3.574 1.00 90.56 290 VAL A O 1
ATOM 2118 N N . GLY A 1 291 ? -0.138 3.312 -4.855 1.00 92.75 291 GLY A N 1
ATOM 2119 C CA . GLY A 1 291 ? 0.396 2.497 -3.764 1.00 92.75 291 GLY A CA 1
ATOM 2120 C C . GLY A 1 291 ? 1.112 3.313 -2.690 1.00 92.75 291 GLY A C 1
ATOM 2121 O O . GLY A 1 291 ? 0.891 3.107 -1.498 1.00 92.75 291 GLY A O 1
ATOM 2122 N N . TYR A 1 292 ? 1.905 4.302 -3.092 1.00 89.69 292 TYR A N 1
ATOM 2123 C CA . TYR A 1 292 ? 2.558 5.211 -2.158 1.00 89.69 292 TYR A CA 1
ATOM 2124 C C . TYR A 1 292 ? 1.561 6.064 -1.366 1.00 89.69 292 TYR A C 1
ATOM 2126 O O . TYR A 1 292 ? 1.776 6.291 -0.178 1.00 89.69 292 TYR A O 1
ATOM 2134 N N . LEU A 1 293 ? 0.426 6.473 -1.940 1.00 88.56 293 LEU A N 1
ATOM 2135 C CA . LEU A 1 293 ? -0.612 7.160 -1.156 1.00 88.56 293 LEU A CA 1
ATOM 2136 C C . LEU A 1 293 ? -1.145 6.276 -0.018 1.00 88.56 293 LEU A C 1
ATOM 2138 O O . LEU A 1 293 ? -1.351 6.766 1.094 1.00 88.56 293 LEU A O 1
ATOM 2142 N N . LEU A 1 294 ? -1.297 4.969 -0.259 1.00 93.25 294 LEU A N 1
ATOM 2143 C CA . LEU A 1 294 ? -1.652 4.012 0.791 1.00 93.25 294 LEU A CA 1
ATOM 2144 C C . LEU A 1 294 ? -0.535 3.878 1.836 1.00 93.25 294 LEU A C 1
ATOM 2146 O O . LEU A 1 294 ? -0.818 3.917 3.032 1.00 93.25 294 LEU A O 1
ATOM 2150 N N . VAL A 1 295 ? 0.729 3.775 1.411 1.00 93.06 295 VAL A N 1
ATOM 2151 C CA . VAL A 1 295 ? 1.889 3.751 2.323 1.00 93.06 295 VAL A CA 1
ATOM 2152 C C . VAL A 1 295 ? 1.899 4.995 3.216 1.00 93.06 295 VAL A C 1
ATOM 2154 O O . VAL A 1 295 ? 2.055 4.877 4.429 1.00 93.06 295 VAL A O 1
ATOM 2157 N N . ALA A 1 296 ? 1.659 6.183 2.654 1.00 89.56 296 ALA A N 1
ATOM 2158 C CA . ALA A 1 296 ? 1.577 7.430 3.409 1.00 89.56 296 ALA A CA 1
ATOM 2159 C C . ALA A 1 296 ? 0.438 7.417 4.440 1.00 89.56 296 ALA A C 1
ATOM 2161 O O . ALA A 1 296 ? 0.626 7.873 5.569 1.00 89.56 296 ALA A O 1
ATOM 2162 N N . LEU A 1 297 ? -0.721 6.852 4.087 1.00 91.12 297 LEU A N 1
ATOM 2163 C CA . LEU A 1 297 ? -1.832 6.668 5.020 1.00 91.12 297 LEU A CA 1
ATOM 2164 C C . LEU A 1 297 ? -1.458 5.709 6.155 1.00 91.12 297 LEU A C 1
ATOM 2166 O O . LEU A 1 297 ? -1.717 6.018 7.317 1.00 91.12 297 LEU A O 1
ATOM 2170 N N . VAL A 1 298 ? -0.805 4.583 5.858 1.00 94.56 298 VAL A N 1
ATOM 2171 C CA . VAL A 1 298 ? -0.342 3.643 6.890 1.00 94.56 298 VAL A CA 1
ATOM 2172 C C . VAL A 1 298 ? 0.686 4.312 7.806 1.00 94.56 298 VAL A C 1
ATOM 2174 O O . VAL A 1 298 ? 0.547 4.251 9.026 1.00 94.56 298 VAL A O 1
ATOM 2177 N N . LEU A 1 299 ? 1.659 5.041 7.257 1.00 92.00 299 LEU A N 1
ATOM 2178 C CA . LEU A 1 299 ? 2.618 5.828 8.040 1.00 92.00 299 LEU A CA 1
ATOM 2179 C C . LEU A 1 299 ? 1.915 6.864 8.927 1.00 92.00 299 LEU A C 1
ATOM 2181 O O . LEU A 1 299 ? 2.278 7.030 10.089 1.00 92.00 299 LEU A O 1
ATOM 2185 N N . PHE A 1 300 ? 0.860 7.513 8.431 1.00 87.81 300 PHE A N 1
ATOM 2186 C CA . PHE A 1 300 ? 0.039 8.409 9.242 1.00 87.81 300 PHE A CA 1
ATOM 2187 C C . PHE A 1 300 ? -0.685 7.671 10.379 1.00 87.81 300 PHE A C 1
ATOM 2189 O O . PHE A 1 300 ? -0.699 8.157 11.510 1.00 87.81 300 PHE A O 1
ATOM 2196 N N . THR A 1 301 ? -1.241 6.480 10.127 1.00 91.62 301 THR A N 1
ATOM 2197 C CA . THR A 1 301 ? -1.850 5.671 11.198 1.00 91.62 301 THR A CA 1
ATOM 2198 C C . THR A 1 301 ? -0.829 5.264 12.261 1.00 91.62 301 THR A C 1
ATOM 2200 O O . THR A 1 301 ? -1.150 5.308 13.447 1.00 91.62 301 THR A O 1
ATOM 2203 N N . GLN A 1 302 ? 0.414 4.971 11.866 1.00 92.81 302 GLN A N 1
ATOM 2204 C CA . GLN A 1 302 ? 1.513 4.697 12.795 1.00 92.81 302 GLN A CA 1
ATOM 2205 C C . GLN A 1 302 ? 1.938 5.945 13.573 1.00 92.81 302 GLN A C 1
ATOM 2207 O O . GLN A 1 302 ? 2.174 5.865 14.776 1.00 92.81 302 GLN A O 1
ATOM 2212 N N . LYS A 1 303 ? 1.976 7.117 12.925 1.00 88.12 303 LYS A N 1
ATOM 2213 C CA . LYS A 1 303 ? 2.222 8.408 13.587 1.00 88.12 303 LYS A CA 1
ATOM 2214 C C . LYS A 1 303 ? 1.190 8.665 14.692 1.00 88.12 303 LYS A C 1
ATOM 2216 O O . LYS A 1 303 ? 1.559 9.026 15.807 1.00 88.12 303 LYS A O 1
ATOM 2221 N N . ASP A 1 304 ? -0.096 8.470 14.403 1.00 88.06 304 ASP A N 1
ATOM 2222 C CA . ASP A 1 304 ? -1.175 8.643 15.386 1.00 88.06 304 ASP A CA 1
ATOM 2223 C C . ASP A 1 304 ? -1.096 7.599 16.514 1.00 88.06 304 ASP A C 1
ATOM 2225 O O . ASP A 1 304 ? -1.259 7.931 17.687 1.00 88.06 304 ASP A O 1
ATOM 2229 N N . ALA A 1 305 ? -0.750 6.351 16.191 1.00 90.44 305 ALA A N 1
ATOM 2230 C CA . ALA A 1 305 ? -0.508 5.312 17.189 1.00 90.44 305 ALA A CA 1
ATOM 2231 C C . ALA A 1 305 ? 0.669 5.647 18.113 1.00 90.44 305 ALA A C 1
ATOM 2233 O O . ALA A 1 305 ? 0.560 5.466 19.325 1.00 90.44 305 ALA A O 1
ATOM 2234 N N . ALA A 1 306 ? 1.761 6.177 17.554 1.00 88.56 306 ALA A N 1
ATOM 2235 C CA . ALA A 1 306 ? 2.927 6.645 18.298 1.00 88.56 306 ALA A CA 1
ATOM 2236 C C . ALA A 1 306 ? 2.542 7.754 19.273 1.00 88.56 306 ALA A C 1
ATOM 2238 O O . ALA A 1 306 ? 2.853 7.666 20.458 1.00 88.56 306 ALA A O 1
ATOM 2239 N N . ARG A 1 307 ? 1.780 8.746 18.795 1.00 85.94 307 ARG A N 1
ATOM 2240 C CA . ARG A 1 307 ? 1.277 9.851 19.620 1.00 85.94 307 ARG A CA 1
ATOM 2241 C C . ARG A 1 307 ? 0.440 9.360 20.806 1.00 85.94 307 ARG A C 1
ATOM 2243 O O . ARG A 1 307 ? 0.495 9.959 21.871 1.00 85.94 307 ARG A O 1
ATOM 2250 N N . ARG A 1 308 ? -0.330 8.285 20.618 1.00 88.12 308 ARG A N 1
ATOM 2251 C CA . ARG A 1 308 ? -1.189 7.679 21.650 1.00 88.12 308 ARG A CA 1
ATOM 2252 C C . ARG A 1 308 ? -0.473 6.624 22.506 1.00 88.12 308 ARG A C 1
ATOM 2254 O O . ARG A 1 308 ? -1.131 6.006 23.333 1.00 88.12 308 ARG A O 1
ATOM 2261 N N . GLY A 1 309 ? 0.818 6.360 22.281 1.00 88.62 309 GLY A N 1
ATOM 2262 C CA . GLY A 1 309 ? 1.564 5.316 22.996 1.00 88.62 309 GLY A CA 1
ATOM 2263 C C . GLY A 1 309 ? 1.119 3.884 22.673 1.00 88.62 309 GLY A C 1
ATOM 2264 O O . GLY A 1 309 ? 1.337 2.986 23.468 1.00 88.62 309 GLY A O 1
ATOM 2265 N N . ARG A 1 310 ? 0.479 3.649 21.518 1.00 93.12 310 ARG A N 1
ATOM 2266 C CA . ARG A 1 310 ? -0.159 2.363 21.166 1.00 93.12 310 ARG A CA 1
ATOM 2267 C C . ARG A 1 310 ? 0.618 1.526 20.150 1.00 93.12 310 ARG A C 1
ATOM 2269 O O . ARG A 1 310 ? 0.093 0.516 19.689 1.00 93.12 310 ARG A O 1
ATOM 2276 N N . LEU A 1 311 ? 1.844 1.913 19.786 1.00 91.62 311 LEU A N 1
ATOM 2277 C CA . LEU A 1 311 ? 2.639 1.229 18.749 1.00 91.62 311 LEU A CA 1
ATOM 2278 C C . LEU A 1 311 ? 2.871 -0.267 19.025 1.00 91.62 311 LEU A C 1
ATOM 2280 O O . LEU A 1 311 ? 3.039 -1.031 18.078 1.00 91.62 311 LEU A O 1
ATOM 2284 N N . GLY A 1 312 ? 2.857 -0.702 20.290 1.00 93.12 312 GLY A N 1
ATOM 2285 C CA . GLY A 1 312 ? 3.023 -2.111 20.653 1.00 93.12 312 GLY A CA 1
ATOM 2286 C C . GLY A 1 312 ? 1.795 -3.000 20.428 1.00 93.12 312 GLY A C 1
ATOM 2287 O O . GLY A 1 312 ? 1.896 -4.217 20.615 1.00 93.12 312 GLY A O 1
ATOM 2288 N N . ALA A 1 313 ? 0.636 -2.448 20.045 1.00 95.50 313 ALA A N 1
ATOM 2289 C CA . ALA A 1 313 ? -0.547 -3.259 19.747 1.00 95.50 313 ALA A CA 1
ATOM 2290 C C . ALA A 1 313 ? -0.353 -4.096 18.466 1.00 95.50 313 ALA A C 1
ATOM 2292 O O . ALA A 1 313 ? 0.333 -3.668 17.536 1.00 95.50 313 ALA A O 1
ATOM 2293 N N . SER A 1 314 ? -0.986 -5.277 18.401 1.00 96.25 314 SER A N 1
ATOM 2294 C CA . SER A 1 314 ? -0.800 -6.255 17.309 1.00 96.25 314 SER A CA 1
ATOM 2295 C C . SER A 1 314 ? -0.990 -5.641 15.922 1.00 96.25 314 SER A C 1
ATOM 2297 O O . SER A 1 314 ? -0.124 -5.784 15.068 1.00 96.25 314 SER A O 1
ATOM 2299 N N . THR A 1 315 ? -2.052 -4.859 15.733 1.00 96.81 315 THR A N 1
ATOM 2300 C CA . THR A 1 315 ? -2.356 -4.152 14.483 1.00 96.81 315 THR A CA 1
ATOM 2301 C C . THR A 1 315 ? -1.191 -3.287 14.001 1.00 96.81 315 THR A C 1
ATOM 2303 O O . THR A 1 315 ? -0.810 -3.343 12.835 1.00 96.81 315 THR A O 1
ATOM 2306 N N . PHE A 1 316 ? -0.592 -2.495 14.892 1.00 96.81 316 PHE A N 1
ATOM 2307 C CA . PHE A 1 316 ? 0.504 -1.594 14.534 1.00 96.81 316 PHE A CA 1
ATOM 2308 C C . PHE A 1 316 ? 1.815 -2.346 14.320 1.00 96.81 316 PHE A C 1
ATOM 2310 O O . PHE A 1 316 ? 2.603 -1.953 13.461 1.00 96.81 316 PHE A O 1
ATOM 2317 N N . LYS A 1 317 ? 2.025 -3.471 15.012 1.00 97.38 317 LYS A N 1
ATOM 2318 C CA . LYS A 1 317 ? 3.111 -4.400 14.686 1.00 97.38 317 LYS A CA 1
ATOM 2319 C C . LYS A 1 317 ? 2.938 -4.971 13.275 1.00 97.38 317 LYS A C 1
ATOM 2321 O O . LYS A 1 317 ? 3.846 -4.820 12.463 1.00 97.38 317 LYS A O 1
ATOM 2326 N N . SER A 1 318 ? 1.771 -5.508 12.930 1.00 97.94 318 SER A N 1
ATOM 2327 C CA . SER A 1 318 ? 1.501 -6.031 11.583 1.00 97.94 318 SER A CA 1
ATOM 2328 C C . SER A 1 318 ? 1.707 -4.963 10.505 1.00 97.94 318 SER A C 1
ATOM 2330 O O . SER A 1 318 ? 2.417 -5.198 9.530 1.00 97.94 318 SER A O 1
ATOM 2332 N N . LEU A 1 319 ? 1.192 -3.747 10.713 1.00 97.62 319 LEU A N 1
ATOM 2333 C CA . LEU A 1 319 ? 1.409 -2.627 9.792 1.00 97.62 319 LEU A CA 1
ATOM 2334 C C . LEU A 1 319 ? 2.894 -2.232 9.674 1.00 97.62 319 LEU A C 1
ATOM 2336 O O . LEU A 1 319 ? 3.340 -1.874 8.588 1.00 97.62 319 LEU A O 1
ATOM 2340 N N . ASN A 1 320 ? 3.679 -2.312 10.754 1.00 97.62 320 ASN A N 1
ATOM 2341 C CA . ASN A 1 320 ? 5.125 -2.078 10.704 1.00 97.62 320 ASN A CA 1
ATOM 2342 C C . ASN A 1 320 ? 5.858 -3.162 9.907 1.00 97.62 320 ASN A C 1
ATOM 2344 O O . ASN A 1 320 ? 6.734 -2.836 9.111 1.00 97.62 320 ASN A O 1
ATOM 2348 N N . ALA A 1 321 ? 5.466 -4.429 10.047 1.00 97.88 321 ALA A N 1
ATOM 2349 C CA . ALA A 1 321 ? 5.992 -5.496 9.202 1.00 97.88 321 ALA A CA 1
ATOM 2350 C C . ALA A 1 321 ? 5.665 -5.244 7.717 1.00 97.88 321 ALA A C 1
ATOM 2352 O O . ALA A 1 321 ? 6.550 -5.335 6.869 1.00 97.88 321 ALA A O 1
ATOM 2353 N N . GLY A 1 322 ? 4.434 -4.824 7.402 1.00 97.81 322 GLY A N 1
ATOM 2354 C CA . GLY A 1 322 ? 4.044 -4.432 6.043 1.00 97.81 322 GLY A CA 1
ATOM 2355 C C . GLY A 1 322 ? 4.891 -3.283 5.479 1.00 97.81 322 GLY A C 1
ATOM 2356 O O . GLY A 1 322 ? 5.383 -3.366 4.354 1.00 97.81 322 GLY A O 1
ATOM 2357 N N . LEU A 1 323 ? 5.126 -2.230 6.269 1.00 97.56 323 LEU A N 1
ATOM 2358 C CA . LEU A 1 323 ? 5.998 -1.114 5.877 1.00 97.56 323 LEU A CA 1
ATOM 2359 C C . LEU A 1 323 ? 7.455 -1.552 5.671 1.00 97.56 323 LEU A C 1
ATOM 2361 O O . LEU A 1 323 ? 8.111 -1.072 4.746 1.00 97.56 323 LEU A O 1
ATOM 2365 N N . ALA A 1 324 ? 7.956 -2.472 6.499 1.00 97.75 324 ALA A N 1
ATOM 2366 C CA . ALA A 1 324 ? 9.292 -3.031 6.343 1.00 97.75 324 ALA A CA 1
ATOM 2367 C C . ALA A 1 324 ? 9.444 -3.792 5.021 1.00 97.75 324 ALA A C 1
ATOM 2369 O O . ALA A 1 324 ? 10.432 -3.587 4.318 1.00 97.75 324 ALA A O 1
ATOM 2370 N N . ILE A 1 325 ? 8.451 -4.606 4.645 1.00 97.31 325 ILE A N 1
ATOM 2371 C CA . ILE A 1 325 ? 8.425 -5.313 3.354 1.00 97.31 325 ILE A CA 1
ATOM 2372 C C . ILE A 1 325 ? 8.497 -4.307 2.201 1.00 97.31 325 ILE A C 1
ATOM 2374 O O . ILE A 1 325 ? 9.326 -4.473 1.307 1.00 97.31 325 ILE A O 1
ATOM 2378 N N . VAL A 1 326 ? 7.686 -3.243 2.230 1.00 96.69 326 VAL A N 1
ATOM 2379 C CA . VAL A 1 326 ? 7.710 -2.200 1.189 1.00 96.69 326 VAL A CA 1
ATOM 2380 C C . VAL A 1 326 ? 9.087 -1.541 1.096 1.00 96.69 326 VAL A C 1
ATOM 2382 O O . VAL A 1 326 ? 9.656 -1.481 0.006 1.00 96.69 326 VAL A O 1
ATOM 2385 N N . GLY A 1 327 ? 9.653 -1.103 2.226 1.00 95.06 327 GLY A N 1
ATOM 2386 C CA . GLY A 1 327 ? 10.961 -0.445 2.255 1.00 95.06 327 GLY A CA 1
ATOM 2387 C C . GLY A 1 327 ? 12.099 -1.349 1.770 1.00 95.06 327 GLY A C 1
ATOM 2388 O O . GLY A 1 327 ? 12.909 -0.923 0.947 1.00 95.06 327 GLY A O 1
ATOM 2389 N N . LEU A 1 328 ? 12.132 -2.616 2.205 1.00 96.94 328 LEU A N 1
ATOM 2390 C CA . LEU A 1 328 ? 13.132 -3.596 1.763 1.00 96.94 328 LEU A CA 1
ATOM 2391 C C . LEU A 1 328 ? 13.000 -3.902 0.273 1.00 96.94 328 LEU A C 1
ATOM 2393 O O . LEU A 1 328 ? 13.998 -3.882 -0.443 1.00 96.94 328 LEU A O 1
ATOM 2397 N N . ALA A 1 329 ? 11.779 -4.148 -0.207 1.00 96.00 329 ALA A N 1
ATOM 2398 C CA . ALA A 1 329 ? 11.524 -4.417 -1.616 1.00 96.00 329 ALA A CA 1
ATOM 2399 C C . ALA A 1 329 ? 11.958 -3.241 -2.496 1.00 96.00 329 ALA A C 1
ATOM 2401 O O . ALA A 1 329 ? 12.618 -3.448 -3.510 1.00 96.00 329 ALA A O 1
ATOM 2402 N N . HIS A 1 330 ? 11.649 -2.007 -2.087 1.00 94.12 330 HIS A N 1
ATOM 2403 C CA . HIS A 1 330 ? 12.017 -0.810 -2.841 1.00 94.12 330 HIS A CA 1
ATOM 2404 C C . HIS A 1 330 ? 13.524 -0.568 -2.828 1.00 94.12 330 HIS A C 1
ATOM 2406 O O . HIS A 1 330 ? 14.100 -0.286 -3.879 1.00 94.12 330 HIS A O 1
ATOM 2412 N N . ALA A 1 331 ? 14.177 -0.717 -1.672 1.00 94.81 331 ALA A N 1
ATOM 2413 C CA . ALA A 1 331 ? 15.629 -0.622 -1.569 1.00 94.81 331 ALA A CA 1
ATOM 2414 C C . ALA A 1 331 ? 16.319 -1.679 -2.445 1.00 94.81 331 ALA A C 1
ATOM 2416 O O . ALA A 1 331 ? 17.223 -1.340 -3.205 1.00 94.81 331 ALA A O 1
ATOM 2417 N N . ALA A 1 332 ? 15.851 -2.931 -2.405 1.00 95.50 332 ALA A N 1
ATOM 2418 C CA . ALA A 1 332 ? 16.382 -4.026 -3.214 1.00 95.50 332 ALA A CA 1
ATOM 2419 C C . ALA A 1 332 ? 16.155 -3.808 -4.718 1.00 95.50 332 ALA A C 1
ATOM 2421 O O . ALA A 1 332 ? 17.069 -4.026 -5.512 1.00 95.50 332 ALA A O 1
ATOM 2422 N N . SER A 1 333 ? 14.970 -3.341 -5.125 1.00 94.06 333 SER A N 1
ATOM 2423 C CA . SER A 1 333 ? 14.687 -2.989 -6.521 1.00 94.06 333 SER A CA 1
ATOM 2424 C C . SER A 1 333 ? 15.611 -1.876 -7.010 1.00 94.06 333 SER A C 1
ATOM 2426 O O . SER A 1 333 ? 16.227 -2.018 -8.061 1.00 94.06 333 SER A O 1
ATOM 2428 N N . LEU A 1 334 ? 15.758 -0.789 -6.247 1.00 91.56 334 LEU A N 1
ATOM 2429 C CA . LEU A 1 334 ? 16.635 0.324 -6.614 1.00 91.56 334 LEU A CA 1
ATOM 2430 C C . LEU A 1 334 ? 18.112 -0.093 -6.651 1.00 91.56 334 LEU A C 1
ATOM 2432 O O . LEU A 1 334 ? 18.814 0.271 -7.591 1.00 91.56 334 LEU A O 1
ATOM 2436 N N . ALA A 1 335 ? 18.574 -0.882 -5.679 1.00 94.12 335 ALA A N 1
ATOM 2437 C CA . ALA A 1 335 ? 19.936 -1.409 -5.655 1.00 94.12 335 ALA A CA 1
ATOM 2438 C C . ALA A 1 335 ? 20.209 -2.345 -6.843 1.00 94.12 335 ALA A C 1
ATOM 2440 O O . ALA A 1 335 ? 21.251 -2.229 -7.483 1.00 94.12 335 ALA A O 1
ATOM 2441 N N . GLY A 1 336 ? 19.257 -3.214 -7.195 1.00 93.94 336 GLY A N 1
ATOM 2442 C CA . GLY A 1 336 ? 19.361 -4.074 -8.374 1.00 93.94 336 GLY A CA 1
ATOM 2443 C C . GLY A 1 336 ? 19.404 -3.278 -9.681 1.00 93.94 336 GLY A C 1
ATOM 2444 O O . GLY A 1 336 ? 20.219 -3.572 -10.551 1.00 93.94 336 GLY A O 1
ATOM 2445 N N . LEU A 1 337 ? 18.585 -2.227 -9.810 1.00 90.81 337 LEU A N 1
ATOM 2446 C CA . LEU A 1 337 ? 18.626 -1.323 -10.968 1.00 90.81 337 LEU A CA 1
ATOM 2447 C C . LEU A 1 337 ? 19.943 -0.550 -11.055 1.00 90.81 337 LEU A C 1
ATOM 2449 O O . LEU A 1 337 ? 20.446 -0.323 -12.155 1.00 90.81 337 LEU A O 1
ATOM 2453 N N . TRP A 1 338 ? 20.501 -0.167 -9.908 1.00 91.81 338 TRP A N 1
ATOM 2454 C CA . TRP A 1 338 ? 21.813 0.460 -9.827 1.00 91.81 338 TRP A CA 1
ATOM 2455 C C . TRP A 1 338 ? 22.908 -0.494 -10.316 1.00 91.81 338 TRP A C 1
ATOM 2457 O O . TRP A 1 338 ? 23.632 -0.155 -11.250 1.00 91.81 338 TRP A O 1
ATOM 2467 N N . GLN A 1 339 ? 22.967 -1.713 -9.780 1.00 94.56 339 GLN A N 1
ATOM 2468 C CA . GLN A 1 339 ? 23.946 -2.726 -10.190 1.00 94.56 339 GLN A CA 1
ATOM 2469 C C . GLN A 1 339 ? 23.825 -3.112 -11.670 1.00 94.56 339 GLN A C 1
ATOM 2471 O O . GLN A 1 339 ? 24.833 -3.322 -12.335 1.00 94.56 339 GLN A O 1
ATOM 2476 N N . ALA A 1 340 ? 22.604 -3.159 -12.206 1.00 91.88 340 ALA A N 1
ATOM 2477 C CA . ALA A 1 340 ? 22.352 -3.464 -13.613 1.00 91.88 340 ALA A CA 1
ATOM 2478 C C . ALA A 1 340 ? 22.652 -2.295 -14.574 1.00 91.88 340 ALA A C 1
ATOM 2480 O O . ALA A 1 340 ? 22.413 -2.422 -15.773 1.00 91.88 340 ALA A O 1
ATOM 2481 N N . GLY A 1 341 ? 23.101 -1.137 -14.073 1.00 90.00 341 GLY A N 1
ATOM 2482 C CA . GLY A 1 341 ? 23.353 0.053 -14.893 1.00 90.00 341 GLY A CA 1
ATOM 2483 C C . GLY A 1 341 ? 22.090 0.718 -15.454 1.00 90.00 341 GLY A C 1
ATOM 2484 O O . GLY A 1 341 ? 22.185 1.609 -16.292 1.00 90.00 341 GLY A O 1
ATOM 2485 N N . ALA A 1 342 ? 20.901 0.321 -14.990 1.00 87.50 342 ALA A N 1
ATOM 2486 C CA . ALA A 1 342 ? 19.630 0.939 -15.373 1.00 87.50 342 ALA A CA 1
ATOM 2487 C C . ALA A 1 342 ? 19.366 2.252 -14.609 1.00 87.50 342 ALA A C 1
ATOM 2489 O O . ALA A 1 342 ? 18.587 3.094 -15.068 1.00 87.50 342 ALA A O 1
ATOM 2490 N N . LEU A 1 343 ? 20.022 2.421 -13.456 1.00 86.38 343 LEU A N 1
ATOM 2491 C CA . LEU A 1 343 ? 20.004 3.625 -12.629 1.00 86.38 343 LEU A CA 1
ATOM 2492 C C . LEU A 1 343 ? 21.384 4.303 -12.639 1.00 86.38 343 LEU A C 1
ATOM 2494 O O . LEU A 1 343 ? 22.416 3.650 -12.463 1.00 86.38 343 LEU A O 1
ATOM 2498 N N . ALA A 1 344 ? 21.407 5.623 -12.805 1.00 86.62 344 ALA A N 1
ATOM 2499 C CA . ALA A 1 344 ? 22.630 6.412 -12.780 1.00 86.62 344 ALA A CA 1
ATOM 2500 C C . ALA A 1 344 ? 23.330 6.314 -11.414 1.00 86.62 344 ALA A C 1
ATOM 2502 O O . ALA A 1 344 ? 22.698 6.460 -10.362 1.00 86.62 344 ALA A O 1
ATOM 2503 N N . HIS A 1 345 ? 24.653 6.127 -11.437 1.00 88.69 345 HIS A N 1
ATOM 2504 C CA . HIS A 1 345 ? 25.505 5.987 -10.251 1.00 88.69 345 HIS A CA 1
ATOM 2505 C C . HIS A 1 345 ? 25.741 7.342 -9.565 1.00 88.69 345 HIS A C 1
ATOM 2507 O O . HIS A 1 345 ? 26.837 7.895 -9.573 1.00 88.69 345 HIS A O 1
ATOM 2513 N N . THR A 1 346 ? 24.682 7.908 -8.991 1.00 89.06 346 THR A N 1
ATOM 2514 C CA . THR A 1 346 ? 24.685 9.244 -8.385 1.00 89.06 346 THR A CA 1
ATOM 2515 C C . THR A 1 346 ? 24.520 9.175 -6.869 1.00 89.06 346 THR A C 1
ATOM 2517 O O . THR A 1 346 ? 23.926 8.242 -6.324 1.00 89.06 346 THR A O 1
ATOM 2520 N N . LYS A 1 347 ? 24.970 10.222 -6.165 1.00 87.69 347 LYS A N 1
ATOM 2521 C CA . LYS A 1 347 ? 24.708 10.384 -4.721 1.00 87.69 347 LYS A CA 1
ATOM 2522 C C . LYS A 1 347 ? 23.206 10.392 -4.408 1.00 87.69 347 LYS A C 1
ATOM 2524 O O . LYS A 1 347 ? 22.798 9.909 -3.357 1.00 87.69 347 LYS A O 1
ATOM 2529 N N . LEU A 1 348 ? 22.384 10.901 -5.329 1.00 85.00 348 LEU A N 1
ATOM 2530 C CA . LEU A 1 348 ? 20.930 10.922 -5.191 1.00 85.00 348 LEU A CA 1
ATOM 2531 C C . LEU A 1 348 ? 20.328 9.508 -5.244 1.00 85.00 348 LEU A C 1
ATOM 2533 O O . LEU A 1 348 ? 19.476 9.187 -4.418 1.00 85.00 348 LEU A O 1
ATOM 2537 N N . ALA A 1 349 ? 20.789 8.646 -6.158 1.00 84.75 349 ALA A N 1
ATOM 2538 C CA . ALA A 1 349 ? 20.384 7.237 -6.203 1.00 84.75 349 ALA A CA 1
ATOM 2539 C C . ALA A 1 349 ? 20.733 6.507 -4.895 1.00 84.75 349 ALA A C 1
ATOM 2541 O O . ALA A 1 349 ? 19.874 5.851 -4.300 1.00 84.75 349 ALA A O 1
ATOM 2542 N N . ALA A 1 350 ? 21.960 6.710 -4.404 1.00 89.38 350 ALA A N 1
ATOM 2543 C CA . ALA A 1 350 ? 22.420 6.167 -3.128 1.00 89.38 350 ALA A CA 1
ATOM 2544 C C . ALA A 1 350 ? 21.539 6.620 -1.957 1.00 89.38 350 ALA A C 1
ATOM 2546 O O . ALA A 1 350 ? 21.099 5.802 -1.150 1.00 89.38 350 ALA A O 1
ATOM 2547 N N . ALA A 1 351 ? 21.226 7.918 -1.899 1.00 88.25 351 ALA A N 1
ATOM 2548 C CA . ALA A 1 351 ? 20.360 8.486 -0.876 1.00 88.25 351 ALA A CA 1
ATOM 2549 C C . ALA A 1 351 ? 18.940 7.900 -0.936 1.00 88.25 351 ALA A C 1
ATOM 2551 O O . ALA A 1 351 ? 18.391 7.545 0.104 1.00 88.25 351 ALA A O 1
ATOM 2552 N N . LYS A 1 352 ? 18.356 7.732 -2.133 1.00 86.69 352 LYS A N 1
ATOM 2553 C CA . LYS A 1 352 ? 17.030 7.106 -2.299 1.00 86.69 352 LYS A CA 1
ATOM 2554 C C . LYS A 1 352 ? 17.012 5.675 -1.742 1.00 86.69 352 LYS A C 1
ATOM 2556 O O . LYS A 1 352 ? 16.082 5.324 -1.018 1.00 86.69 352 LYS A O 1
ATOM 2561 N N . ILE A 1 353 ? 18.045 4.874 -2.014 1.00 90.62 353 ILE A N 1
ATOM 2562 C CA . ILE A 1 353 ? 18.175 3.511 -1.467 1.00 90.62 353 ILE A CA 1
ATOM 2563 C C . ILE A 1 353 ? 18.319 3.541 0.052 1.00 90.62 353 ILE A C 1
ATOM 2565 O O . ILE A 1 353 ? 17.599 2.827 0.749 1.00 90.62 353 ILE A O 1
ATOM 2569 N N . ALA A 1 354 ? 19.206 4.396 0.566 1.00 92.69 354 ALA A N 1
ATOM 2570 C CA . ALA A 1 354 ? 19.439 4.526 1.997 1.00 92.69 354 ALA A CA 1
ATOM 2571 C C . ALA A 1 354 ? 18.163 4.934 2.749 1.00 92.69 354 ALA A C 1
ATOM 2573 O O . ALA A 1 354 ? 17.870 4.369 3.799 1.00 92.69 354 ALA A O 1
ATOM 2574 N N . VAL A 1 355 ? 17.365 5.857 2.204 1.00 88.12 355 VAL A N 1
ATOM 2575 C CA . VAL A 1 355 ? 16.079 6.270 2.791 1.00 88.12 355 VAL A CA 1
ATOM 2576 C C . VAL A 1 355 ? 15.095 5.100 2.881 1.00 88.12 355 VAL A C 1
ATOM 2578 O O . VAL A 1 355 ? 14.497 4.900 3.937 1.00 88.12 355 VAL A O 1
ATOM 2581 N N . GLN A 1 356 ? 14.950 4.298 1.822 1.00 92.06 356 GLN A N 1
ATOM 2582 C CA . GLN A 1 356 ? 14.048 3.136 1.831 1.00 92.06 356 GLN A CA 1
ATOM 2583 C C . GLN A 1 356 ? 14.521 2.047 2.806 1.00 92.06 356 GLN A C 1
ATOM 2585 O O . GLN A 1 356 ? 13.723 1.511 3.577 1.00 92.06 356 GLN A O 1
ATOM 2590 N N . ALA A 1 357 ? 15.829 1.780 2.845 1.00 94.56 357 ALA A N 1
ATOM 2591 C CA . ALA A 1 357 ? 16.426 0.852 3.803 1.00 94.56 357 ALA A CA 1
ATOM 2592 C C . ALA A 1 357 ? 16.255 1.337 5.254 1.00 94.56 357 ALA A C 1
ATOM 2594 O O . ALA A 1 357 ? 15.943 0.546 6.142 1.00 94.56 357 ALA A O 1
ATOM 2595 N N . SER A 1 358 ? 16.392 2.644 5.490 1.00 92.88 358 SER A N 1
ATOM 2596 C CA . SER A 1 358 ? 16.225 3.257 6.813 1.00 92.88 358 SER A CA 1
ATOM 2597 C C . SER A 1 358 ? 14.773 3.193 7.279 1.00 92.88 358 SER A C 1
ATOM 2599 O O . SER A 1 358 ? 14.518 2.883 8.439 1.00 92.88 358 SER A O 1
ATOM 2601 N N . LEU A 1 359 ? 13.813 3.426 6.376 1.00 92.69 359 LEU A N 1
ATOM 2602 C CA . LEU A 1 359 ? 12.392 3.240 6.664 1.00 92.69 359 LEU A CA 1
ATOM 2603 C C . LEU A 1 359 ? 12.096 1.791 7.069 1.00 92.69 359 LEU A C 1
ATOM 2605 O O . LEU A 1 359 ? 11.403 1.565 8.060 1.00 92.69 359 LEU A O 1
ATOM 2609 N N . ALA A 1 360 ? 12.650 0.817 6.344 1.00 95.88 360 ALA A N 1
ATOM 2610 C CA . ALA A 1 360 ? 12.480 -0.590 6.680 1.00 95.88 360 ALA A CA 1
ATOM 2611 C C . ALA A 1 360 ? 13.094 -0.952 8.037 1.00 95.88 360 ALA A C 1
ATOM 2613 O O . ALA A 1 360 ? 12.423 -1.566 8.865 1.00 95.88 360 ALA A O 1
ATOM 2614 N N . ALA A 1 361 ? 14.335 -0.531 8.292 1.00 96.38 361 ALA A N 1
ATOM 2615 C CA . ALA A 1 361 ? 15.006 -0.752 9.569 1.00 96.38 361 ALA A CA 1
ATOM 2616 C C . ALA A 1 361 ? 14.218 -0.128 10.729 1.00 96.38 361 ALA A C 1
ATOM 2618 O O . ALA A 1 361 ? 14.025 -0.760 11.766 1.00 96.38 361 ALA A O 1
ATOM 2619 N N . PHE A 1 362 ? 13.690 1.082 10.532 1.00 94.25 362 PHE A N 1
ATOM 2620 C CA . PHE A 1 362 ? 12.865 1.763 11.521 1.00 94.25 362 PHE A CA 1
ATOM 2621 C C . PHE A 1 362 ? 11.539 1.038 11.783 1.00 94.25 362 PHE A C 1
ATOM 2623 O O . PHE A 1 362 ? 11.119 0.889 12.933 1.00 94.25 362 PHE A O 1
ATOM 2630 N N . ALA A 1 363 ? 10.874 0.559 10.733 1.00 95.31 363 ALA A N 1
ATOM 2631 C CA . ALA A 1 363 ? 9.640 -0.202 10.867 1.00 95.31 363 ALA A CA 1
ATOM 2632 C C . ALA A 1 363 ? 9.883 -1.540 11.594 1.00 95.31 363 ALA A C 1
ATOM 2634 O O . ALA A 1 363 ? 9.140 -1.871 12.518 1.00 95.31 363 ALA A O 1
ATOM 2635 N N . LEU A 1 364 ? 10.969 -2.255 11.273 1.00 97.38 364 LEU A N 1
ATOM 2636 C CA . LEU A 1 364 ? 11.385 -3.474 11.981 1.00 97.38 364 LEU A CA 1
ATOM 2637 C C . LEU A 1 364 ? 11.738 -3.205 13.447 1.00 97.38 364 LEU A C 1
ATOM 2639 O O . LEU A 1 364 ? 11.353 -3.977 14.324 1.00 97.38 364 LEU A O 1
ATOM 2643 N N . TYR A 1 365 ? 12.415 -2.091 13.730 1.00 95.81 365 TYR A N 1
ATOM 2644 C CA . TYR A 1 365 ? 12.706 -1.677 15.098 1.00 95.81 365 TYR A CA 1
ATOM 2645 C C . TYR A 1 365 ? 11.414 -1.479 15.904 1.00 95.81 365 TYR A C 1
ATOM 2647 O O . TYR A 1 365 ? 11.266 -2.049 16.983 1.00 95.81 365 TYR A O 1
ATOM 2655 N N . ASN A 1 366 ? 10.433 -0.742 15.371 1.00 94.25 366 ASN A N 1
ATOM 2656 C CA . ASN A 1 366 ? 9.151 -0.562 16.059 1.00 94.25 366 ASN A CA 1
ATOM 2657 C C . ASN A 1 366 ? 8.355 -1.872 16.162 1.00 94.25 366 ASN A C 1
ATOM 2659 O O . ASN A 1 366 ? 7.708 -2.111 17.177 1.00 94.25 366 ASN A O 1
ATOM 2663 N N . TYR A 1 367 ? 8.426 -2.750 15.160 1.00 95.75 367 TYR A N 1
ATOM 2664 C CA . TYR A 1 367 ? 7.824 -4.083 15.230 1.00 95.75 367 TYR A CA 1
ATOM 2665 C C . TYR A 1 367 ? 8.364 -4.898 16.421 1.00 95.75 367 TYR A C 1
ATOM 2667 O O . TYR A 1 367 ? 7.583 -5.455 17.202 1.00 95.75 367 TYR A O 1
ATOM 2675 N N . ALA A 1 368 ? 9.689 -4.928 16.581 1.00 96.12 368 ALA A N 1
ATOM 2676 C CA . ALA A 1 368 ? 10.366 -5.711 17.609 1.00 96.12 368 ALA A CA 1
ATOM 2677 C C . ALA A 1 368 ? 10.257 -5.084 19.010 1.00 96.12 368 ALA A C 1
ATOM 2679 O O . ALA A 1 368 ? 9.964 -5.789 19.976 1.00 96.12 368 ALA A O 1
ATOM 2680 N N . PHE A 1 369 ? 10.452 -3.767 19.124 1.00 94.56 369 PHE A N 1
ATOM 2681 C CA . PHE A 1 369 ? 10.723 -3.110 20.408 1.00 94.56 369 PHE A CA 1
ATOM 2682 C C . PHE A 1 369 ? 9.619 -2.175 20.915 1.00 94.56 369 PHE A C 1
ATOM 2684 O O . PHE A 1 369 ? 9.715 -1.699 22.048 1.00 94.56 369 PHE A O 1
ATOM 2691 N N . ALA A 1 370 ? 8.560 -1.901 20.142 1.00 91.31 370 ALA A N 1
ATOM 2692 C CA . ALA A 1 370 ? 7.468 -1.069 20.645 1.00 91.31 370 ALA A CA 1
ATOM 2693 C C . ALA A 1 370 ? 6.745 -1.756 21.817 1.00 91.31 370 ALA A C 1
ATOM 2695 O O . ALA A 1 370 ? 6.256 -2.887 21.702 1.00 91.31 370 ALA A O 1
ATOM 2696 N N . LYS A 1 371 ? 6.669 -1.043 22.947 1.00 89.69 371 LYS A N 1
ATOM 2697 C CA . LYS A 1 371 ? 5.952 -1.471 24.154 1.00 89.69 371 LYS A CA 1
ATOM 2698 C C . LYS A 1 371 ? 4.446 -1.224 23.998 1.00 89.69 371 LYS A C 1
ATOM 2700 O O . LYS A 1 371 ? 4.043 -0.347 23.230 1.00 89.69 371 LYS A O 1
ATOM 2705 N N . LYS A 1 372 ? 3.648 -2.069 24.657 1.00 82.94 372 LYS A N 1
ATOM 2706 C CA . LYS A 1 372 ? 2.182 -1.970 24.686 1.00 82.94 372 LYS A CA 1
ATOM 2707 C C . LYS A 1 372 ? 1.708 -0.837 25.575 1.00 82.94 372 LYS A C 1
ATOM 2709 O O . LYS A 1 372 ? 2.401 -0.585 26.586 1.00 82.94 372 LYS A O 1
#

Mean predicted aligned error: 11.06 Å

Solvent-accessible surface area (backbone atoms only — not comparable to full-atom values): 20302 Å² total; per-residue (Å²): 140,83,88,83,84,81,85,84,80,85,81,83,79,84,79,87,82,79,90,79,85,80,92,75,86,76,83,76,82,84,74,84,82,82,77,77,81,74,80,76,79,79,72,79,78,81,71,80,83,75,92,79,81,93,73,95,70,88,85,78,77,69,81,71,95,74,80,52,70,65,59,56,51,52,56,50,52,53,54,26,51,53,49,20,51,52,24,44,51,48,16,52,55,34,29,53,51,9,48,44,20,48,75,42,21,48,60,45,35,35,69,44,58,73,37,88,57,49,73,66,38,25,32,53,38,21,41,40,10,24,41,30,33,30,51,13,41,53,25,42,47,48,15,56,24,25,71,68,70,45,47,72,38,70,70,47,41,51,50,25,50,38,42,20,52,34,15,49,46,33,33,49,32,59,67,70,28,76,90,65,100,43,67,62,39,51,48,54,52,37,50,54,24,44,52,47,14,50,54,24,43,53,54,36,36,76,53,39,95,81,46,86,41,68,72,57,55,51,49,52,50,51,50,54,56,57,51,48,75,61,80,75,98,60,63,80,83,32,45,62,53,33,50,53,27,30,50,50,21,50,55,28,42,53,49,16,51,49,39,60,45,39,87,75,46,80,84,66,65,79,80,35,61,72,56,86,59,57,74,65,31,63,33,49,40,33,37,40,14,35,40,26,47,38,52,21,50,52,28,47,53,49,22,54,26,26,74,70,55,42,38,33,37,67,61,47,25,49,51,20,49,26,48,18,48,33,16,45,40,43,19,50,33,49,50,49,34,39,76,69,61,38,28,44,97,42,74,65,52,54,48,56,30,52,52,26,41,47,49,12,53,50,23,46,48,43,42,75,66,38,59,103

Organism: Chlorella sorokiniana (NCBI:txid3076)

Sequence (372 aa):
MRATAAPAALLASPALAAPRRLAAAAAIPALPLGWVPRPAAQRPLSRAAAASSSADKPSGQQPGAGDNPILEKVVQVERQNERGLAYGALAVLLGGAGLALLAVPQRCVEFLWAATPSVLVAGITRNFGSVLLLVAVCAHCLKEAAEHGRMQSETYRRLNLGLLWWGLGSALALWLAPAQPLRMGQGLMTALLLATAWHAGLTYQETDEQGLKPGYLFKQFLGSLGNLASYSNTDKSAIVSLYVYGLAAKTTIAAAAAHLLEGKMRIMSDGLLLAPLGSLGVSLLPLVGVGYLLVALVLFTQKDAARRGRLGASTFKSLNAGLAIVGLAHAASLAGLWQAGALAHTKLAAAKIAVQASLAAFALYNYAFAKK

Secondary structure (DSSP, 8-state):
----PPP----PPPPP---------PPPP-------PPP-------PPPPP-------------TT--HHHHHHHHHHHHHHHHHHHHHHHHHHHHHHHHHHH-HHHHHHHHH-S---HHHHHHHHHHHHHHHHHHHHHHHHHHHHHTT-TTSHHHHHHHHHHHHHHHHHHHHHHHS---S-HHHHHHHHHHHHHHHHHHHHHHHHH-TT---HHHHHHHHHHHHHTTS------HHHHHHHHHHHHHHHHHHHHHHHHHHTTT-TT-STTTB-S--HHHHHHHHHHHHHHHHHHHHHHHHHHHHHHTT-TTSHHHHHHHHHHHHHHHHHHHHHHHHHHTTSB---HHHHHHHHHHHHHHHHHHHHHHH---

Nearest PDB structures (foldseek):
  3i2w-assembly1_B  TM=1.912E-01  e=6.961E-01  Drosophila melanogaster
  3q0k-assembly1_A  TM=1.959E-01  e=1.203E+00  Homo sapiens
  2x3x-assembly2_B  TM=2.048E-01  e=2.359E+00  Mus musculus